Protein AF-0000000072801996 (afdb_homodimer)

Structure (mmCIF, N/CA/C/O backbone):
data_AF-0000000072801996-model_v1
#
loop_
_entity.id
_entity.type
_entity.pdbx_description
1 polymer 'Phosphonate ABC transporter, permease protein PhnE'
#
loop_
_atom_site.group_PDB
_atom_site.id
_atom_site.type_symbol
_atom_site.label_atom_id
_atom_site.label_alt_id
_atom_site.label_comp_id
_atom_site.label_asym_id
_atom_site.label_entity_id
_atom_site.label_seq_id
_atom_site.pdbx_PDB_ins_code
_atom_site.Cartn_x
_atom_site.Cartn_y
_atom_site.Cartn_z
_atom_site.occupancy
_atom_site.B_iso_or_equiv
_atom_site.auth_seq_id
_atom_site.auth_comp_id
_atom_site.auth_asym_id
_atom_site.auth_atom_id
_atom_site.pdbx_PDB_model_num
ATOM 1 N N . MET A 1 1 ? -49.125 56.969 -1.676 1 47.53 1 MET A N 1
ATOM 2 C CA . MET A 1 1 ? -48.312 55.781 -1.405 1 47.53 1 MET A CA 1
ATOM 3 C C . MET A 1 1 ? -46.844 56.156 -1.227 1 47.53 1 MET A C 1
ATOM 5 O O . MET A 1 1 ? -46.219 56.688 -2.15 1 47.53 1 MET A O 1
ATOM 9 N N . SER A 1 2 ? -46.312 56.281 -0.014 1 58.59 2 SER A N 1
ATOM 10 C CA . SER A 1 2 ? -45.094 57 0.355 1 58.59 2 SER A CA 1
ATOM 11 C C . SER A 1 2 ? -43.844 56.219 -0.071 1 58.59 2 SER A C 1
ATOM 13 O O . SER A 1 2 ? -43.906 55 -0.241 1 58.59 2 SER A O 1
ATOM 15 N N . ARG A 1 3 ? -42.812 56.812 -0.537 1 68 3 ARG A N 1
ATOM 16 C CA . ARG A 1 3 ? -41.5 56.375 -0.991 1 68 3 ARG A CA 1
ATOM 17 C C . ARG A 1 3 ? -40.938 55.312 -0.05 1 68 3 ARG A C 1
ATOM 19 O O . ARG A 1 3 ? -40.219 54.406 -0.485 1 68 3 ARG A O 1
ATOM 26 N N . ARG A 1 4 ? -41.312 55.25 1.153 1 70.88 4 ARG A N 1
ATOM 27 C CA . ARG A 1 4 ? -40.812 54.312 2.15 1 70.88 4 ARG A CA 1
ATOM 28 C C . ARG A 1 4 ? -41.406 52.938 1.946 1 70.88 4 ARG A C 1
ATOM 30 O O . ARG A 1 4 ? -40.75 51.906 2.125 1 70.88 4 ARG A O 1
ATOM 37 N N . GLU A 1 5 ? -42.625 52.812 1.526 1 66.62 5 GLU A N 1
ATOM 38 C CA . GLU A 1 5 ? -43.312 51.562 1.304 1 66.62 5 GLU A CA 1
ATOM 39 C C . GLU A 1 5 ? -42.75 50.844 0.077 1 66.62 5 GLU A C 1
ATOM 41 O O . GLU A 1 5 ? -42.656 49.594 0.063 1 66.62 5 GLU A O 1
ATOM 46 N N . ARG A 1 6 ? -42.188 51.562 -0.877 1 67.38 6 ARG A N 1
ATOM 47 C CA . ARG A 1 6 ? -41.625 51 -2.092 1 67.38 6 ARG A CA 1
ATOM 48 C C . ARG A 1 6 ? -40.25 50.375 -1.829 1 67.38 6 ARG A C 1
ATOM 50 O O . ARG A 1 6 ? -39.906 49.312 -2.387 1 67.38 6 ARG A O 1
ATOM 57 N N . ARG A 1 7 ? -39.5 51 -0.924 1 68.81 7 ARG A N 1
ATOM 58 C CA . ARG A 1 7 ? -38.156 50.469 -0.622 1 68.81 7 ARG A CA 1
ATOM 59 C C . ARG A 1 7 ? -38.25 49.188 0.174 1 68.81 7 ARG A C 1
ATOM 61 O O . ARG A 1 7 ? -37.469 48.25 -0.06 1 68.81 7 ARG A O 1
ATOM 68 N N . HIS A 1 8 ? -39.188 49.125 1.015 1 69.06 8 HIS A N 1
ATOM 69 C CA . HIS A 1 8 ? -39.375 47.906 1.795 1 69.06 8 HIS A CA 1
ATOM 70 C C . HIS A 1 8 ? -39.844 46.75 0.913 1 69.06 8 HIS A C 1
ATOM 72 O O . HIS A 1 8 ? -39.438 45.594 1.124 1 69.06 8 HIS A O 1
ATOM 78 N N . SER A 1 9 ? -40.656 47.031 -0.123 1 71.62 9 SER A N 1
ATOM 79 C CA . SER A 1 9 ? -41.094 46 -1.051 1 71.62 9 SER A CA 1
ATOM 80 C C . SER A 1 9 ? -39.969 45.5 -1.934 1 71.62 9 SER A C 1
ATOM 82 O O . SER A 1 9 ? -39.844 44.312 -2.193 1 71.62 9 SER A O 1
ATOM 84 N N . GLU A 1 10 ? -39.125 46.438 -2.275 1 70 10 GLU A N 1
ATOM 85 C CA . GLU A 1 10 ? -38 46.062 -3.135 1 70 10 GLU A CA 1
ATOM 86 C C . GLU A 1 10 ? -36.938 45.281 -2.365 1 70 10 GLU A C 1
ATOM 88 O O . GLU A 1 10 ? -36.375 44.312 -2.898 1 70 10 GLU A O 1
ATOM 93 N N . ASP A 1 11 ? -36.812 45.688 -1.1 1 70.44 11 ASP A N 1
ATOM 94 C CA . ASP A 1 11 ? -35.875 45 -0.249 1 70.44 11 ASP A CA 1
ATOM 95 C C . ASP A 1 11 ? -36.375 43.562 0.052 1 70.44 11 ASP A C 1
ATOM 97 O O . ASP A 1 11 ? -35.562 42.625 0.101 1 70.44 11 ASP A O 1
ATOM 101 N N . GLY A 1 12 ? -37.688 43.469 0.204 1 67.88 12 GLY A N 1
ATOM 102 C CA . GLY A 1 12 ? -38.281 42.156 0.421 1 67.88 12 GLY A CA 1
ATOM 103 C C . GLY A 1 12 ? -38.156 41.25 -0.77 1 67.88 12 GLY A C 1
ATOM 104 O O . GLY A 1 12 ? -37.906 40.031 -0.605 1 67.88 12 GLY A O 1
ATOM 105 N N . ILE A 1 13 ? -38.312 41.844 -1.907 1 67.44 13 ILE A N 1
ATOM 106 C CA . ILE A 1 13 ? -38.219 41.062 -3.139 1 67.44 13 ILE A CA 1
ATOM 107 C C . ILE A 1 13 ? -36.781 40.625 -3.361 1 67.44 13 ILE A C 1
ATOM 109 O O . ILE A 1 13 ? -36.531 39.469 -3.766 1 67.44 13 ILE A O 1
ATOM 113 N N . ALA A 1 14 ? -35.906 41.5 -2.941 1 71.06 14 ALA A N 1
ATOM 114 C CA . ALA A 1 14 ? -34.5 41.188 -3.104 1 71.06 14 ALA A CA 1
ATOM 115 C C . ALA A 1 14 ? -34.094 40.094 -2.152 1 71.06 14 ALA A C 1
ATOM 117 O O . ALA A 1 14 ? -33.344 39.156 -2.543 1 71.06 14 ALA A O 1
ATOM 118 N N . VAL A 1 15 ? -34.625 40.188 -0.971 1 70.56 15 VAL A N 1
ATOM 119 C CA . VAL A 1 15 ? -34.312 39.156 0.014 1 70.56 15 VAL A CA 1
ATOM 120 C C . VAL A 1 15 ? -34.938 37.812 -0.422 1 70.56 15 VAL A C 1
ATOM 122 O O . VAL A 1 15 ? -34.312 36.781 -0.297 1 70.56 15 VAL A O 1
ATOM 125 N N . ASP A 1 16 ? -36.125 37.875 -0.955 1 64.12 16 ASP A N 1
ATOM 126 C CA . ASP A 1 16 ? -36.781 36.656 -1.417 1 64.12 16 ASP A CA 1
ATOM 127 C C . ASP A 1 16 ? -36.062 36.062 -2.617 1 64.12 16 ASP A C 1
ATOM 129 O O . ASP A 1 16 ? -35.938 34.844 -2.719 1 64.12 16 ASP A O 1
ATOM 133 N N . ASP A 1 17 ? -35.562 36.906 -3.49 1 65.25 17 ASP A N 1
ATOM 134 C CA . ASP A 1 17 ? -34.844 36.438 -4.664 1 65.25 17 ASP A CA 1
ATOM 135 C C . ASP A 1 17 ? -33.5 35.812 -4.266 1 65.25 17 ASP A C 1
ATOM 137 O O . ASP A 1 17 ? -33.062 34.812 -4.844 1 65.25 17 ASP A O 1
ATOM 141 N N . GLU A 1 18 ? -32.938 36.469 -3.281 1 63.91 18 GLU A N 1
ATOM 142 C CA . GLU A 1 18 ? -31.656 35.969 -2.787 1 63.91 18 GLU A CA 1
ATOM 143 C C . GLU A 1 18 ? -31.859 34.594 -2.107 1 63.91 18 GLU A C 1
ATOM 145 O O . GLU A 1 18 ? -31.031 33.688 -2.285 1 63.91 18 GLU A O 1
ATOM 150 N N . PHE A 1 19 ? -32.938 34.531 -1.385 1 63.91 19 PHE A N 1
ATOM 151 C CA . PHE A 1 19 ? -33.281 33.281 -0.717 1 63.91 19 PHE A CA 1
ATOM 152 C C . PHE A 1 19 ? -33.594 32.188 -1.735 1 63.91 19 PHE A C 1
ATOM 154 O O . PHE A 1 19 ? -33.188 31.047 -1.555 1 63.91 19 PHE A O 1
ATOM 161 N N . ASP A 1 20 ? -34.25 32.594 -2.771 1 60.59 20 ASP A N 1
ATOM 162 C CA . ASP A 1 20 ? -34.594 31.625 -3.818 1 60.59 20 ASP A CA 1
ATOM 163 C C . ASP A 1 20 ? -33.344 31.172 -4.562 1 60.59 20 ASP A C 1
ATOM 165 O O . ASP A 1 20 ? -33.219 30 -4.934 1 60.59 20 ASP A O 1
ATOM 169 N N . GLN A 1 21 ? -32.438 32.094 -4.727 1 63.5 21 GLN A N 1
ATOM 170 C CA . GLN A 1 21 ? -31.188 31.734 -5.414 1 63.5 21 GLN A CA 1
ATOM 171 C C . GLN A 1 21 ? -30.312 30.828 -4.555 1 63.5 21 GLN A C 1
ATOM 173 O O . GLN A 1 21 ? -29.719 29.875 -5.062 1 63.5 21 GLN A O 1
ATOM 178 N N . VAL A 1 22 ? -30.344 31.125 -3.293 1 63.5 22 VAL A N 1
ATOM 179 C CA . VAL A 1 22 ? -29.578 30.297 -2.365 1 63.5 22 VAL A CA 1
ATOM 180 C C . VAL A 1 22 ? -30.219 28.906 -2.289 1 63.5 22 VAL A C 1
ATOM 182 O O . VAL A 1 22 ? -29.516 27.891 -2.268 1 63.5 22 VAL A O 1
ATOM 185 N N . GLN A 1 23 ? -31.547 28.906 -2.248 1 57.84 23 GLN A N 1
ATOM 186 C CA . GLN A 1 23 ? -32.25 27.625 -2.201 1 57.84 23 GLN A CA 1
ATOM 187 C C . GLN A 1 23 ? -32.062 26.844 -3.492 1 57.84 23 GLN A C 1
ATOM 189 O O . GLN A 1 23 ? -31.891 25.625 -3.459 1 57.84 23 GLN A O 1
ATOM 194 N N . ALA A 1 24 ? -32.094 27.578 -4.582 1 62.03 24 ALA A N 1
ATOM 195 C CA . ALA A 1 24 ? -31.906 26.922 -5.879 1 62.03 24 ALA A CA 1
ATOM 196 C C . ALA A 1 24 ? -30.5 26.359 -6 1 62.03 24 ALA A C 1
ATOM 198 O O . ALA A 1 24 ? -30.312 25.25 -6.539 1 62.03 24 ALA A O 1
ATOM 199 N N . ARG A 1 25 ? -29.547 27.047 -5.566 1 61.75 25 ARG A N 1
ATOM 200 C CA . ARG A 1 25 ? -28.172 26.562 -5.578 1 61.75 25 ARG A CA 1
ATOM 201 C C . ARG A 1 25 ? -28.016 25.359 -4.668 1 61.75 25 ARG A C 1
ATOM 203 O O . ARG A 1 25 ? -27.312 24.391 -5.02 1 61.75 25 ARG A O 1
ATOM 210 N N . TRP A 1 26 ? -28.656 25.469 -3.551 1 61.41 26 TRP A N 1
ATOM 211 C CA . TRP A 1 26 ? -28.625 24.359 -2.615 1 61.41 26 TRP A CA 1
ATOM 212 C C . TRP A 1 26 ? -29.312 23.125 -3.213 1 61.41 26 TRP A C 1
ATOM 214 O O . TRP A 1 26 ? -28.812 22.016 -3.098 1 61.41 26 TRP A O 1
ATOM 224 N N . ARG A 1 27 ? -30.422 23.359 -3.836 1 60.59 27 ARG A N 1
ATOM 225 C CA . ARG A 1 27 ? -31.156 22.266 -4.461 1 60.59 27 ARG A CA 1
ATOM 226 C C . ARG A 1 27 ? -30.359 21.656 -5.605 1 60.59 27 ARG A C 1
ATOM 228 O O . ARG A 1 27 ? -30.328 20.438 -5.762 1 60.59 27 ARG A O 1
ATOM 235 N N . ARG A 1 28 ? -29.812 22.516 -6.395 1 63.16 28 ARG A N 1
ATOM 236 C CA . ARG A 1 28 ? -29 22.031 -7.512 1 63.16 28 ARG A CA 1
ATOM 237 C C . ARG A 1 28 ? -27.797 21.25 -7.016 1 63.16 28 ARG A C 1
ATO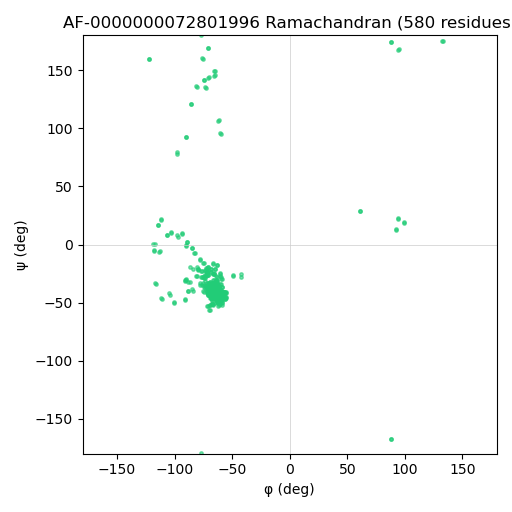M 239 O O . ARG A 1 28 ? -27.484 20.188 -7.555 1 63.16 28 ARG A O 1
ATOM 246 N N . ARG A 1 29 ? -27.203 21.812 -6.062 1 65.81 29 ARG A N 1
ATOM 247 C CA . ARG A 1 29 ? -26.047 21.109 -5.484 1 65.81 29 ARG A CA 1
ATOM 248 C C . ARG A 1 29 ? -26.484 19.781 -4.871 1 65.81 29 ARG A C 1
ATOM 250 O O . ARG A 1 29 ? -25.781 18.766 -5.004 1 65.81 29 ARG A O 1
ATOM 257 N N . PHE A 1 30 ? -27.672 19.875 -4.336 1 64 30 PHE A N 1
ATOM 258 C CA . PHE A 1 30 ? -28.203 18.656 -3.732 1 64 30 PHE A CA 1
ATOM 259 C C . PHE A 1 30 ? -28.578 17.641 -4.801 1 64 30 PHE A C 1
ATOM 261 O O . PHE A 1 30 ? -28.266 16.453 -4.676 1 64 30 PHE A O 1
ATOM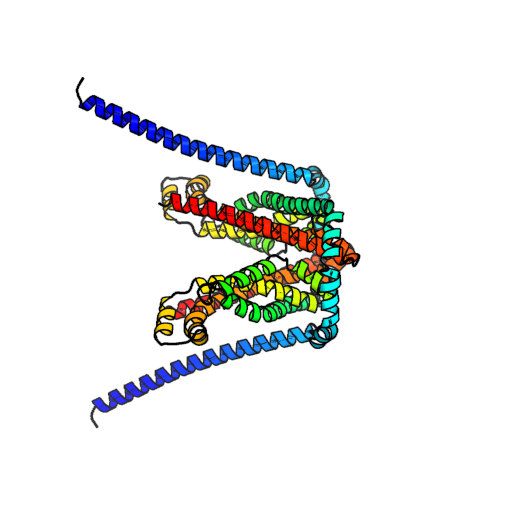 268 N N . VAL A 1 31 ? -29.203 18.125 -5.828 1 66.88 31 VAL A N 1
ATOM 269 C CA . VAL A 1 31 ? -29.625 17.234 -6.906 1 66.88 31 VAL A CA 1
ATOM 270 C C . VAL A 1 31 ? -28.406 16.672 -7.629 1 66.88 31 VAL A C 1
ATOM 272 O O . VAL A 1 31 ? -28.359 15.484 -7.957 1 66.88 31 VAL A O 1
ATOM 275 N N . VAL A 1 32 ? -27.453 17.469 -7.879 1 72.75 32 VAL A N 1
ATOM 276 C CA . VAL A 1 32 ? -26.25 17.031 -8.57 1 72.75 32 VAL A CA 1
ATOM 277 C C . VAL A 1 32 ? -25.469 16.062 -7.684 1 72.75 32 VAL A C 1
ATOM 279 O O . VAL A 1 32 ? -25 15.016 -8.148 1 72.75 32 VAL A O 1
ATOM 282 N N . ARG A 1 33 ? -25.438 16.375 -6.484 1 75.19 33 ARG A N 1
ATOM 283 C CA . ARG A 1 33 ? -24.719 15.492 -5.566 1 75.19 33 ARG A CA 1
ATOM 284 C C . ARG A 1 33 ? -25.453 14.172 -5.375 1 75.19 33 ARG A C 1
ATOM 286 O O . ARG A 1 33 ? -24.844 13.109 -5.363 1 75.19 33 ARG A O 1
ATOM 293 N N . THR A 1 34 ? -26.75 14.258 -5.23 1 74.12 34 THR A N 1
ATOM 294 C CA . THR A 1 34 ? -27.562 13.055 -5.082 1 74.12 34 THR A CA 1
ATOM 295 C C . THR A 1 34 ? -27.547 12.227 -6.367 1 74.12 34 THR A C 1
ATOM 297 O O . THR A 1 34 ? -27.438 11 -6.324 1 74.12 34 THR A O 1
ATOM 300 N N . GLY A 1 35 ? -27.609 12.93 -7.477 1 76.31 35 GLY A N 1
ATOM 301 C CA . GLY A 1 35 ? -27.516 12.242 -8.758 1 76.31 35 GLY A CA 1
ATOM 302 C C . GLY A 1 35 ? -26.188 11.547 -8.961 1 76.31 35 GLY A C 1
ATOM 303 O O . GLY A 1 35 ? -26.141 10.414 -9.461 1 76.31 35 GLY A O 1
ATOM 304 N N . ALA A 1 36 ? -25.156 12.18 -8.531 1 78.81 36 ALA A N 1
ATOM 305 C CA . ALA A 1 36 ? -23.812 11.602 -8.648 1 78.81 36 ALA A CA 1
ATOM 306 C C . ALA A 1 36 ? -23.672 10.375 -7.758 1 78.81 36 ALA A C 1
ATOM 308 O O . ALA A 1 36 ? -23.078 9.375 -8.164 1 78.81 36 ALA A O 1
ATOM 309 N N . VAL A 1 37 ? -24.25 10.406 -6.664 1 79.5 37 VAL A N 1
ATOM 310 C CA . VAL A 1 37 ? -24.188 9.281 -5.742 1 79.5 37 VAL A CA 1
ATOM 311 C C . VAL A 1 37 ? -25 8.117 -6.289 1 79.5 37 VAL A C 1
ATOM 313 O O . VAL A 1 37 ? -24.562 6.969 -6.258 1 79.5 37 VAL A O 1
ATOM 316 N N . VAL A 1 38 ? -26.125 8.438 -6.789 1 82.06 38 VAL A N 1
ATOM 317 C CA . VAL A 1 38 ? -26.984 7.402 -7.352 1 82.06 38 VAL A CA 1
ATOM 318 C C . VAL A 1 38 ? -26.312 6.766 -8.562 1 82.06 38 VAL A C 1
ATOM 320 O O . VAL A 1 38 ? -26.328 5.543 -8.719 1 82.06 38 VAL A O 1
ATOM 323 N N . ALA A 1 39 ? -25.75 7.609 -9.312 1 85.75 39 ALA A N 1
ATOM 324 C CA . ALA A 1 39 ? -25.031 7.102 -10.484 1 85.75 39 ALA A CA 1
ATOM 325 C C . ALA A 1 39 ? -23.875 6.203 -10.07 1 85.75 39 ALA A C 1
ATOM 327 O O . ALA A 1 39 ? -23.641 5.16 -10.68 1 85.75 39 ALA A O 1
ATOM 328 N N . LEU A 1 40 ? -23.188 6.605 -9.07 1 84.56 40 LEU A N 1
ATOM 329 C CA . LEU A 1 40 ? -22.062 5.82 -8.57 1 84.56 40 LEU A CA 1
ATOM 330 C C . LEU A 1 40 ? -22.531 4.48 -8.023 1 84.56 40 LEU A C 1
ATOM 332 O O . LEU A 1 40 ? -21.922 3.443 -8.289 1 84.56 40 LEU A O 1
ATOM 336 N N . VAL A 1 41 ? -23.641 4.508 -7.344 1 86 41 VAL A N 1
ATOM 337 C CA . VAL A 1 41 ? -24.203 3.285 -6.773 1 86 41 VAL A CA 1
ATOM 338 C C . VAL A 1 41 ? -24.672 2.357 -7.891 1 86 41 VAL A C 1
ATOM 340 O O . VAL A 1 41 ? -24.438 1.149 -7.848 1 86 41 VAL A O 1
ATOM 343 N N . ALA A 1 42 ? -25.297 2.961 -8.844 1 87.44 42 ALA A N 1
ATOM 344 C CA . ALA A 1 42 ? -25.75 2.18 -9.992 1 87.44 42 ALA A CA 1
ATOM 345 C C . ALA A 1 42 ? -24.578 1.554 -10.734 1 87.44 42 ALA A C 1
ATOM 347 O O . ALA A 1 42 ? -24.641 0.396 -11.156 1 87.44 42 ALA A O 1
ATOM 348 N N . LEU A 1 43 ? -23.562 2.334 -10.82 1 88.56 43 LEU A N 1
ATOM 349 C CA . LEU A 1 43 ? -22.359 1.841 -11.492 1 88.56 43 LEU A CA 1
ATOM 350 C C . LEU A 1 43 ? -21.734 0.694 -10.711 1 88.56 43 LEU A C 1
ATOM 352 O O . LEU A 1 43 ? -21.281 -0.296 -11.297 1 88.56 43 LEU A O 1
ATOM 356 N N . VAL A 1 44 ? -21.719 0.812 -9.477 1 89 44 VAL A N 1
ATOM 357 C CA . VAL A 1 44 ? -21.156 -0.223 -8.617 1 89 44 VAL A CA 1
ATOM 358 C C . VAL A 1 44 ? -22 -1.488 -8.711 1 89 44 VAL A C 1
ATOM 360 O O . VAL A 1 44 ? -21.469 -2.596 -8.797 1 89 44 VAL A O 1
ATOM 363 N N . PHE A 1 45 ? -23.266 -1.307 -8.75 1 88.12 45 PHE A N 1
ATOM 364 C CA . PHE A 1 45 ? -24.188 -2.441 -8.852 1 88.12 45 PHE A CA 1
ATOM 365 C C . PHE A 1 45 ? -24.031 -3.141 -10.195 1 88.12 45 PHE A C 1
ATOM 367 O O . PHE A 1 45 ? -24 -4.371 -10.258 1 88.12 45 PHE A O 1
ATOM 374 N N . ALA A 1 46 ? -23.969 -2.338 -11.211 1 89.69 46 ALA A N 1
ATOM 375 C CA . ALA A 1 46 ? -23.781 -2.902 -12.547 1 89.69 46 ALA A CA 1
ATOM 376 C C . ALA A 1 46 ? -22.469 -3.654 -12.641 1 89.69 46 ALA A C 1
ATOM 378 O O . ALA A 1 46 ? -22.406 -4.742 -13.219 1 89.69 46 ALA A O 1
ATOM 379 N N . ALA A 1 47 ? -21.469 -3.031 -12.086 1 91 47 ALA A N 1
ATOM 380 C CA . ALA A 1 47 ? -20.156 -3.668 -12.086 1 91 47 ALA A CA 1
ATOM 381 C C . ALA A 1 47 ? -20.156 -4.949 -11.258 1 91 47 ALA A C 1
ATOM 383 O O . ALA A 1 47 ? -19.547 -5.945 -11.633 1 91 47 ALA A O 1
ATOM 384 N N . ALA A 1 48 ? -20.828 -4.934 -10.188 1 90 48 ALA A N 1
ATOM 385 C CA . ALA A 1 48 ? -20.938 -6.109 -9.328 1 90 48 ALA A CA 1
ATOM 386 C C . ALA A 1 48 ? -21.641 -7.254 -10.047 1 90 48 ALA A C 1
ATOM 388 O O . ALA A 1 48 ? -21.219 -8.406 -9.953 1 90 48 ALA A O 1
ATOM 389 N N . ARG A 1 49 ? -22.688 -6.945 -10.812 1 87.56 49 ARG A N 1
ATOM 390 C CA . ARG A 1 49 ? -23.406 -7.953 -11.594 1 87.56 49 ARG A CA 1
ATOM 391 C C . ARG A 1 49 ? -22.531 -8.508 -12.711 1 87.56 49 ARG A C 1
ATOM 393 O O . ARG A 1 49 ? -22.531 -9.711 -12.969 1 87.56 49 ARG A O 1
ATOM 400 N N . TRP A 1 50 ? -21.844 -7.562 -13.266 1 88.5 50 TRP A N 1
ATOM 401 C CA . TRP A 1 50 ? -20.938 -7.973 -14.336 1 88.5 50 TRP A CA 1
ATOM 402 C C . TRP A 1 50 ? -19.859 -8.906 -13.797 1 88.5 50 TRP A C 1
ATOM 404 O O . TRP A 1 50 ? -19.438 -9.836 -14.492 1 88.5 50 TRP A O 1
ATOM 414 N N . LEU A 1 51 ? -19.438 -8.68 -12.586 1 89.44 51 LEU A N 1
ATOM 415 C CA . LEU A 1 51 ? -18.406 -9.5 -11.969 1 89.44 51 LEU A CA 1
ATOM 416 C C . LEU A 1 51 ? -18.953 -10.859 -11.555 1 89.44 51 LEU A C 1
ATOM 418 O O . LEU A 1 51 ? -18.188 -11.789 -11.273 1 89.44 51 LEU A O 1
ATOM 422 N N . GLY A 1 52 ? -20.203 -10.992 -11.5 1 84.56 52 GLY A N 1
ATOM 423 C CA . GLY A 1 52 ? -20.812 -12.266 -11.164 1 84.56 52 GLY A CA 1
ATOM 424 C C . GLY A 1 52 ? -21.125 -12.398 -9.68 1 84.56 52 GLY A C 1
ATOM 425 O O . GLY A 1 52 ? -21.109 -13.508 -9.141 1 84.56 52 GLY A O 1
ATOM 426 N N . PHE A 1 53 ? -21.234 -11.281 -9.023 1 81.19 53 PHE A N 1
ATOM 427 C CA . PHE A 1 53 ? -21.594 -11.367 -7.613 1 81.19 53 PHE A CA 1
ATOM 428 C C . PHE A 1 53 ? -22.938 -12.055 -7.438 1 81.19 53 PHE A C 1
ATOM 430 O O . PHE A 1 53 ? -23.953 -11.594 -7.957 1 81.19 53 PHE A O 1
ATOM 437 N N . ASP A 1 54 ? -22.828 -13.281 -7.215 1 72.56 54 ASP A N 1
ATOM 438 C CA . ASP A 1 54 ? -24.031 -14.031 -6.875 1 72.56 54 ASP A CA 1
ATOM 439 C C . ASP A 1 54 ? -24.156 -14.203 -5.363 1 72.56 54 ASP A C 1
ATOM 441 O O . ASP A 1 54 ? -23.672 -15.18 -4.801 1 72.56 54 ASP A O 1
ATOM 445 N N . LEU A 1 55 ? -24.609 -13.188 -4.797 1 60.94 55 LEU A N 1
ATOM 446 C CA . LEU A 1 55 ? -24.797 -13.219 -3.352 1 60.94 55 LEU A CA 1
ATOM 447 C C . LEU A 1 55 ? -25.562 -14.469 -2.924 1 60.94 55 LEU A C 1
ATOM 449 O O . LEU A 1 55 ? -25.328 -15 -1.837 1 60.94 55 LEU A O 1
ATOM 453 N N . ALA A 1 56 ? -26.297 -14.891 -3.836 1 59.91 56 ALA A N 1
ATOM 454 C CA . ALA A 1 56 ? -27.078 -16.094 -3.562 1 59.91 56 ALA A CA 1
ATOM 455 C C . ALA A 1 56 ? -26.172 -17.312 -3.461 1 59.91 56 ALA A C 1
ATOM 457 O O . ALA A 1 56 ? -26.359 -18.188 -2.6 1 59.91 56 ALA A O 1
ATOM 458 N N . TYR A 1 57 ? -25.219 -17.312 -4.266 1 62.53 57 TYR A N 1
ATOM 459 C CA . TYR A 1 57 ? -24.281 -18.422 -4.219 1 62.53 57 TYR A CA 1
ATOM 460 C C . TYR A 1 57 ? -23.469 -18.391 -2.93 1 62.53 57 TYR A C 1
ATOM 462 O O . TYR A 1 57 ? -23.297 -19.422 -2.271 1 62.53 57 TYR A O 1
ATOM 470 N N . LEU A 1 58 ? -22.969 -17.219 -2.551 1 64.12 58 LEU A N 1
ATOM 471 C CA . LEU A 1 58 ? -22.203 -17.109 -1.319 1 64.12 58 LEU A CA 1
ATOM 472 C C . LEU A 1 58 ? -23.047 -17.469 -0.107 1 64.12 58 LEU A C 1
ATOM 474 O O . LEU A 1 58 ? -22.578 -18.125 0.817 1 64.12 58 LEU A O 1
ATOM 478 N N . TYR A 1 59 ? -24.234 -17.031 -0.27 1 61.53 59 TYR A N 1
ATOM 479 C CA . TYR A 1 59 ? -25.172 -17.344 0.81 1 61.53 59 TYR A CA 1
ATOM 480 C C . TYR A 1 59 ? -25.531 -18.812 0.824 1 61.53 59 TYR A C 1
ATOM 482 O O . TYR A 1 59 ? -25.609 -19.438 1.89 1 61.53 59 TYR A O 1
ATOM 490 N N . ALA A 1 60 ? -25.641 -19.375 -0.309 1 63.31 60 ALA A N 1
ATOM 491 C CA . ALA A 1 60 ? -26.031 -20.781 -0.41 1 63.31 60 ALA A CA 1
ATOM 492 C C . ALA A 1 60 ? -24.906 -21.688 0.055 1 63.31 60 ALA A C 1
ATOM 494 O O . ALA A 1 60 ? -25.156 -22.781 0.563 1 63.31 60 ALA A O 1
ATOM 495 N N . HIS A 1 61 ? -23.734 -21.188 -0.066 1 64 61 HIS A N 1
ATOM 496 C CA . HIS A 1 61 ? -22.609 -22.047 0.284 1 64 61 HIS A CA 1
ATOM 497 C C . HIS A 1 61 ? -21.906 -21.547 1.545 1 64 61 HIS A C 1
ATOM 499 O O . HIS A 1 61 ? -20.734 -21.844 1.766 1 64 61 HIS A O 1
ATOM 505 N N . ARG A 1 62 ? -22.703 -20.766 2.289 1 63.56 62 ARG A N 1
ATOM 506 C CA . ARG A 1 62 ? -22.156 -20.188 3.514 1 63.56 62 ARG A CA 1
ATOM 507 C C . ARG A 1 62 ? -21.75 -21.281 4.504 1 63.56 62 ARG A C 1
ATOM 509 O O . ARG A 1 62 ? -20.766 -21.141 5.23 1 63.56 62 ARG A O 1
ATOM 516 N N . GLY A 1 63 ? -22.484 -22.188 4.52 1 60.34 63 GLY A N 1
ATOM 517 C CA . GLY A 1 63 ? -22.188 -23.297 5.41 1 60.34 63 GLY A CA 1
ATOM 518 C C . GLY A 1 63 ? -20.875 -23.984 5.082 1 60.34 63 GLY A C 1
ATOM 519 O O . GLY A 1 63 ? -20.062 -24.234 5.969 1 60.34 63 GLY A O 1
ATOM 520 N N . ASN A 1 64 ? -20.688 -24.172 3.875 1 62.19 64 ASN A N 1
ATOM 521 C CA . ASN A 1 64 ? -19.453 -24.812 3.432 1 62.19 64 ASN A CA 1
ATOM 522 C C . ASN A 1 64 ? -18.234 -23.938 3.705 1 62.19 64 ASN A C 1
ATOM 524 O O . ASN A 1 64 ? -17.188 -24.422 4.125 1 62.19 64 ASN A O 1
ATOM 528 N N . LEU A 1 65 ? -18.5 -22.688 3.604 1 66.38 65 LEU A N 1
ATOM 529 C CA . LEU A 1 65 ? -17.422 -21.75 3.854 1 66.38 65 LEU A CA 1
ATOM 530 C C . LEU A 1 65 ? -17.031 -21.734 5.332 1 66.38 65 LEU A C 1
ATOM 532 O O . LEU A 1 65 ? -15.852 -21.703 5.672 1 66.38 65 LEU A O 1
ATOM 536 N N . ARG A 1 66 ? -18.094 -21.781 6.074 1 63.81 66 ARG A N 1
ATOM 537 C CA . ARG A 1 66 ? -17.875 -21.812 7.512 1 63.81 66 ARG A CA 1
ATOM 538 C C . ARG A 1 66 ? -17.156 -23.094 7.926 1 63.81 66 ARG A C 1
ATOM 540 O O . ARG A 1 66 ? -16.25 -23.062 8.766 1 63.81 66 ARG A O 1
ATOM 547 N N . ASP A 1 67 ? -17.578 -24.047 7.359 1 65.56 67 ASP A N 1
ATOM 548 C CA . ASP A 1 67 ? -16.984 -25.328 7.727 1 65.56 67 ASP A CA 1
ATOM 549 C C . ASP A 1 67 ? -15.531 -25.406 7.285 1 65.56 67 ASP A C 1
ATOM 551 O O . ASP A 1 67 ? -14.672 -25.875 8.031 1 65.56 67 ASP A O 1
ATOM 555 N N . VAL A 1 68 ? -15.305 -24.906 6.168 1 63.88 68 VAL A N 1
ATOM 556 C CA . VAL A 1 68 ? -13.945 -24.922 5.652 1 63.88 68 VAL A CA 1
ATOM 557 C C . VAL A 1 68 ? -13.062 -24 6.496 1 63.88 68 VAL A C 1
ATOM 559 O O . VAL A 1 68 ? -11.945 -24.375 6.875 1 63.88 68 VAL A O 1
ATOM 562 N N . LEU A 1 69 ? -13.617 -22.891 6.762 1 67.19 69 LEU A N 1
ATOM 563 C CA . LEU A 1 69 ? -12.852 -21.906 7.539 1 67.19 69 LEU A CA 1
ATOM 564 C C . LEU A 1 69 ? -12.641 -22.406 8.961 1 67.19 69 LEU A C 1
ATOM 566 O O . LEU A 1 69 ? -11.508 -22.406 9.461 1 67.19 69 LEU A O 1
ATOM 570 N N . LEU A 1 70 ? -13.703 -22.859 9.562 1 66 70 LEU A N 1
ATOM 571 C CA . LEU A 1 70 ? -13.633 -23.156 10.992 1 66 70 LEU A CA 1
ATOM 572 C C . LEU A 1 70 ? -13.078 -24.562 11.219 1 66 70 LEU A C 1
ATOM 574 O O . LEU A 1 70 ? -12.305 -24.781 12.156 1 66 70 LEU A O 1
ATOM 578 N N . GLU A 1 71 ? -13.445 -25.438 10.422 1 64.56 71 GLU A N 1
ATOM 579 C CA . GLU A 1 71 ? -13.094 -26.828 10.711 1 64.56 71 GLU A CA 1
ATOM 580 C C . GLU A 1 71 ? -11.758 -27.203 10.07 1 64.56 71 GLU A C 1
ATOM 582 O O . GLU A 1 71 ? -11.023 -28.047 10.594 1 64.56 71 GLU A O 1
ATOM 587 N N . GLU A 1 72 ? -11.594 -26.562 9.031 1 63.59 72 GLU A N 1
ATOM 588 C CA . GLU A 1 72 ? -10.375 -26.969 8.336 1 63.59 72 GLU A CA 1
ATOM 589 C C . GLU A 1 72 ? -9.266 -25.938 8.516 1 63.59 72 GLU A C 1
ATOM 591 O O . GLU A 1 72 ? -8.133 -26.281 8.852 1 63.59 72 GLU A O 1
ATOM 596 N N . MET A 1 73 ? -9.727 -24.734 8.383 1 65.94 73 MET A N 1
ATOM 597 C CA . MET A 1 73 ? -8.68 -23.719 8.391 1 65.94 73 MET A CA 1
ATOM 598 C C . MET A 1 73 ? -8.344 -23.281 9.812 1 65.94 73 MET A C 1
ATOM 600 O O . MET A 1 73 ? -7.172 -23.078 10.141 1 65.94 73 MET A O 1
ATOM 604 N N . LEU A 1 74 ? -9.336 -23.312 10.602 1 67.56 74 LEU A N 1
ATOM 605 C CA . LEU A 1 74 ? -9.086 -22.719 11.914 1 67.56 74 LEU A CA 1
ATOM 606 C C . LEU A 1 74 ? -9.164 -23.781 13.008 1 67.56 74 LEU A C 1
ATOM 608 O O . LEU A 1 74 ? -9.25 -23.453 14.195 1 67.56 74 LEU A O 1
ATOM 612 N N . ALA A 1 75 ? -9.086 -25.031 12.617 1 73.94 75 ALA A N 1
ATOM 613 C CA . ALA A 1 75 ? -9.078 -26.031 13.68 1 73.94 75 ALA A CA 1
ATOM 614 C C . ALA A 1 75 ? -7.859 -25.859 14.578 1 73.94 75 ALA A C 1
ATOM 616 O O . ALA A 1 75 ? -6.73 -26.125 14.164 1 73.94 75 ALA A O 1
ATOM 617 N N . PRO A 1 76 ? -8.148 -25.359 15.711 1 72.56 76 PRO A N 1
ATOM 618 C CA . PRO A 1 76 ? -7.047 -24.922 16.578 1 72.56 76 PRO A CA 1
ATOM 619 C C . PRO A 1 76 ? -6.031 -26.031 16.844 1 72.56 76 PRO A C 1
ATOM 621 O O . PRO A 1 76 ? -4.824 -25.781 16.844 1 72.56 76 PRO A O 1
ATOM 624 N N . GLY A 1 77 ? -6.543 -27.25 17.078 1 75.5 77 GLY A N 1
ATOM 625 C CA . GLY A 1 77 ? -5.625 -28.344 17.328 1 75.5 77 GLY A CA 1
ATOM 626 C C . GLY A 1 77 ? -4.719 -28.656 16.156 1 75.5 77 GLY A C 1
ATOM 627 O O . GLY A 1 77 ? -3.502 -28.781 16.312 1 75.5 77 GLY A O 1
ATOM 628 N N . GLN A 1 78 ? -5.258 -28.734 15.055 1 78.94 78 GLN A N 1
ATOM 629 C CA . GLN A 1 78 ? -4.488 -29.047 13.859 1 78.94 78 GLN A CA 1
ATOM 630 C C . GLN A 1 78 ? -3.543 -27.906 13.5 1 78.94 78 GLN A C 1
ATOM 632 O O . GLN A 1 78 ? -2.412 -28.141 13.07 1 78.94 78 GLN A O 1
ATOM 637 N N . LEU A 1 79 ? -4.012 -26.734 13.672 1 83.44 79 LEU A N 1
ATOM 638 C CA . LEU A 1 79 ? -3.193 -25.562 13.383 1 83.44 79 LEU A CA 1
ATOM 639 C C . LEU A 1 79 ? -1.972 -25.5 14.297 1 83.44 79 LEU A C 1
ATOM 641 O O . LEU A 1 79 ? -0.861 -25.234 13.836 1 83.44 79 LEU A O 1
ATOM 645 N N . TRP A 1 80 ? -2.213 -25.828 15.523 1 83 80 TRP A N 1
ATOM 646 C CA . TRP A 1 80 ? -1.108 -25.812 16.484 1 83 80 TRP A CA 1
ATOM 647 C C . TRP A 1 80 ? -0.081 -26.891 16.125 1 83 80 TRP A C 1
ATOM 649 O O . TRP A 1 80 ? 1.126 -26.641 16.172 1 83 80 TRP A O 1
ATOM 659 N N . ALA A 1 81 ? -0.528 -28.031 15.805 1 83.44 81 ALA A N 1
ATOM 660 C CA . ALA A 1 81 ? 0.354 -29.141 15.414 1 83.44 81 ALA A CA 1
ATOM 661 C C . ALA A 1 81 ? 1.153 -28.781 14.164 1 83.44 81 ALA A C 1
ATOM 663 O O . ALA A 1 81 ? 2.344 -29.094 14.07 1 83.44 81 ALA A O 1
ATOM 664 N N . GLN A 1 82 ? 0.498 -28.156 13.266 1 84.44 82 GLN A N 1
ATOM 665 C CA . GLN A 1 82 ? 1.153 -27.766 12.016 1 84.44 82 GLN A CA 1
ATOM 666 C C . GLN A 1 82 ? 2.203 -26.688 12.266 1 84.44 82 GLN A C 1
ATOM 668 O O . GLN A 1 82 ? 3.293 -26.719 11.695 1 84.44 82 GLN A O 1
ATOM 673 N N . LEU A 1 83 ? 1.868 -25.812 13.102 1 84.44 83 LEU A N 1
ATOM 674 C CA . LEU A 1 83 ? 2.803 -24.75 13.445 1 84.44 83 LEU A CA 1
ATOM 675 C C . LEU A 1 83 ? 4.043 -25.312 14.125 1 84.44 83 LEU A C 1
ATOM 677 O O . LEU A 1 83 ? 5.152 -24.828 13.914 1 84.44 83 LEU A O 1
ATOM 681 N N . GLN A 1 84 ? 3.836 -26.359 14.836 1 84.12 84 GLN A N 1
ATOM 682 C CA . GLN A 1 84 ? 4.961 -27.016 15.5 1 84.12 84 GLN A CA 1
ATOM 683 C C . GLN A 1 84 ? 5.809 -27.797 14.5 1 84.12 84 GLN A C 1
ATOM 685 O O . GLN A 1 84 ? 7.039 -27.766 14.57 1 84.12 84 GLN A O 1
ATOM 690 N N . ALA A 1 85 ? 5.156 -28.438 13.625 1 85.12 85 ALA A N 1
ATOM 691 C CA . ALA A 1 85 ? 5.852 -29.266 12.648 1 85.12 85 ALA A CA 1
ATOM 692 C C . ALA A 1 85 ? 6.629 -28.406 11.656 1 85.12 85 ALA A C 1
AT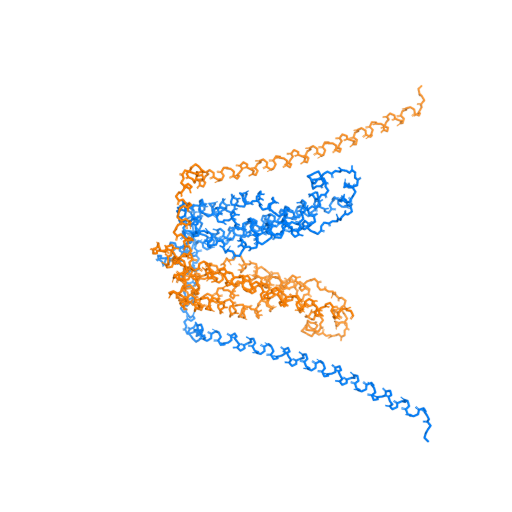OM 694 O O . ALA A 1 85 ? 7.781 -28.719 11.336 1 85.12 85 ALA A O 1
ATOM 695 N N . ASP A 1 86 ? 6.004 -27.312 11.211 1 88.62 86 ASP A N 1
ATOM 696 C CA . ASP A 1 86 ? 6.605 -26.469 10.18 1 88.62 86 ASP A CA 1
ATOM 697 C C . ASP A 1 86 ? 7.207 -25.203 10.781 1 88.62 86 ASP A C 1
ATOM 699 O O . ASP A 1 86 ? 7.551 -24.266 10.062 1 88.62 86 ASP A O 1
ATOM 703 N N . GLY A 1 87 ? 7.258 -25.234 12.086 1 88 87 GLY A N 1
ATOM 704 C CA . GLY A 1 87 ? 7.68 -24.047 12.805 1 88 87 GLY A CA 1
ATOM 705 C C . GLY A 1 87 ? 9.039 -23.531 12.367 1 88 87 GLY A C 1
ATOM 706 O O . GLY A 1 87 ? 9.211 -22.328 12.133 1 88 87 GLY A O 1
ATOM 707 N N . SER A 1 88 ? 9.977 -24.469 12.234 1 89.62 88 SER A N 1
ATOM 708 C CA . SER A 1 88 ? 11.328 -24.078 11.852 1 89.62 88 SER A CA 1
ATOM 709 C C . SER A 1 88 ? 11.367 -23.531 10.43 1 89.62 88 SER A C 1
ATOM 711 O O . SER A 1 88 ? 12.016 -22.516 10.164 1 89.62 88 SER A O 1
ATOM 713 N N . THR A 1 89 ? 10.688 -24.203 9.562 1 92.12 89 THR A N 1
ATOM 714 C CA . THR A 1 89 ? 10.633 -23.766 8.164 1 92.12 89 THR A CA 1
ATOM 715 C C . THR A 1 89 ? 9.922 -22.422 8.047 1 92.12 89 THR A C 1
ATOM 717 O O . THR A 1 89 ? 10.367 -21.547 7.305 1 92.12 89 THR A O 1
ATOM 720 N N . LEU A 1 90 ? 8.852 -22.266 8.75 1 94.69 90 LEU A N 1
ATOM 721 C CA . LEU A 1 90 ? 8.094 -21.031 8.711 1 94.69 90 LEU A CA 1
ATOM 722 C C . LEU A 1 90 ? 8.883 -19.891 9.336 1 94.69 90 LEU A C 1
ATOM 724 O O . LEU A 1 90 ? 8.836 -18.75 8.852 1 94.69 90 LEU A O 1
ATOM 728 N N . ALA A 1 91 ? 9.578 -20.219 10.383 1 94.69 91 ALA A N 1
ATOM 729 C CA . ALA A 1 91 ? 10.398 -19.203 11.031 1 94.69 91 ALA A CA 1
ATOM 730 C C . ALA A 1 91 ? 11.508 -18.719 10.102 1 94.69 91 ALA A C 1
ATOM 732 O O . ALA A 1 91 ? 11.789 -17.516 10.031 1 94.69 91 ALA A O 1
ATOM 733 N N . SER A 1 92 ? 12.148 -19.688 9.438 1 95.25 92 SER A N 1
ATOM 734 C CA . SER A 1 92 ? 13.195 -19.328 8.484 1 95.25 92 SER A CA 1
ATOM 735 C C . SER A 1 92 ? 12.641 -18.5 7.336 1 95.25 92 SER A C 1
ATOM 737 O O . SER A 1 92 ? 13.266 -17.516 6.906 1 95.25 92 SER A O 1
ATOM 739 N N . ALA A 1 93 ? 11.5 -18.859 6.824 1 96.56 93 ALA A N 1
ATOM 740 C CA . ALA A 1 93 ? 10.859 -18.125 5.738 1 96.56 93 ALA A CA 1
ATOM 741 C C . ALA A 1 93 ? 10.453 -16.719 6.195 1 96.56 93 ALA A C 1
ATOM 743 O O . ALA A 1 93 ? 10.539 -15.766 5.426 1 96.56 93 ALA A O 1
ATOM 744 N N . THR A 1 94 ? 9.992 -16.672 7.414 1 96.88 94 THR A N 1
ATOM 745 C CA . THR A 1 94 ? 9.609 -15.383 7.98 1 96.88 94 THR A CA 1
ATOM 746 C C . THR A 1 94 ? 10.828 -14.477 8.133 1 96.88 94 THR A C 1
ATOM 748 O O . THR A 1 94 ? 10.758 -13.281 7.828 1 96.88 94 THR A O 1
ATOM 751 N N . LEU A 1 95 ? 11.898 -15.031 8.57 1 95.88 95 LEU A N 1
ATOM 752 C CA . LEU A 1 95 ? 13.125 -14.258 8.703 1 95.88 95 LEU A CA 1
ATOM 753 C C . LEU A 1 95 ? 13.641 -13.805 7.34 1 95.88 95 LEU A C 1
ATOM 755 O O . LEU A 1 95 ? 14.164 -12.695 7.207 1 95.88 95 LEU A O 1
ATOM 759 N N . GLU A 1 96 ? 13.547 -14.656 6.422 1 96.81 96 GLU A N 1
ATOM 760 C CA . GLU A 1 96 ? 13.922 -14.297 5.059 1 96.81 96 GLU A CA 1
ATOM 761 C C . GLU A 1 96 ? 13.078 -13.141 4.539 1 96.81 96 GLU A C 1
ATOM 763 O O . GLU A 1 96 ? 13.586 -12.25 3.857 1 96.81 96 GLU A O 1
ATOM 768 N N . THR A 1 97 ? 11.781 -13.188 4.828 1 97.75 97 THR A N 1
ATOM 769 C CA . THR A 1 97 ? 10.875 -12.109 4.453 1 97.75 97 THR A CA 1
ATOM 770 C C . THR A 1 97 ? 11.328 -10.789 5.066 1 97.75 97 THR A C 1
ATOM 772 O O . THR A 1 97 ? 11.359 -9.758 4.387 1 97.75 97 THR A O 1
ATOM 775 N N . LEU A 1 98 ? 11.703 -10.836 6.309 1 96.31 98 LEU A N 1
ATOM 776 C CA . LEU A 1 98 ? 12.211 -9.648 6.992 1 96.31 98 LEU A CA 1
ATOM 777 C C . LEU A 1 98 ? 13.492 -9.141 6.336 1 96.31 98 LEU A C 1
ATOM 779 O O . LEU A 1 98 ? 13.68 -7.934 6.188 1 96.31 98 LEU A O 1
ATOM 783 N N . ALA A 1 99 ? 14.32 -10.055 5.996 1 96.81 99 ALA A N 1
ATOM 784 C CA . ALA A 1 99 ? 15.578 -9.703 5.336 1 96.81 99 ALA A CA 1
ATOM 785 C C . ALA A 1 99 ? 15.32 -9.062 3.977 1 96.81 99 ALA A C 1
ATOM 787 O O . ALA A 1 99 ? 16 -8.109 3.596 1 96.81 99 ALA A O 1
ATOM 788 N N . ILE A 1 100 ? 14.414 -9.586 3.227 1 97.31 100 ILE A N 1
ATOM 789 C CA . ILE A 1 100 ? 14.047 -9.039 1.923 1 97.31 100 ILE A CA 1
ATOM 790 C C . ILE A 1 100 ? 13.562 -7.605 2.084 1 97.31 100 ILE A C 1
ATOM 792 O O . ILE A 1 100 ? 14.016 -6.707 1.367 1 97.31 100 ILE A O 1
ATOM 796 N N . ALA A 1 101 ? 12.664 -7.367 3.061 1 97.19 101 ALA A N 1
ATOM 797 C CA . ALA A 1 101 ? 12.141 -6.031 3.326 1 97.19 101 ALA A CA 1
ATOM 798 C C . ALA A 1 101 ? 13.258 -5.074 3.738 1 97.19 101 ALA A C 1
ATOM 800 O O . ALA A 1 101 ? 13.344 -3.953 3.234 1 97.19 101 ALA A O 1
ATOM 801 N N . GLY A 1 102 ? 14.07 -5.562 4.652 1 95.94 102 GLY A N 1
ATOM 802 C CA . GLY A 1 102 ? 15.141 -4.727 5.172 1 95.94 102 GLY A CA 1
ATOM 803 C C . GLY A 1 102 ? 16.203 -4.402 4.141 1 95.94 102 GLY A C 1
ATOM 804 O O . GLY A 1 102 ? 16.547 -3.238 3.943 1 95.94 102 GLY A O 1
ATOM 805 N N . VAL A 1 103 ? 16.734 -5.383 3.486 1 95.88 103 VAL A N 1
ATOM 806 C CA . VAL A 1 103 ? 17.781 -5.223 2.492 1 95.88 103 VAL A CA 1
ATOM 807 C C . VAL A 1 103 ? 17.266 -4.414 1.307 1 95.88 103 VAL A C 1
ATOM 809 O O . VAL A 1 103 ? 17.938 -3.512 0.812 1 95.88 103 VAL A O 1
ATOM 812 N N . GLY A 1 104 ? 16.062 -4.754 0.857 1 96.75 104 GLY A N 1
ATOM 813 C CA . GLY A 1 104 ? 15.469 -3.992 -0.229 1 96.75 104 GLY A CA 1
ATOM 814 C C . GLY A 1 104 ? 15.32 -2.516 0.086 1 96.75 104 GLY A C 1
ATOM 815 O O . GLY A 1 104 ? 15.656 -1.664 -0.741 1 96.75 104 GLY A O 1
ATOM 816 N N . THR A 1 105 ? 14.82 -2.256 1.265 1 96.62 105 THR A N 1
ATOM 817 C CA . THR A 1 105 ? 14.68 -0.869 1.691 1 96.62 105 THR A CA 1
ATOM 818 C C . THR A 1 105 ? 16.031 -0.173 1.742 1 96.62 105 THR A C 1
ATOM 820 O O . THR A 1 105 ? 16.172 0.956 1.267 1 96.62 105 THR A O 1
ATOM 823 N N . ALA A 1 106 ? 17.031 -0.855 2.289 1 95.25 106 ALA A N 1
ATOM 824 C CA . ALA A 1 106 ? 18.359 -0.285 2.436 1 95.25 106 ALA A CA 1
ATOM 825 C C . ALA A 1 106 ? 18.984 0.005 1.073 1 95.25 106 ALA A C 1
ATOM 827 O O . ALA A 1 106 ? 19.688 1.012 0.901 1 95.25 106 ALA A O 1
ATOM 828 N N . ILE A 1 107 ? 18.766 -0.804 0.172 1 93.94 107 ILE A N 1
ATOM 829 C CA . ILE A 1 107 ? 19.328 -0.643 -1.166 1 93.94 107 ILE A CA 1
ATOM 830 C C . ILE A 1 107 ? 18.641 0.523 -1.875 1 93.94 107 ILE A C 1
ATOM 832 O O . ILE A 1 107 ? 19.297 1.305 -2.57 1 93.94 107 ILE A O 1
ATOM 836 N N . GLY A 1 108 ? 17.344 0.627 -1.729 1 96.75 108 GLY A N 1
ATOM 837 C CA . GLY A 1 108 ? 16.578 1.661 -2.414 1 96.75 108 GLY A CA 1
ATOM 838 C C . GLY A 1 108 ? 16.719 3.027 -1.769 1 96.75 108 GLY A C 1
ATOM 839 O O . GLY A 1 108 ? 16.516 4.051 -2.426 1 96.75 108 GLY A O 1
ATOM 840 N N . LEU A 1 109 ? 17.078 3.064 -0.513 1 96.5 109 LEU A N 1
ATOM 841 C CA . LEU A 1 109 ? 17.047 4.273 0.299 1 96.5 109 LEU A CA 1
ATOM 842 C C . LEU A 1 109 ? 18.016 5.324 -0.246 1 96.5 109 LEU A C 1
ATOM 844 O O . LEU A 1 109 ? 17.641 6.488 -0.41 1 96.5 109 LEU A O 1
ATOM 848 N N . PRO A 1 110 ? 19.328 4.969 -0.568 1 95.31 110 PRO A N 1
ATOM 849 C CA . PRO A 1 110 ? 20.25 5.984 -1.084 1 95.31 110 PRO A CA 1
ATOM 850 C C . PRO A 1 110 ? 19.766 6.625 -2.379 1 95.31 110 PRO A C 1
ATOM 852 O O . PRO A 1 110 ? 19.844 7.848 -2.541 1 95.31 110 PRO A O 1
ATOM 855 N N . LEU A 1 111 ? 19.219 5.824 -3.227 1 96.56 111 LEU A N 1
ATOM 856 C CA . LEU A 1 111 ? 18.703 6.355 -4.484 1 96.56 111 LEU A CA 1
ATOM 857 C C . LEU A 1 111 ? 17.453 7.195 -4.246 1 96.56 111 LEU A C 1
ATOM 859 O O . LEU A 1 111 ? 17.25 8.227 -4.902 1 96.56 111 LEU A O 1
ATOM 863 N N . ALA A 1 112 ? 16.578 6.703 -3.379 1 97.69 112 ALA A N 1
ATOM 864 C CA . ALA A 1 112 ? 15.391 7.48 -3.02 1 97.69 112 ALA A CA 1
ATOM 865 C C . ALA A 1 112 ? 15.773 8.852 -2.469 1 97.69 112 ALA A C 1
ATOM 867 O O . ALA A 1 112 ? 15.164 9.859 -2.82 1 97.69 112 ALA A O 1
ATOM 868 N N . PHE A 1 113 ? 16.812 8.844 -1.662 1 95.31 113 PHE A N 1
ATOM 869 C CA . PHE A 1 113 ? 17.297 10.078 -1.062 1 95.31 113 PHE A CA 1
ATOM 870 C C . PHE A 1 113 ? 17.859 11.016 -2.127 1 95.31 113 PHE A C 1
ATOM 872 O O . PHE A 1 113 ? 17.469 12.188 -2.197 1 95.31 113 PHE A O 1
ATOM 879 N N . CYS A 1 114 ? 18.719 10.508 -2.93 1 95.38 114 CYS A N 1
ATOM 880 C CA . CYS A 1 114 ? 19.375 11.312 -3.955 1 95.38 114 CYS A CA 1
ATOM 881 C C . CYS A 1 114 ? 18.359 11.859 -4.949 1 95.38 114 CYS A C 1
ATOM 883 O O . CYS A 1 114 ? 18.312 13.062 -5.188 1 95.38 114 CYS A O 1
ATOM 885 N N . LEU A 1 115 ? 17.547 11.039 -5.426 1 97 115 LEU A N 1
ATOM 886 C CA . LEU A 1 115 ? 16.562 11.461 -6.422 1 97 115 LEU A CA 1
ATOM 887 C C . LEU A 1 115 ? 15.492 12.336 -5.789 1 97 115 LEU A C 1
ATOM 889 O O . LEU A 1 115 ? 15 13.273 -6.426 1 97 115 LEU A O 1
ATOM 893 N N . GLY A 1 116 ? 15.117 11.992 -4.562 1 96.38 116 GLY A N 1
ATOM 894 C CA . GLY A 1 116 ? 14.133 12.797 -3.859 1 96.38 116 GLY A CA 1
ATOM 895 C C . GLY A 1 116 ? 14.586 14.227 -3.627 1 96.38 116 GLY A C 1
ATOM 896 O O . GLY A 1 116 ? 13.82 15.164 -3.855 1 96.38 116 GLY A O 1
ATOM 897 N N . VAL A 1 117 ? 15.836 14.406 -3.281 1 93.12 117 VAL A N 1
ATOM 898 C CA . VAL A 1 117 ? 16.391 15.742 -3.037 1 93.12 117 VAL A CA 1
ATOM 899 C C . VAL A 1 117 ? 16.469 16.516 -4.352 1 93.12 117 VAL A C 1
ATOM 901 O O . VAL A 1 117 ? 16.109 17.688 -4.414 1 93.12 117 VAL A O 1
ATOM 904 N N . LEU A 1 118 ? 16.891 15.82 -5.375 1 94.44 118 LEU A N 1
ATOM 905 C CA . LEU A 1 118 ? 17.047 16.469 -6.672 1 94.44 118 LEU A CA 1
ATOM 906 C C . LEU A 1 118 ? 15.695 16.781 -7.301 1 94.44 118 LEU A C 1
ATOM 908 O O . LEU A 1 118 ? 15.594 17.641 -8.172 1 94.44 118 LEU A O 1
ATOM 912 N N . ALA A 1 119 ? 14.68 16.078 -6.832 1 96.12 119 ALA A N 1
ATOM 913 C CA . ALA A 1 119 ? 13.352 16.234 -7.422 1 96.12 119 ALA A CA 1
ATOM 914 C C . ALA A 1 119 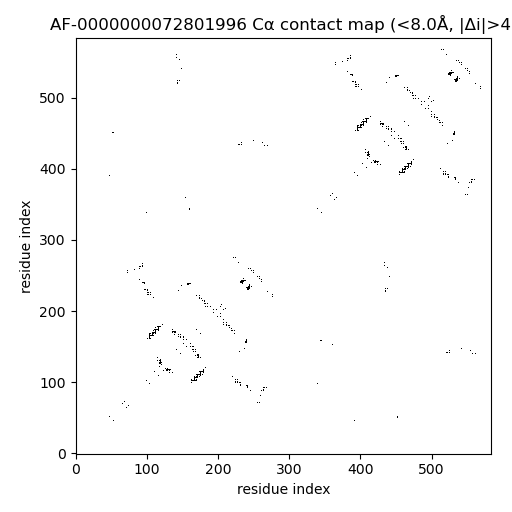? 12.562 17.328 -6.715 1 96.12 119 ALA A C 1
ATOM 916 O O . ALA A 1 119 ? 11.422 17.609 -7.082 1 96.12 119 ALA A O 1
ATOM 917 N N . ALA A 1 120 ? 13.172 17.875 -5.77 1 94.44 120 ALA A N 1
ATOM 918 C CA . ALA A 1 120 ? 12.516 18.969 -5.059 1 94.44 120 ALA A CA 1
ATOM 919 C C . ALA A 1 120 ? 12.664 20.281 -5.824 1 94.44 120 ALA A C 1
ATOM 921 O O . ALA A 1 120 ? 13.766 20.672 -6.215 1 94.44 120 ALA A O 1
ATOM 922 N N . SER A 1 121 ? 11.648 21.031 -5.93 1 92.56 121 SER A N 1
ATOM 923 C CA . SER A 1 121 ? 11.617 22.234 -6.742 1 92.56 121 SER A CA 1
ATOM 924 C C . SER A 1 121 ? 12.445 23.344 -6.102 1 92.56 121 SER A C 1
ATOM 926 O O . SER A 1 121 ? 12.875 24.281 -6.785 1 92.56 121 SER A O 1
ATOM 928 N N . ASN A 1 122 ? 12.641 23.297 -4.844 1 90.38 122 ASN A N 1
ATOM 929 C CA . ASN A 1 122 ? 13.398 24.344 -4.156 1 90.38 122 ASN A CA 1
ATOM 930 C C . ASN A 1 122 ? 14.891 24.016 -4.125 1 90.38 122 ASN A C 1
ATOM 932 O O . ASN A 1 122 ? 15.68 24.797 -3.588 1 90.38 122 ASN A O 1
ATOM 936 N N . VAL A 1 123 ? 15.297 22.922 -4.73 1 89.19 123 VAL A N 1
ATOM 937 C CA . VAL A 1 123 ? 16.703 22.516 -4.707 1 89.19 123 VAL A CA 1
ATOM 938 C C . VAL A 1 123 ? 17.297 22.641 -6.102 1 89.19 123 VAL A C 1
ATOM 940 O O . VAL A 1 123 ? 18.406 23.156 -6.266 1 89.19 123 VAL A O 1
ATOM 943 N N . THR A 1 124 ? 16.578 22.156 -7.086 1 91 124 THR A N 1
ATOM 944 C CA . THR A 1 124 ? 17.078 22.156 -8.453 1 91 124 THR A CA 1
ATOM 945 C C . THR A 1 124 ? 16.141 22.922 -9.383 1 91 124 THR A C 1
ATOM 947 O O . THR A 1 124 ? 14.977 23.141 -9.047 1 91 124 THR A O 1
ATOM 950 N N . PRO A 1 125 ? 16.703 23.344 -10.547 1 92.44 125 PRO A N 1
ATOM 951 C CA . PRO A 1 125 ? 15.844 24.062 -11.5 1 92.44 125 PRO A CA 1
ATOM 952 C C . PRO A 1 125 ? 14.82 23.141 -12.172 1 92.44 125 PRO A C 1
ATOM 954 O O . PRO A 1 125 ? 14.922 21.922 -12.062 1 92.44 125 PRO A O 1
ATOM 957 N N . ARG A 1 126 ? 13.875 23.672 -12.852 1 94.5 126 ARG A N 1
ATOM 958 C CA . ARG A 1 126 ? 12.727 23 -13.445 1 94.5 126 ARG A CA 1
ATOM 959 C C . ARG A 1 126 ? 13.164 21.938 -14.453 1 94.5 126 ARG A C 1
ATOM 961 O O . ARG A 1 126 ? 12.531 20.891 -14.57 1 94.5 126 ARG A O 1
ATOM 968 N N . ILE A 1 127 ? 14.18 22.141 -15.133 1 95.38 127 ILE A N 1
ATOM 969 C CA . ILE A 1 127 ? 14.648 21.234 -16.188 1 95.38 127 ILE A CA 1
ATOM 970 C C . ILE A 1 127 ? 15.141 19.922 -15.555 1 95.38 127 ILE A C 1
ATOM 972 O O . ILE A 1 127 ? 15.141 18.875 -16.203 1 95.38 127 ILE A O 1
ATOM 976 N N . VAL A 1 128 ? 15.461 20.047 -14.242 1 94.56 128 VAL A N 1
ATOM 977 C CA . VAL A 1 128 ? 15.992 18.859 -13.57 1 94.56 128 VAL A CA 1
ATOM 978 C C . VAL A 1 128 ? 14.891 18.188 -12.75 1 94.56 128 VAL A C 1
ATOM 980 O O . VAL A 1 128 ? 14.625 17 -12.906 1 94.56 128 VAL A O 1
ATOM 983 N N . TYR A 1 129 ? 14.188 18.984 -11.93 1 94.62 129 TYR A N 1
ATOM 984 C CA . TYR A 1 129 ? 13.266 18.344 -10.992 1 94.62 129 TYR A CA 1
ATOM 985 C C . TYR A 1 129 ? 12.031 17.812 -11.719 1 94.62 129 TYR A C 1
ATOM 987 O O . TYR A 1 129 ? 11.438 16.812 -11.281 1 94.62 129 TYR A O 1
ATOM 995 N N . THR A 1 130 ? 11.625 18.359 -12.844 1 95.56 130 THR A N 1
ATOM 996 C CA . THR A 1 130 ? 10.406 17.922 -13.523 1 95.56 130 THR A CA 1
ATOM 997 C C . THR A 1 130 ? 10.578 16.516 -14.094 1 95.56 130 THR A C 1
ATOM 999 O O . THR A 1 130 ? 9.773 15.633 -13.812 1 95.56 130 THR A O 1
ATOM 1002 N N . PRO A 1 131 ? 11.633 16.312 -14.844 1 96.12 131 PRO A N 1
ATOM 1003 C CA . PRO A 1 131 ? 11.82 14.953 -15.336 1 96.12 131 PRO A CA 1
ATOM 1004 C C . PRO A 1 131 ? 12.047 13.945 -14.219 1 96.12 131 PRO A C 1
ATOM 1006 O O . PRO A 1 131 ? 11.625 12.789 -14.328 1 96.12 131 PRO A O 1
ATOM 1009 N N . LEU A 1 132 ? 12.68 14.375 -13.172 1 96.19 132 LEU A N 1
ATOM 1010 C CA . LEU A 1 132 ? 12.938 13.469 -12.055 1 96.19 132 LEU A CA 1
ATOM 1011 C C . LEU A 1 132 ? 11.641 13.117 -11.336 1 96.19 132 LEU A C 1
ATOM 1013 O O . LEU A 1 132 ? 11.445 11.977 -10.914 1 96.19 132 LEU A O 1
ATOM 1017 N N . ARG A 1 133 ? 10.812 13.969 -11.227 1 95.06 133 ARG A N 1
ATOM 1018 C CA . ARG A 1 133 ? 9.508 13.719 -10.617 1 95.06 133 ARG A CA 1
ATOM 1019 C C . ARG A 1 133 ? 8.68 12.758 -11.469 1 95.06 133 ARG A C 1
ATOM 1021 O O . ARG A 1 133 ? 7.996 11.883 -10.945 1 95.06 133 ARG A O 1
ATOM 1028 N N . LEU A 1 134 ? 8.766 13.023 -12.727 1 92.56 134 LEU A N 1
ATOM 1029 C CA . LEU A 1 134 ? 8.07 12.133 -13.648 1 92.56 134 LEU A CA 1
ATOM 1030 C C . LEU A 1 134 ? 8.641 10.719 -13.57 1 92.56 134 LEU A C 1
ATOM 1032 O O . LEU A 1 134 ? 7.891 9.742 -13.609 1 92.56 134 LEU A O 1
ATOM 1036 N N . PHE A 1 135 ? 9.93 10.672 -13.5 1 95.25 135 PHE A N 1
ATOM 1037 C CA . PHE A 1 135 ? 10.609 9.383 -13.383 1 95.25 135 PHE A CA 1
ATOM 1038 C C . PHE A 1 135 ? 10.188 8.672 -12.102 1 95.25 135 PHE A C 1
ATOM 1040 O O . PHE A 1 135 ? 9.82 7.496 -12.133 1 95.25 135 PHE A O 1
ATOM 1047 N N . LEU A 1 136 ? 10.172 9.367 -10.953 1 95.69 136 LEU A N 1
ATOM 1048 C CA . LEU A 1 136 ? 9.773 8.797 -9.672 1 95.69 136 LEU A CA 1
ATOM 1049 C C . LEU A 1 136 ? 8.305 8.367 -9.703 1 95.69 136 LEU A C 1
ATOM 1051 O O . LEU A 1 136 ? 7.949 7.32 -9.164 1 95.69 136 LEU A O 1
ATOM 1055 N N . GLY A 1 137 ? 7.516 9.117 -10.391 1 91.94 137 GLY A N 1
ATOM 1056 C CA . GLY A 1 137 ? 6.117 8.773 -10.57 1 91.94 137 GLY A CA 1
ATOM 1057 C C . GLY A 1 137 ? 5.914 7.504 -11.383 1 91.94 137 GLY A C 1
ATOM 1058 O O . GLY A 1 137 ? 5.078 6.668 -11.031 1 91.94 137 GLY A O 1
ATOM 1059 N N . GLY A 1 138 ? 6.68 7.406 -12.391 1 92.19 138 GLY A N 1
ATOM 1060 C CA . GLY A 1 138 ? 6.617 6.203 -13.211 1 92.19 138 GLY A CA 1
ATOM 1061 C C . GLY A 1 138 ? 7.043 4.953 -12.461 1 92.19 138 GLY A C 1
ATOM 1062 O O . GLY A 1 138 ? 6.414 3.904 -12.586 1 92.19 138 GLY A O 1
ATOM 1063 N N . VAL A 1 139 ? 8.047 5.086 -11.711 1 94.19 139 VAL A N 1
ATOM 1064 C CA . VAL A 1 139 ? 8.547 3.967 -10.914 1 94.19 139 VAL A CA 1
ATOM 1065 C C . VAL A 1 139 ? 7.508 3.566 -9.875 1 94.19 139 VAL A C 1
ATOM 1067 O O . VAL A 1 139 ? 7.285 2.377 -9.633 1 94.19 139 VAL A O 1
ATOM 1070 N N . ARG A 1 140 ? 6.895 4.543 -9.32 1 92.31 140 ARG A N 1
ATOM 1071 C CA . ARG A 1 140 ? 5.918 4.301 -8.258 1 92.31 140 ARG A CA 1
ATOM 1072 C C . ARG A 1 140 ? 4.648 3.672 -8.82 1 92.31 140 ARG A C 1
ATOM 1074 O O . ARG A 1 140 ? 3.92 2.984 -8.102 1 92.31 140 ARG A O 1
ATOM 1081 N N . ALA A 1 141 ? 4.418 3.875 -10.102 1 91 141 ALA A N 1
ATOM 1082 C CA . ALA A 1 141 ? 3.199 3.385 -10.734 1 91 141 ALA A CA 1
ATOM 1083 C C . ALA A 1 141 ? 3.242 1.871 -10.922 1 91 141 ALA A C 1
ATOM 1085 O O . ALA A 1 141 ? 2.199 1.216 -10.977 1 91 141 ALA A O 1
ATOM 1086 N N . VAL A 1 142 ? 4.398 1.331 -10.93 1 93.69 142 VAL A N 1
ATOM 1087 C CA . VAL A 1 142 ? 4.555 -0.111 -11.086 1 93.69 142 VAL A CA 1
ATOM 1088 C C . VAL A 1 142 ? 4.449 -0.791 -9.727 1 93.69 142 VAL A C 1
ATOM 1090 O O . VAL A 1 142 ? 5.266 -0.541 -8.836 1 93.69 142 VAL A O 1
ATOM 1093 N N . PRO A 1 143 ? 3.467 -1.692 -9.617 1 94.75 143 PRO A N 1
ATOM 1094 C CA . PRO A 1 143 ? 3.34 -2.393 -8.336 1 94.75 143 PRO A CA 1
ATOM 1095 C C . PRO A 1 143 ? 4.543 -3.281 -8.023 1 94.75 143 PRO A C 1
ATOM 1097 O O . PRO A 1 143 ? 5.152 -3.842 -8.945 1 94.75 143 PRO A O 1
ATOM 1100 N N . SER A 1 144 ? 4.836 -3.436 -6.793 1 94.81 144 SER A N 1
ATOM 1101 C CA . SER A 1 144 ? 6.004 -4.191 -6.359 1 94.81 144 SER A CA 1
ATOM 1102 C C . SER A 1 144 ? 5.949 -5.633 -6.863 1 94.81 144 SER A C 1
ATOM 1104 O O . SER A 1 144 ? 6.98 -6.219 -7.199 1 94.81 144 SER A O 1
ATOM 1106 N N . MET A 1 145 ? 4.777 -6.172 -6.883 1 96 145 MET A N 1
ATOM 1107 C CA . MET A 1 145 ? 4.613 -7.543 -7.363 1 96 145 MET A CA 1
ATOM 1108 C C . MET A 1 145 ? 5.043 -7.66 -8.82 1 96 145 MET A C 1
ATOM 1110 O O . MET A 1 145 ? 5.598 -8.68 -9.227 1 96 145 MET A O 1
ATOM 1114 N N . VAL A 1 146 ? 4.77 -6.617 -9.578 1 95.69 146 VAL A N 1
ATOM 1115 C CA . VAL A 1 146 ? 5.18 -6.594 -10.984 1 95.69 146 VAL A CA 1
ATOM 1116 C C . VAL A 1 146 ? 6.699 -6.52 -11.07 1 95.69 146 VAL A C 1
ATOM 1118 O O . VAL A 1 146 ? 7.312 -7.207 -11.891 1 95.69 146 VAL A O 1
ATOM 1121 N N . TYR A 1 147 ? 7.312 -5.73 -10.234 1 95.81 147 TYR A N 1
ATOM 1122 C CA . TYR A 1 147 ? 8.766 -5.707 -10.164 1 95.81 147 TYR A CA 1
ATOM 1123 C C . TYR A 1 147 ? 9.32 -7.082 -9.797 1 95.81 147 TYR A C 1
ATOM 1125 O O . TYR A 1 147 ? 10.352 -7.504 -10.312 1 95.81 147 TYR A O 1
ATOM 1133 N N . ALA A 1 148 ? 8.656 -7.738 -8.875 1 96.5 148 ALA A N 1
ATOM 1134 C CA . ALA A 1 148 ? 9.102 -9.062 -8.461 1 96.5 148 ALA A CA 1
ATOM 1135 C C . ALA A 1 148 ? 9.125 -10.031 -9.641 1 96.5 148 ALA A C 1
ATOM 1137 O O . ALA A 1 148 ? 10.102 -10.766 -9.828 1 96.5 148 ALA A O 1
ATOM 1138 N N . LEU A 1 149 ? 8.078 -9.984 -10.422 1 94.75 149 LEU A N 1
ATOM 1139 C CA . LEU A 1 149 ? 8.031 -10.844 -11.602 1 94.75 149 LEU A CA 1
ATOM 1140 C C . LEU A 1 149 ? 9.172 -10.516 -12.555 1 94.75 149 LEU A C 1
ATOM 1142 O O . LEU A 1 149 ? 9.852 -11.422 -13.055 1 94.75 149 LEU A O 1
ATOM 1146 N N . LEU A 1 150 ? 9.398 -9.211 -12.773 1 92.06 150 LEU A N 1
ATOM 1147 C CA . LEU A 1 150 ? 10.461 -8.781 -13.672 1 92.06 150 LEU A CA 1
ATOM 1148 C C . LEU A 1 150 ? 11.82 -9.25 -13.172 1 92.06 150 LEU A C 1
ATOM 1150 O O . LEU A 1 150 ? 12.633 -9.758 -13.953 1 92.06 150 LEU A O 1
ATOM 1154 N N . PHE A 1 151 ? 12.039 -9.188 -11.938 1 93.12 151 PHE A N 1
ATOM 1155 C CA . PHE A 1 151 ? 13.359 -9.523 -11.414 1 93.12 151 PHE A CA 1
ATOM 1156 C C . PHE A 1 151 ? 13.523 -11.031 -11.289 1 93.12 151 PHE A C 1
ATOM 1158 O O . PHE A 1 151 ? 14.648 -11.547 -11.305 1 93.12 151 PHE A O 1
ATOM 1165 N N . VAL A 1 152 ? 12.43 -11.742 -11.117 1 92.88 152 VAL A N 1
ATOM 1166 C CA . VAL A 1 152 ? 12.508 -13.203 -11.172 1 92.88 152 VAL A CA 1
ATOM 1167 C C . VAL A 1 152 ? 12.938 -13.641 -12.57 1 92.88 152 VAL A C 1
ATOM 1169 O O . VAL A 1 152 ? 13.719 -14.578 -12.719 1 92.88 152 VAL A O 1
ATOM 1172 N N . ILE A 1 153 ? 12.375 -12.922 -13.547 1 87.81 153 ILE A N 1
ATOM 1173 C CA . ILE A 1 153 ? 12.742 -13.219 -14.93 1 87.81 153 ILE A CA 1
ATOM 1174 C C . ILE A 1 153 ? 14.211 -12.875 -15.164 1 87.81 153 ILE A C 1
ATOM 1176 O O . ILE A 1 153 ? 14.938 -13.641 -15.805 1 87.81 153 ILE A O 1
ATOM 1180 N N . LEU A 1 154 ? 14.695 -11.82 -14.578 1 84.56 154 LEU A N 1
ATOM 1181 C CA . LEU A 1 154 ? 16.016 -11.281 -14.883 1 84.56 154 LEU A CA 1
ATOM 1182 C C . LEU A 1 154 ? 17.094 -11.938 -14.016 1 84.56 154 LEU A C 1
ATOM 1184 O O . LEU A 1 154 ? 18.188 -12.211 -14.484 1 84.56 154 LEU A O 1
ATOM 1188 N N . ALA A 1 155 ? 16.719 -12.133 -12.742 1 84.5 155 ALA A N 1
ATOM 1189 C CA . ALA A 1 155 ? 17.75 -12.547 -11.789 1 84.5 155 ALA A CA 1
ATOM 1190 C C . ALA A 1 155 ? 17.5 -13.969 -11.305 1 84.5 155 ALA A C 1
ATOM 1192 O O . ALA A 1 155 ? 18.359 -14.562 -10.641 1 84.5 155 ALA A O 1
ATOM 1193 N N . GLY A 1 156 ? 16.438 -14.547 -11.68 1 87.38 156 GLY A N 1
ATOM 1194 C CA . GLY A 1 156 ? 16.109 -15.883 -11.227 1 87.38 156 GLY A CA 1
ATOM 1195 C C . GLY A 1 156 ? 15.219 -15.898 -9.992 1 87.38 156 GLY A C 1
ATOM 1196 O O . GLY A 1 156 ? 15.039 -14.867 -9.336 1 87.38 156 GLY A O 1
ATOM 1197 N N . LEU A 1 157 ? 14.711 -17.062 -9.734 1 92.12 157 LEU A N 1
ATOM 1198 C CA . LEU A 1 157 ? 13.875 -17.266 -8.547 1 92.12 157 LEU A CA 1
ATOM 1199 C C . LEU A 1 157 ? 14.688 -17.078 -7.273 1 92.12 157 LEU A C 1
ATOM 1201 O O . LEU A 1 157 ? 15.891 -17.328 -7.254 1 92.12 157 LEU A O 1
ATOM 1205 N N . GLY A 1 158 ? 14.016 -16.516 -6.219 1 94.44 158 GLY A N 1
ATOM 1206 C CA . GLY A 1 158 ? 14.719 -16.422 -4.949 1 94.44 158 GLY A CA 1
ATOM 1207 C C . GLY A 1 158 ? 14.602 -15.055 -4.305 1 94.44 158 GLY A C 1
ATOM 1208 O O . GLY A 1 158 ? 14.023 -14.133 -4.891 1 94.44 158 GLY A O 1
ATOM 1209 N N . PRO A 1 159 ? 15.117 -14.906 -3.129 1 95.62 159 PRO A N 1
ATOM 1210 C CA . PRO A 1 159 ? 14.93 -13.703 -2.309 1 95.62 159 PRO A CA 1
ATOM 1211 C C . PRO A 1 159 ? 15.625 -12.477 -2.893 1 95.62 159 PRO A C 1
ATOM 1213 O O . PRO A 1 159 ? 15.227 -11.344 -2.605 1 95.62 159 PRO A O 1
ATOM 1216 N N . VAL A 1 160 ? 16.656 -12.672 -3.707 1 94.25 160 VAL A N 1
ATOM 1217 C CA . VAL A 1 160 ? 17.344 -11.531 -4.316 1 94.25 160 VAL A CA 1
ATOM 1218 C C . VAL A 1 160 ? 16.375 -10.781 -5.223 1 94.25 160 VAL A C 1
ATOM 1220 O O . VAL A 1 160 ? 16.328 -9.547 -5.207 1 94.25 160 VAL A O 1
ATOM 1223 N N . ALA A 1 161 ? 15.602 -11.539 -6.02 1 94.44 161 ALA A N 1
ATOM 1224 C CA . ALA A 1 161 ? 14.586 -10.914 -6.863 1 94.44 161 ALA A CA 1
ATOM 1225 C C . ALA A 1 161 ? 13.602 -10.094 -6.027 1 94.44 161 ALA A C 1
ATOM 1227 O O . ALA A 1 161 ? 13.234 -8.977 -6.41 1 94.44 161 ALA A O 1
ATOM 1228 N N . GLY A 1 162 ? 13.203 -10.633 -4.859 1 96.5 162 GLY A N 1
ATOM 1229 C CA . GLY A 1 162 ? 12.305 -9.922 -3.961 1 96.5 162 GLY A CA 1
ATOM 1230 C C . GLY A 1 162 ? 12.906 -8.648 -3.404 1 96.5 162 GLY A C 1
ATOM 1231 O O . GLY A 1 162 ? 12.25 -7.602 -3.383 1 96.5 162 GLY A O 1
ATOM 1232 N N . ALA A 1 163 ? 14.141 -8.734 -3.021 1 96.62 163 ALA A N 1
ATOM 1233 C CA . ALA A 1 163 ? 14.812 -7.57 -2.451 1 96.62 163 ALA A CA 1
ATOM 1234 C C . ALA A 1 163 ? 14.953 -6.453 -3.482 1 96.62 163 ALA A C 1
ATOM 1236 O O . ALA A 1 163 ? 14.773 -5.277 -3.16 1 96.62 163 ALA A O 1
ATOM 1237 N N . LEU A 1 164 ? 15.219 -6.809 -4.652 1 95.12 164 LEU A N 1
ATOM 1238 C CA . LEU A 1 164 ? 15.359 -5.812 -5.707 1 95.12 164 LEU A CA 1
ATOM 1239 C C . LEU A 1 164 ? 14.016 -5.172 -6.027 1 95.12 164 LEU A C 1
ATOM 1241 O O . LEU A 1 164 ? 13.945 -3.977 -6.324 1 95.12 164 LEU A O 1
ATOM 1245 N N . ALA A 1 165 ? 12.992 -6.035 -6.055 1 96.88 165 ALA A N 1
ATOM 1246 C CA . ALA A 1 165 ? 11.641 -5.504 -6.262 1 96.88 165 ALA A CA 1
ATOM 1247 C C . ALA A 1 165 ? 11.297 -4.461 -5.203 1 96.88 165 ALA A C 1
ATOM 1249 O O . ALA A 1 165 ? 10.789 -3.385 -5.527 1 96.88 165 ALA A O 1
ATOM 1250 N N . ILE A 1 166 ? 11.562 -4.75 -3.924 1 97.75 166 ILE A N 1
ATOM 1251 C CA . ILE A 1 166 ? 11.312 -3.834 -2.816 1 97.75 166 ILE A CA 1
ATOM 1252 C C . ILE A 1 166 ? 12.172 -2.58 -2.98 1 97.75 166 ILE A C 1
ATOM 1254 O O . ILE A 1 166 ? 11.711 -1.468 -2.719 1 97.75 166 ILE A O 1
ATOM 1258 N N . ALA A 1 167 ? 13.391 -2.746 -3.418 1 97.19 167 ALA A N 1
ATOM 1259 C CA . ALA A 1 167 ? 14.289 -1.614 -3.635 1 97.19 167 ALA A CA 1
ATOM 1260 C C . ALA A 1 167 ? 13.711 -0.638 -4.652 1 97.19 167 ALA A C 1
ATOM 1262 O O . ALA A 1 167 ? 13.672 0.571 -4.414 1 97.19 167 ALA A O 1
ATOM 1263 N N . MET A 1 168 ? 13.234 -1.176 -5.703 1 96.62 168 MET A N 1
ATOM 1264 C CA . MET A 1 168 ? 12.68 -0.327 -6.754 1 96.62 168 MET A CA 1
ATOM 1265 C C . MET A 1 168 ? 11.43 0.402 -6.262 1 96.62 168 MET A C 1
ATOM 1267 O O . MET A 1 168 ? 11.266 1.596 -6.523 1 96.62 168 MET A O 1
ATOM 1271 N N . GLY A 1 169 ? 10.602 -0.367 -5.637 1 96.56 169 GLY A N 1
ATOM 1272 C CA . GLY A 1 169 ? 9.438 0.28 -5.043 1 96.56 169 GLY A CA 1
ATOM 1273 C C . GLY A 1 169 ? 9.805 1.382 -4.066 1 96.56 169 GLY A C 1
ATOM 1274 O O . GLY A 1 169 ? 9.172 2.441 -4.051 1 96.56 169 GLY A O 1
ATOM 1275 N N . THR A 1 170 ? 10.789 1.143 -3.299 1 97.38 170 THR A N 1
ATOM 1276 C CA . THR A 1 170 ? 11.258 2.107 -2.311 1 97.38 170 THR A CA 1
ATOM 1277 C C . THR A 1 170 ? 11.758 3.377 -2.99 1 97.38 170 THR A C 1
ATOM 1279 O O . THR A 1 170 ? 11.477 4.488 -2.535 1 97.38 170 THR A O 1
ATOM 1282 N N . VAL A 1 171 ? 12.445 3.225 -4.059 1 97.5 171 VAL A N 1
ATOM 1283 C CA . VAL A 1 171 ? 12.977 4.367 -4.793 1 97.5 171 VAL A CA 1
ATOM 1284 C C . VAL A 1 171 ? 11.828 5.285 -5.219 1 97.5 171 VAL A C 1
ATOM 1286 O O . VAL A 1 171 ? 11.883 6.496 -5.008 1 97.5 171 VAL A O 1
ATOM 1289 N N . GLY A 1 172 ? 10.859 4.719 -5.801 1 96.12 172 GLY A N 1
ATOM 1290 C CA . GLY A 1 172 ? 9.742 5.516 -6.285 1 96.12 172 GLY A CA 1
ATOM 1291 C C . GLY A 1 172 ? 8.922 6.137 -5.168 1 96.12 172 GLY A C 1
ATOM 1292 O O . GLY A 1 172 ? 8.711 7.352 -5.148 1 96.12 172 GLY A O 1
ATOM 1293 N N . ASP A 1 173 ? 8.516 5.379 -4.227 1 95.19 173 ASP A N 1
ATOM 1294 C CA . ASP A 1 173 ? 7.598 5.816 -3.18 1 95.19 173 ASP A CA 1
ATOM 1295 C C . ASP A 1 173 ? 8.289 6.77 -2.209 1 95.19 173 ASP A C 1
ATOM 1297 O O . ASP A 1 173 ? 7.805 7.879 -1.966 1 95.19 173 ASP A O 1
ATOM 1301 N N . LEU A 1 174 ? 9.398 6.355 -1.693 1 96.31 174 LEU A N 1
ATOM 1302 C CA . LEU A 1 174 ? 10.109 7.191 -0.734 1 96.31 174 LEU A CA 1
ATOM 1303 C C . LEU A 1 174 ? 10.727 8.406 -1.424 1 96.31 174 LEU A C 1
ATOM 1305 O O . LEU A 1 174 ? 10.805 9.484 -0.832 1 96.31 174 LEU A O 1
ATOM 1309 N N . GLY A 1 175 ? 11.172 8.203 -2.666 1 97.06 175 GLY A N 1
ATOM 1310 C CA . GLY A 1 175 ? 11.695 9.336 -3.412 1 97.06 175 GLY A CA 1
ATOM 1311 C C . GLY A 1 175 ? 10.703 10.484 -3.527 1 97.06 175 GLY A C 1
ATOM 1312 O O . GLY A 1 175 ? 11.055 11.641 -3.285 1 97.06 175 GLY A O 1
ATOM 1313 N N . ARG A 1 176 ? 9.57 10.078 -3.838 1 94.94 176 ARG A N 1
ATOM 1314 C CA . ARG A 1 176 ? 8.531 11.086 -3.969 1 94.94 176 ARG A CA 1
ATOM 1315 C C . ARG A 1 176 ? 8.219 11.727 -2.619 1 94.94 176 ARG A C 1
ATOM 1317 O O . ARG A 1 176 ? 8.047 12.945 -2.529 1 94.94 176 ARG A O 1
ATOM 1324 N N . LEU A 1 177 ? 8.148 11.039 -1.589 1 94.44 177 LEU A N 1
ATOM 1325 C CA . LEU A 1 177 ? 7.855 11.555 -0.257 1 94.44 177 LEU A CA 1
ATOM 1326 C C . LEU A 1 177 ? 8.969 12.484 0.22 1 94.44 177 LEU A C 1
ATOM 1328 O O . LEU A 1 177 ? 8.695 13.531 0.82 1 94.44 177 LEU A O 1
ATOM 1332 N N . PHE A 1 178 ? 10.172 12.078 -0.102 1 95.94 178 PHE A N 1
ATOM 1333 C CA . PHE A 1 178 ? 11.312 12.898 0.283 1 95.94 178 PHE A CA 1
ATOM 1334 C C . PHE A 1 178 ? 11.305 14.227 -0.47 1 95.94 178 PHE A C 1
ATOM 1336 O O . PHE A 1 178 ? 11.602 15.273 0.104 1 95.94 178 PHE A O 1
ATOM 1343 N N . ALA A 1 179 ? 10.984 14.148 -1.702 1 95.94 179 ALA A N 1
ATOM 1344 C CA . ALA A 1 179 ? 10.891 15.375 -2.49 1 95.94 179 ALA A CA 1
ATOM 1345 C C . ALA A 1 179 ? 9.828 16.312 -1.919 1 95.94 179 ALA A C 1
ATOM 1347 O O . ALA A 1 179 ? 10.062 17.5 -1.761 1 95.94 179 ALA A O 1
ATOM 1348 N N . ASP A 1 180 ? 8.711 15.766 -1.605 1 93.44 180 ASP A N 1
ATOM 1349 C CA . ASP A 1 180 ? 7.617 16.547 -1.049 1 93.44 180 ASP A CA 1
ATOM 1350 C C . ASP A 1 180 ? 8.016 17.188 0.283 1 93.44 180 ASP A C 1
ATOM 1352 O O . ASP A 1 180 ? 7.723 18.359 0.531 1 93.44 180 ASP A O 1
ATOM 1356 N N . GLU A 1 181 ? 8.633 16.375 1.129 1 92.06 181 GLU A N 1
ATOM 1357 C CA . GLU A 1 181 ? 9.086 16.875 2.424 1 92.06 181 GLU A CA 1
ATOM 1358 C C . GLU A 1 181 ? 10.102 18 2.252 1 92.06 181 GLU A C 1
ATOM 1360 O O . GLU A 1 181 ? 10.094 18.984 3.006 1 92.06 181 GLU A O 1
ATOM 1365 N N . MET A 1 182 ? 10.969 17.875 1.336 1 92.94 182 MET A N 1
ATOM 1366 C CA . MET A 1 182 ? 12.008 18.859 1.062 1 92.94 182 MET A CA 1
ATOM 1367 C C . MET A 1 182 ? 11.391 20.172 0.597 1 92.94 182 MET A C 1
ATOM 1369 O O . MET A 1 182 ? 11.922 21.25 0.886 1 92.94 182 MET A O 1
ATOM 1373 N N . GLU A 1 183 ? 10.32 20.094 -0.038 1 93.69 183 GLU A N 1
ATOM 1374 C CA . GLU A 1 183 ? 9.672 21.297 -0.57 1 93.69 183 GLU A CA 1
ATOM 1375 C C . GLU A 1 183 ? 8.93 22.047 0.527 1 93.69 183 GLU A C 1
ATOM 1377 O O . GLU A 1 183 ? 8.578 23.219 0.347 1 93.69 183 GLU A O 1
ATOM 1382 N N . GLU A 1 184 ? 8.773 21.422 1.617 1 90.19 184 GLU A N 1
ATOM 1383 C CA . GLU A 1 184 ? 7.984 22.031 2.684 1 90.19 184 GLU A CA 1
ATOM 1384 C C . GLU A 1 184 ? 8.875 22.703 3.717 1 90.19 184 GLU A C 1
ATOM 1386 O O . GLU A 1 184 ? 8.383 23.25 4.703 1 90.19 184 GLU A O 1
ATOM 1391 N N . ILE A 1 185 ? 10.125 22.812 3.506 1 89 185 ILE A N 1
ATOM 1392 C CA . ILE A 1 185 ? 11.047 23.344 4.496 1 89 185 ILE A CA 1
ATOM 1393 C C . ILE A 1 185 ? 10.914 24.875 4.547 1 89 185 ILE A C 1
ATOM 1395 O O . ILE A 1 185 ? 10.406 25.484 3.605 1 89 185 ILE A O 1
ATOM 1399 N N . ASP A 1 186 ? 11.367 25.469 5.648 1 85.94 186 ASP A N 1
ATOM 1400 C CA . ASP A 1 186 ? 11.43 26.906 5.82 1 85.94 186 ASP A CA 1
ATOM 1401 C C . ASP A 1 186 ? 12.547 27.516 4.977 1 85.94 186 ASP A C 1
ATOM 1403 O O . ASP A 1 186 ? 13.68 27.047 5.012 1 85.94 186 ASP A O 1
ATOM 1407 N N . ARG A 1 187 ? 12.25 28.547 4.332 1 87.94 187 ARG A N 1
ATOM 1408 C CA . ARG A 1 187 ? 13.195 29.172 3.42 1 87.94 187 ARG A CA 1
ATOM 1409 C C . ARG A 1 187 ? 14.188 30.047 4.18 1 87.94 187 ARG A C 1
ATOM 1411 O O . ARG A 1 187 ? 15.273 30.344 3.68 1 87.94 187 ARG A O 1
ATOM 1418 N N . ALA A 1 188 ? 13.773 30.391 5.383 1 84.31 188 ALA A N 1
ATOM 1419 C CA . ALA A 1 188 ? 14.555 31.391 6.113 1 84.31 188 ALA A CA 1
ATOM 1420 C C . ALA A 1 188 ? 15.984 30.906 6.34 1 84.31 188 ALA A C 1
ATOM 1422 O O . ALA A 1 188 ? 16.938 31.594 5.969 1 84.31 188 ALA A O 1
ATOM 1423 N N . PRO A 1 189 ? 16.172 29.734 6.867 1 83 189 PRO A N 1
ATOM 1424 C CA . PRO A 1 189 ? 17.531 29.25 7.066 1 83 189 PRO A CA 1
ATOM 1425 C C . PRO A 1 189 ? 18.297 29.062 5.75 1 83 189 PRO A C 1
ATOM 1427 O O . PRO A 1 189 ? 19.516 29.25 5.699 1 83 189 PRO A O 1
ATOM 1430 N N . VAL A 1 190 ? 17.625 28.75 4.75 1 81.81 190 VAL A N 1
ATOM 1431 C CA . VAL A 1 190 ? 18.234 28.547 3.443 1 81.81 190 VAL A CA 1
ATOM 1432 C C . VAL A 1 190 ? 18.734 29.875 2.891 1 81.81 190 VAL A C 1
ATOM 1434 O O . VAL A 1 190 ? 19.875 29.984 2.418 1 81.81 190 VAL A O 1
ATOM 1437 N N . ASP A 1 191 ? 17.875 30.844 3.012 1 84.44 191 ASP A N 1
ATOM 1438 C CA . ASP A 1 191 ? 18.234 32.188 2.543 1 84.44 191 ASP A CA 1
ATOM 1439 C C . ASP A 1 191 ? 19.453 32.719 3.297 1 84.44 191 ASP A C 1
ATOM 1441 O O . ASP A 1 191 ? 20.312 33.375 2.709 1 84.44 191 ASP A O 1
ATOM 1445 N N . ALA A 1 192 ? 19.453 32.406 4.535 1 81.81 192 ALA A N 1
ATOM 1446 C CA . ALA A 1 192 ? 20.562 32.875 5.371 1 81.81 192 ALA A CA 1
ATOM 1447 C C . ALA A 1 192 ? 21.875 32.25 4.918 1 81.81 192 ALA A C 1
ATOM 1449 O O . ALA A 1 192 ? 22.906 32.906 4.855 1 81.81 192 ALA A O 1
ATOM 1450 N N . VAL A 1 193 ? 21.906 31.031 4.586 1 81.75 193 VAL A N 1
ATOM 1451 C CA . VAL A 1 193 ? 23.109 30.328 4.164 1 81.75 193 VAL A CA 1
ATOM 1452 C C . VAL A 1 193 ? 23.516 30.766 2.758 1 81.75 193 VAL A C 1
ATOM 1454 O O . VAL A 1 193 ? 24.688 30.984 2.48 1 81.75 193 VAL A O 1
ATOM 1457 N N . VAL A 1 194 ? 22.562 31 1.908 1 81.94 194 VAL A N 1
ATOM 1458 C CA . VAL A 1 194 ? 22.812 31.438 0.54 1 81.94 194 VAL A CA 1
ATOM 1459 C C . VAL A 1 194 ? 23.406 32.844 0.55 1 81.94 194 VAL A C 1
ATOM 1461 O O . VAL A 1 194 ? 24.297 33.156 -0.246 1 81.94 194 VAL A O 1
ATOM 1464 N N . SER A 1 195 ? 22.922 33.625 1.413 1 86.19 195 SER A N 1
ATOM 1465 C CA . SER A 1 195 ? 23.391 35 1.518 1 86.19 195 SER A CA 1
ATOM 1466 C C . SER A 1 195 ? 24.859 35.031 1.937 1 86.19 195 SER A C 1
ATOM 1468 O O . SER A 1 195 ? 25.547 36.031 1.693 1 86.19 195 SER A O 1
ATOM 1470 N N . SER A 1 196 ? 25.328 33.969 2.525 1 86.81 196 SER A N 1
ATOM 1471 C CA . SER A 1 196 ? 26.719 33.875 2.934 1 86.81 196 SER A CA 1
ATOM 1472 C C . SER A 1 196 ? 27.609 33.406 1.785 1 86.81 196 SER A C 1
ATOM 1474 O O . SER A 1 196 ? 28.828 33.344 1.933 1 86.81 196 SER A O 1
ATOM 1476 N N . GLY A 1 197 ? 27.047 33.094 0.651 1 83.75 197 GLY A N 1
ATOM 1477 C CA . GLY A 1 197 ? 27.781 32.719 -0.54 1 83.75 197 GLY A CA 1
ATOM 1478 C C . GLY A 1 197 ? 27.984 31.203 -0.663 1 83.75 197 GLY A C 1
ATOM 1479 O O . GLY A 1 197 ? 28.828 30.75 -1.432 1 83.75 197 GLY A O 1
ATOM 1480 N N . ALA A 1 198 ? 27.266 30.469 0.141 1 80.5 198 ALA A N 1
ATOM 1481 C CA . ALA A 1 198 ? 27.422 29.016 0.126 1 80.5 198 ALA A CA 1
ATOM 1482 C C . ALA A 1 198 ? 26.844 28.422 -1.151 1 80.5 198 ALA A C 1
ATOM 1484 O O . ALA A 1 198 ? 25.828 28.906 -1.671 1 80.5 198 ALA A O 1
ATOM 1485 N N . GLY A 1 199 ? 27.484 27.391 -1.673 1 80.69 199 GLY A N 1
ATOM 1486 C CA . GLY A 1 199 ? 27.016 26.688 -2.859 1 80.69 199 GLY A CA 1
ATOM 1487 C C . GLY A 1 199 ? 25.859 25.75 -2.584 1 80.69 199 GLY A C 1
ATOM 1488 O O . GLY A 1 199 ? 25.359 25.688 -1.461 1 80.69 199 GLY A O 1
ATOM 1489 N N . LEU A 1 200 ? 25.438 25.109 -3.604 1 78.06 200 LEU A N 1
ATOM 1490 C CA . LEU A 1 200 ? 24.25 24.266 -3.555 1 78.06 200 LEU A CA 1
ATOM 1491 C C . LEU A 1 200 ? 24.453 23.109 -2.572 1 78.06 200 LEU A C 1
ATOM 1493 O O . LEU A 1 200 ? 23.578 22.812 -1.761 1 78.06 200 LEU A O 1
ATOM 1497 N N . LEU A 1 201 ? 25.547 22.484 -2.648 1 82.5 201 LEU A N 1
ATOM 1498 C CA . LEU A 1 201 ? 25.812 21.328 -1.808 1 82.5 201 LEU A CA 1
ATOM 1499 C C . LEU A 1 201 ? 25.906 21.719 -0.341 1 82.5 201 LEU A C 1
ATOM 1501 O O . LEU A 1 201 ? 25.391 21.031 0.536 1 82.5 201 LEU A O 1
ATOM 1505 N N . ALA A 1 202 ? 26.562 22.859 -0.122 1 80.06 202 ALA A N 1
ATOM 1506 C CA . ALA A 1 202 ? 26.719 23.359 1.242 1 80.06 202 ALA A CA 1
ATOM 1507 C C . ALA A 1 202 ? 25.375 23.797 1.811 1 80.06 202 ALA A C 1
ATOM 1509 O O . ALA A 1 202 ? 25.062 23.531 2.973 1 80.06 202 ALA A O 1
ATOM 1510 N N . THR A 1 203 ? 24.625 24.453 1.011 1 82.5 203 THR A N 1
ATOM 1511 C CA . THR A 1 203 ? 23.328 24.922 1.439 1 82.5 203 THR A CA 1
ATOM 1512 C C . THR A 1 203 ? 22.391 23.75 1.749 1 82.5 203 THR A C 1
ATOM 1514 O O . THR A 1 203 ? 21.672 23.766 2.748 1 82.5 203 THR A O 1
ATOM 1517 N N . THR A 1 204 ? 22.484 22.797 0.859 1 82.56 204 THR A N 1
ATOM 1518 C CA . THR A 1 204 ? 21.625 21.641 1.054 1 82.56 204 THR A CA 1
ATOM 1519 C C . THR A 1 204 ? 22.016 20.891 2.322 1 82.56 204 THR A C 1
ATOM 1521 O O . THR A 1 204 ? 21.141 20.516 3.123 1 82.56 204 THR A O 1
ATOM 1524 N N . SER A 1 205 ? 23.156 20.672 2.527 1 82.88 205 SER A N 1
ATOM 1525 C CA . SER A 1 205 ? 23.625 19.906 3.672 1 82.88 205 SER A CA 1
ATOM 1526 C C . SER A 1 205 ? 23.453 20.688 4.973 1 82.88 205 SER A C 1
ATOM 1528 O O . SER A 1 205 ? 23.078 20.109 5.996 1 82.88 205 SER A O 1
ATOM 1530 N N . ALA A 1 206 ? 23.656 21.984 4.887 1 77.62 206 ALA A N 1
ATOM 1531 C CA . ALA A 1 206 ? 23.719 22.781 6.109 1 77.62 206 ALA A CA 1
ATOM 1532 C C . ALA A 1 206 ? 22.328 23.312 6.473 1 77.62 206 ALA A C 1
ATOM 1534 O O . ALA A 1 206 ? 22 23.469 7.652 1 77.62 206 ALA A O 1
ATOM 1535 N N . ALA A 1 207 ? 21.531 23.562 5.457 1 79.56 207 ALA A N 1
ATOM 1536 C CA . ALA A 1 207 ? 20.297 24.281 5.762 1 79.56 207 ALA A CA 1
ATOM 1537 C C . ALA A 1 207 ? 19.078 23.422 5.469 1 79.56 207 ALA A C 1
ATOM 1539 O O . ALA A 1 207 ? 18.078 23.484 6.191 1 79.56 207 ALA A O 1
ATOM 1540 N N . ARG A 1 208 ? 19.188 22.625 4.477 1 84.31 208 ARG A N 1
ATOM 1541 C CA . ARG A 1 208 ? 17.984 21.922 4.043 1 84.31 208 ARG A CA 1
ATOM 1542 C C . ARG A 1 208 ? 17.844 20.578 4.766 1 84.31 208 ARG A C 1
ATOM 1544 O O . ARG A 1 208 ? 16.812 20.297 5.363 1 84.31 208 ARG A O 1
ATOM 1551 N N . ILE A 1 209 ? 18.875 19.844 4.816 1 85.19 209 ILE A N 1
ATOM 1552 C CA . ILE A 1 209 ? 18.844 18.469 5.289 1 85.19 209 ILE A CA 1
ATOM 1553 C C . ILE A 1 209 ? 18.484 18.438 6.773 1 85.19 209 ILE A C 1
ATOM 1555 O O . ILE A 1 209 ? 17.672 17.625 7.203 1 85.19 209 ILE A O 1
ATOM 1559 N N . PRO A 1 210 ? 19.047 19.375 7.555 1 82.81 210 PRO A N 1
ATOM 1560 C CA . PRO A 1 210 ? 18.719 19.359 8.984 1 82.81 210 PRO A CA 1
ATOM 1561 C C . PRO A 1 210 ? 17.234 19.547 9.25 1 82.81 210 PRO A C 1
ATOM 1563 O O . PRO A 1 210 ? 16.703 19.078 10.258 1 82.81 210 PRO A O 1
ATOM 1566 N N . GLN A 1 211 ? 16.562 20.172 8.344 1 84.56 211 GLN A N 1
ATOM 1567 C CA . GLN A 1 211 ? 15.141 20.453 8.539 1 84.56 211 GLN A CA 1
ATOM 1568 C C . GLN A 1 211 ? 14.281 19.234 8.25 1 84.56 211 GLN A C 1
ATOM 1570 O O . GLN A 1 211 ? 13.164 19.125 8.742 1 84.56 211 GLN A O 1
ATOM 1575 N N . VAL A 1 212 ? 14.859 18.328 7.488 1 89.5 212 VAL A N 1
ATOM 1576 C CA . VAL A 1 212 ? 13.992 17.25 7.031 1 89.5 212 VAL A CA 1
ATOM 1577 C C . VAL A 1 212 ? 14.492 15.914 7.578 1 89.5 212 VAL A C 1
ATOM 1579 O O . VAL A 1 212 ? 13.883 14.867 7.336 1 89.5 212 VAL A O 1
ATOM 1582 N N . SER A 1 213 ? 15.539 15.906 8.328 1 87.88 213 SER A N 1
ATOM 1583 C CA . SER A 1 213 ? 16.188 14.68 8.766 1 87.88 213 SER A CA 1
ATOM 1584 C C . SER A 1 213 ? 15.242 13.812 9.594 1 87.88 213 SER A C 1
ATOM 1586 O O . SER A 1 213 ? 15.117 12.609 9.352 1 87.88 213 SER A O 1
ATOM 1588 N N . THR A 1 214 ? 14.578 14.383 10.531 1 84.94 214 THR A N 1
ATOM 1589 C CA . THR A 1 214 ? 13.664 13.641 11.391 1 84.94 214 THR A CA 1
ATOM 1590 C C . THR A 1 214 ? 12.5 13.078 10.57 1 84.94 214 THR A C 1
ATOM 1592 O O . THR A 1 214 ? 12.125 11.914 10.742 1 84.94 214 THR A O 1
ATOM 1595 N N . ALA A 1 215 ? 12.023 13.883 9.672 1 89.19 215 ALA A N 1
ATOM 1596 C CA . ALA A 1 215 ? 10.922 13.438 8.82 1 89.19 215 ALA A CA 1
ATOM 1597 C C . ALA A 1 215 ? 11.375 12.312 7.895 1 89.19 215 ALA A C 1
ATOM 1599 O O . ALA A 1 215 ? 10.609 11.375 7.629 1 89.19 215 ALA A O 1
ATOM 1600 N N . TYR A 1 216 ? 12.555 12.445 7.41 1 92.94 216 TYR A N 1
ATOM 1601 C CA . TYR A 1 216 ? 13.086 11.414 6.527 1 92.94 216 TYR A CA 1
ATOM 1602 C C . TYR A 1 216 ? 13.211 10.078 7.254 1 92.94 216 TYR A C 1
ATOM 1604 O O . TYR A 1 216 ? 12.891 9.023 6.695 1 92.94 216 TYR A O 1
ATOM 1612 N N . VAL A 1 217 ? 13.633 10.125 8.445 1 89.88 217 VAL A N 1
ATOM 1613 C CA . VAL A 1 217 ? 13.773 8.906 9.242 1 89.88 217 VAL A CA 1
ATOM 1614 C C . VAL A 1 217 ? 12.391 8.32 9.531 1 89.88 217 VAL A C 1
ATOM 1616 O O . VAL A 1 217 ? 12.203 7.105 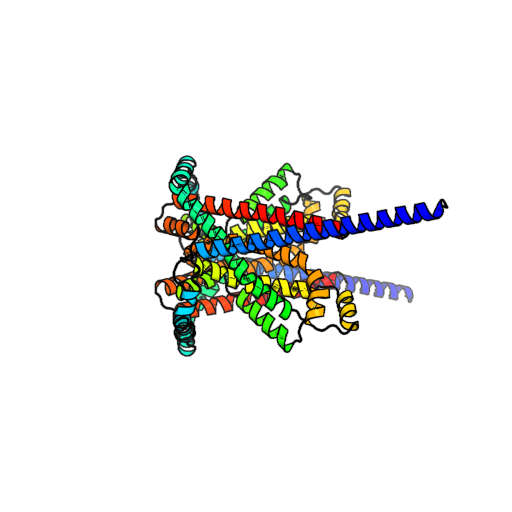9.445 1 89.88 217 VAL A O 1
ATOM 1619 N N . ALA A 1 218 ? 11.484 9.141 9.859 1 88.94 218 ALA A N 1
ATOM 1620 C CA . ALA A 1 218 ? 10.117 8.695 10.133 1 88.94 218 ALA A CA 1
ATOM 1621 C C . ALA A 1 218 ? 9.508 8.023 8.906 1 88.94 218 ALA A C 1
ATOM 1623 O O . ALA A 1 218 ? 8.891 6.961 9.016 1 88.94 218 ALA A O 1
ATOM 1624 N N . TRP A 1 219 ? 9.766 8.609 7.762 1 93.12 219 TRP A N 1
ATOM 1625 C CA . TRP A 1 219 ? 9.25 8.039 6.516 1 93.12 219 TRP A CA 1
ATOM 1626 C C . TRP A 1 219 ? 9.914 6.699 6.219 1 93.12 219 TRP A C 1
ATOM 1628 O O . TRP A 1 219 ? 9.258 5.773 5.738 1 93.12 219 TRP A O 1
ATOM 1638 N N . THR A 1 220 ? 11.148 6.656 6.48 1 93.88 220 THR A N 1
ATOM 1639 C CA . THR A 1 220 ? 11.875 5.418 6.23 1 93.88 220 THR A CA 1
ATOM 1640 C C . THR A 1 220 ? 11.344 4.289 7.109 1 93.88 220 THR A C 1
ATOM 1642 O O . THR A 1 220 ? 11.148 3.17 6.633 1 93.88 220 THR A O 1
ATOM 1645 N N . LEU A 1 221 ? 11.102 4.547 8.375 1 89.69 221 LEU A N 1
ATOM 1646 C CA . LEU A 1 221 ? 10.562 3.547 9.289 1 89.69 221 LEU A CA 1
ATOM 1647 C C . LEU A 1 221 ? 9.156 3.137 8.875 1 89.69 221 LEU A C 1
ATOM 1649 O O . LEU A 1 221 ? 8.82 1.95 8.898 1 89.69 221 LEU A O 1
ATOM 1653 N N . PHE A 1 222 ? 8.398 4.098 8.523 1 90.25 222 PHE A N 1
ATOM 1654 C CA . PHE A 1 222 ? 7.043 3.834 8.055 1 90.25 222 PHE A CA 1
ATOM 1655 C C . PHE A 1 222 ? 7.066 2.938 6.82 1 90.25 222 PHE A C 1
ATOM 1657 O O . PHE A 1 222 ? 6.285 1.986 6.723 1 90.25 222 PHE A O 1
ATOM 1664 N N . TYR A 1 223 ? 7.961 3.199 5.949 1 94.12 223 TYR A N 1
ATOM 1665 C CA . TYR A 1 223 ? 8 2.447 4.699 1 94.12 223 TYR A CA 1
ATOM 1666 C C . TYR A 1 223 ? 8.594 1.061 4.91 1 94.12 223 TYR A C 1
ATOM 1668 O O . TYR A 1 223 ? 8.289 0.127 4.164 1 94.12 223 TYR A O 1
ATOM 1676 N N . LEU A 1 224 ? 9.453 0.96 5.895 1 93.31 224 LEU A N 1
ATOM 1677 C CA . LEU A 1 224 ? 9.93 -0.373 6.246 1 93.31 224 LEU A CA 1
ATOM 1678 C C . LEU A 1 224 ? 8.766 -1.277 6.645 1 93.31 224 LEU A C 1
ATOM 1680 O O . LEU A 1 224 ? 8.742 -2.459 6.297 1 93.31 224 LEU A O 1
ATOM 1684 N N . GLU A 1 225 ? 7.871 -0.725 7.422 1 92.56 225 GLU A N 1
ATOM 1685 C CA . GLU A 1 225 ? 6.676 -1.473 7.801 1 92.56 225 GLU A CA 1
ATOM 1686 C C . GLU A 1 225 ? 5.863 -1.871 6.574 1 92.56 225 GLU A C 1
ATOM 1688 O O . GLU A 1 225 ? 5.422 -3.016 6.461 1 92.56 225 GLU A O 1
ATOM 1693 N N . ILE A 1 226 ? 5.695 -0.985 5.664 1 94 226 ILE A N 1
ATOM 1694 C CA . ILE A 1 226 ? 4.949 -1.237 4.438 1 94 226 ILE A CA 1
ATOM 1695 C C . ILE A 1 226 ? 5.668 -2.297 3.605 1 94 226 ILE A C 1
ATOM 1697 O O . ILE A 1 226 ? 5.035 -3.205 3.062 1 94 226 ILE A O 1
ATOM 1701 N N . ASN A 1 227 ? 6.984 -2.199 3.541 1 97.06 227 ASN A N 1
ATOM 1702 C CA . ASN A 1 227 ? 7.77 -3.129 2.738 1 97.06 227 ASN A CA 1
ATOM 1703 C C . ASN A 1 227 ? 7.758 -4.535 3.332 1 97.06 227 ASN A C 1
ATOM 1705 O O . ASN A 1 227 ? 7.828 -5.523 2.602 1 97.06 227 ASN A O 1
ATOM 1709 N N . ALA A 1 228 ? 7.68 -4.574 4.652 1 96 228 ALA A N 1
ATOM 1710 C CA . ALA A 1 228 ? 7.527 -5.883 5.277 1 96 228 ALA A CA 1
ATOM 1711 C C . ALA A 1 228 ? 6.223 -6.547 4.848 1 96 228 ALA A C 1
ATOM 1713 O O . ALA A 1 228 ? 6.191 -7.746 4.559 1 96 228 ALA A O 1
ATOM 1714 N N . ARG A 1 229 ? 5.234 -5.797 4.781 1 95.31 229 ARG A N 1
ATOM 1715 C CA . ARG A 1 229 ? 3.943 -6.305 4.332 1 95.31 229 ARG A CA 1
ATOM 1716 C C . ARG A 1 229 ? 3.994 -6.715 2.865 1 95.31 229 ARG A C 1
ATOM 1718 O O . ARG A 1 229 ? 3.504 -7.781 2.494 1 95.31 229 ARG A O 1
ATOM 1725 N N . LYS A 1 230 ? 4.594 -5.91 2.02 1 96.31 230 LYS A N 1
ATOM 1726 C CA . LYS A 1 230 ? 4.734 -6.219 0.598 1 96.31 230 LYS A CA 1
ATOM 1727 C C . LYS A 1 230 ? 5.543 -7.492 0.386 1 96.31 230 LYS A C 1
ATOM 1729 O O . LYS A 1 230 ? 5.176 -8.344 -0.427 1 96.31 230 LYS A O 1
ATOM 1734 N N . SER A 1 231 ? 6.629 -7.566 1.125 1 97.5 231 SER A N 1
ATOM 1735 C CA . SER A 1 231 ? 7.551 -8.68 0.944 1 97.5 231 SER A CA 1
ATOM 1736 C C . SER A 1 231 ? 6.902 -10.008 1.341 1 97.5 231 SER A C 1
ATOM 1738 O O . SER A 1 231 ? 7.285 -11.062 0.838 1 97.5 231 SER A O 1
ATOM 1740 N N . SER A 1 232 ? 5.898 -9.953 2.223 1 97.25 232 SER A N 1
ATOM 1741 C CA . SER A 1 232 ? 5.266 -11.164 2.74 1 97.25 232 SER A CA 1
ATOM 1742 C C . SER A 1 232 ? 4.508 -11.906 1.645 1 97.25 232 SER A C 1
ATOM 1744 O O . SER A 1 232 ? 4.199 -13.086 1.79 1 97.25 232 SER A O 1
ATOM 1746 N N . VAL A 1 233 ? 4.246 -11.234 0.547 1 97.25 233 VAL A N 1
ATOM 1747 C CA . VAL A 1 233 ? 3.432 -11.898 -0.467 1 97.25 233 VAL A CA 1
ATOM 1748 C C . VAL A 1 233 ? 4.234 -12.047 -1.756 1 97.25 233 VAL A C 1
ATOM 1750 O O . VAL A 1 233 ? 3.77 -12.664 -2.717 1 97.25 233 VAL A O 1
ATOM 1753 N N . LEU A 1 234 ? 5.445 -11.516 -1.834 1 97.5 234 LEU A N 1
ATOM 1754 C CA . LEU A 1 234 ? 6.242 -11.562 -3.057 1 97.5 234 LEU A CA 1
ATOM 1755 C C . LEU A 1 234 ? 6.637 -13 -3.391 1 97.5 234 LEU A C 1
ATOM 1757 O O . LEU A 1 234 ? 6.895 -13.32 -4.551 1 97.5 234 LEU A O 1
ATOM 1761 N N . GLY A 1 235 ? 6.695 -13.852 -2.4 1 97.12 235 GLY A N 1
ATOM 1762 C CA . GLY A 1 235 ? 7.062 -15.242 -2.604 1 97.12 235 GLY A CA 1
ATOM 1763 C C . GLY A 1 235 ? 6.078 -16 -3.477 1 97.12 235 GLY A C 1
ATOM 1764 O O . GLY A 1 235 ? 6.395 -17.078 -3.988 1 97.12 235 GLY A O 1
ATOM 1765 N N . ILE A 1 236 ? 4.938 -15.445 -3.607 1 96.56 236 ILE A N 1
ATOM 1766 C CA . ILE A 1 236 ? 3.893 -16.062 -4.414 1 96.56 236 ILE A CA 1
ATOM 1767 C C . ILE A 1 236 ? 4.371 -16.219 -5.855 1 96.56 236 ILE A C 1
ATOM 1769 O O . ILE A 1 236 ? 4.012 -17.172 -6.543 1 96.56 236 ILE A O 1
ATOM 1773 N N . VAL A 1 237 ? 5.305 -15.328 -6.309 1 96.81 237 VAL A N 1
ATOM 1774 C CA . VAL A 1 237 ? 5.789 -15.398 -7.684 1 96.81 237 VAL A CA 1
ATOM 1775 C C . VAL A 1 237 ? 7.215 -15.953 -7.699 1 96.81 237 VAL A C 1
ATOM 1777 O O . VAL A 1 237 ? 7.91 -15.859 -8.711 1 96.81 237 VAL A O 1
ATOM 1780 N N . GLY A 1 238 ? 7.633 -16.391 -6.594 1 96.44 238 GLY A N 1
ATOM 1781 C CA . GLY A 1 238 ? 8.938 -17.031 -6.559 1 96.44 238 GLY A CA 1
ATOM 1782 C C . GLY A 1 238 ? 10.047 -16.109 -6.07 1 96.44 238 GLY A C 1
ATOM 1783 O O . GLY A 1 238 ? 11.227 -16.391 -6.285 1 96.44 238 GLY A O 1
ATOM 1784 N N . ALA A 1 239 ? 9.672 -15.07 -5.414 1 96.12 239 ALA A N 1
ATOM 1785 C CA . ALA A 1 239 ? 10.664 -14.078 -5.004 1 96.12 239 ALA A CA 1
ATOM 1786 C C . ALA A 1 239 ? 11.172 -14.359 -3.594 1 96.12 239 ALA A C 1
ATOM 1788 O O . ALA A 1 239 ? 11.852 -13.523 -2.992 1 96.12 239 ALA A O 1
ATOM 1789 N N . GLY A 1 240 ? 10.797 -15.5 -3.094 1 95.75 240 GLY A N 1
ATOM 1790 C CA . GLY A 1 240 ? 11.305 -15.914 -1.797 1 95.75 240 GLY A CA 1
ATOM 1791 C C . GLY A 1 240 ? 10.461 -15.414 -0.639 1 95.75 240 GLY A C 1
ATOM 1792 O O . GLY A 1 240 ? 9.492 -14.68 -0.84 1 95.75 240 GLY A O 1
ATOM 1793 N N . GLY A 1 241 ? 10.859 -15.906 0.621 1 97.31 241 GLY A N 1
ATOM 1794 C CA . GLY A 1 241 ? 10.156 -15.484 1.821 1 97.31 241 GLY A CA 1
ATOM 1795 C C . GLY A 1 241 ? 8.961 -16.359 2.15 1 97.31 241 GLY A C 1
ATOM 1796 O O . GLY A 1 241 ? 8.781 -17.422 1.562 1 97.31 241 GLY A O 1
ATOM 1797 N N . ILE A 1 242 ? 8.164 -15.883 3.037 1 97.69 242 ILE A N 1
ATOM 1798 C CA . ILE A 1 242 ? 7.059 -16.656 3.594 1 97.69 242 ILE A CA 1
ATOM 1799 C C . ILE A 1 242 ? 5.965 -16.828 2.541 1 97.69 242 ILE A C 1
ATOM 1801 O O . ILE A 1 242 ? 5.137 -17.734 2.635 1 97.69 242 ILE A O 1
ATOM 1805 N N . GLY A 1 243 ? 5.984 -16 1.555 1 97 243 GLY A N 1
ATOM 1806 C CA . GLY A 1 243 ? 5.02 -16.141 0.473 1 97 243 GLY A CA 1
ATOM 1807 C C . GLY A 1 243 ? 5.168 -17.438 -0.299 1 97 243 GLY A C 1
ATOM 1808 O O . GLY A 1 243 ? 4.199 -17.922 -0.878 1 97 243 GLY A O 1
ATOM 1809 N N . TYR A 1 244 ? 6.363 -17.953 -0.319 1 96.12 244 TYR A N 1
ATOM 1810 C CA . TYR A 1 244 ? 6.621 -19.172 -1.086 1 96.12 244 TYR A CA 1
ATOM 1811 C C . TYR A 1 244 ? 5.941 -20.375 -0.445 1 96.12 244 TYR A C 1
ATOM 1813 O O . TYR A 1 244 ? 5.172 -21.078 -1.099 1 96.12 244 TYR A O 1
ATOM 1821 N N . PRO A 1 245 ? 6.242 -20.656 0.86 1 96.31 245 PRO A N 1
ATOM 1822 C CA . PRO A 1 245 ? 5.496 -21.766 1.456 1 96.31 245 PRO A CA 1
ATOM 1823 C C . PRO A 1 245 ? 3.986 -21.547 1.439 1 96.31 245 PRO A C 1
ATOM 1825 O O . PRO A 1 245 ? 3.217 -22.5 1.336 1 96.31 245 PRO A O 1
ATOM 1828 N N . LEU A 1 246 ? 3.504 -20.344 1.489 1 96.25 246 LEU A N 1
ATOM 1829 C CA . LEU A 1 246 ? 2.076 -20.062 1.422 1 96.25 246 LEU A CA 1
ATOM 1830 C C . LEU A 1 246 ? 1.492 -20.5 0.086 1 96.25 246 LEU A C 1
ATOM 1832 O O . LEU A 1 246 ? 0.494 -21.234 0.051 1 96.25 246 LEU A O 1
ATOM 1836 N N . ILE A 1 247 ? 2.119 -20.125 -1.028 1 96.62 247 ILE A N 1
ATOM 1837 C CA . ILE A 1 247 ? 1.568 -20.438 -2.342 1 96.62 247 ILE A CA 1
ATOM 1838 C C . ILE A 1 247 ? 1.694 -21.938 -2.605 1 96.62 247 ILE A C 1
ATOM 1840 O O . ILE A 1 247 ? 0.83 -22.531 -3.25 1 96.62 247 ILE A O 1
ATOM 1844 N N . MET A 1 248 ? 2.734 -22.578 -2.113 1 95.56 248 MET A N 1
ATOM 1845 C CA . MET A 1 248 ? 2.885 -24.016 -2.26 1 95.56 248 MET A CA 1
ATOM 1846 C C . MET A 1 248 ? 1.767 -24.766 -1.536 1 95.56 248 MET A C 1
ATOM 1848 O O . MET A 1 248 ? 1.203 -25.719 -2.07 1 95.56 248 MET A O 1
ATOM 1852 N N . ALA A 1 249 ? 1.51 -24.312 -0.322 1 94 249 ALA A N 1
ATOM 1853 C CA . ALA A 1 249 ? 0.413 -24.906 0.439 1 94 249 ALA A CA 1
ATOM 1854 C C . ALA A 1 2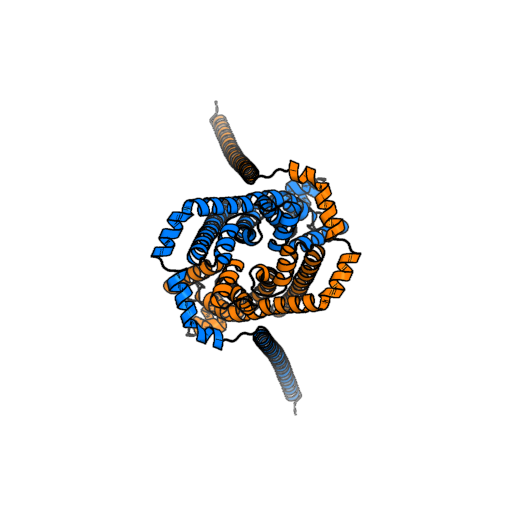49 ? -0.922 -24.703 -0.27 1 94 249 ALA A C 1
ATOM 1856 O O . ALA A 1 249 ? -1.76 -25.594 -0.307 1 94 249 ALA A O 1
ATOM 1857 N N . PHE A 1 250 ? -1.118 -23.562 -0.847 1 94.25 250 PHE A N 1
ATOM 1858 C CA . PHE A 1 250 ? -2.338 -23.219 -1.567 1 94.25 250 PHE A CA 1
ATOM 1859 C C . PHE A 1 250 ? -2.516 -24.109 -2.789 1 94.25 250 PHE A C 1
ATOM 1861 O O . PHE A 1 250 ? -3.594 -24.656 -3.008 1 94.25 250 PHE A O 1
ATOM 1868 N N . ARG A 1 251 ? -1.448 -24.25 -3.521 1 94.25 251 ARG A N 1
ATOM 1869 C CA . ARG A 1 251 ? -1.504 -25.062 -4.727 1 94.25 251 ARG A CA 1
ATOM 1870 C C . ARG A 1 251 ? -1.727 -26.531 -4.379 1 94.25 251 ARG A C 1
ATOM 1872 O O . ARG A 1 251 ? -2.375 -27.266 -5.133 1 94.25 251 ARG A O 1
ATOM 1879 N N . ALA A 1 252 ? -1.248 -26.938 -3.248 1 94.12 252 ALA A N 1
ATOM 1880 C CA . ALA A 1 252 ? -1.409 -28.312 -2.789 1 94.12 252 ALA A CA 1
ATOM 1881 C C . ALA A 1 252 ? -2.77 -28.516 -2.129 1 94.12 252 ALA A C 1
ATOM 1883 O O . ALA A 1 252 ? -3.111 -29.641 -1.722 1 94.12 252 ALA A O 1
ATOM 1884 N N . ARG A 1 253 ? -3.475 -27.438 -1.953 1 91.25 253 ARG A N 1
ATOM 1885 C CA . ARG A 1 253 ? -4.789 -27.453 -1.317 1 91.25 253 ARG A CA 1
ATOM 1886 C C . ARG A 1 253 ? -4.699 -27.969 0.113 1 91.25 253 ARG A C 1
ATOM 1888 O O . ARG A 1 253 ? -5.574 -28.719 0.563 1 91.25 253 ARG A O 1
ATOM 1895 N N . ASN A 1 254 ? -3.586 -27.75 0.681 1 90.12 254 ASN A N 1
ATOM 1896 C CA . ASN A 1 254 ? -3.41 -28.016 2.105 1 90.12 254 ASN A CA 1
ATOM 1897 C C . ASN A 1 254 ? -3.758 -26.797 2.951 1 90.12 254 ASN A C 1
ATOM 1899 O O . ASN A 1 254 ? -2.879 -26 3.291 1 90.12 254 ASN A O 1
ATOM 1903 N N . TYR A 1 255 ? -4.965 -26.719 3.373 1 87.12 255 TYR A N 1
ATOM 1904 C CA . TYR A 1 255 ? -5.504 -25.5 3.967 1 87.12 255 TYR A CA 1
ATOM 1905 C C . TYR A 1 255 ? -4.949 -25.281 5.371 1 87.12 255 TYR A C 1
ATOM 1907 O O . TYR A 1 255 ? -4.84 -24.156 5.836 1 87.12 255 TYR A O 1
ATOM 1915 N N . THR A 1 256 ? -4.621 -26.312 6.047 1 87.94 256 THR A N 1
ATOM 1916 C CA . THR A 1 256 ? -3.992 -26.156 7.359 1 87.94 256 THR A CA 1
ATOM 1917 C C . THR A 1 256 ? -2.645 -25.453 7.234 1 87.94 256 THR A C 1
ATOM 1919 O O . THR A 1 256 ? -2.316 -24.594 8.047 1 87.94 256 THR A O 1
ATOM 1922 N N . ARG A 1 257 ? -1.883 -25.875 6.219 1 91.19 257 ARG A N 1
ATOM 1923 C CA . ARG A 1 257 ? -0.586 -25.25 5.988 1 91.19 257 ARG A CA 1
ATOM 1924 C C . ARG A 1 257 ? -0.752 -23.797 5.512 1 91.19 257 ARG A C 1
ATOM 1926 O O . ARG A 1 257 ? 0.063 -22.938 5.84 1 91.19 257 ARG A O 1
ATOM 1933 N N . VAL A 1 258 ? -1.81 -23.562 4.738 1 92.88 258 VAL A N 1
ATOM 1934 C CA . VAL A 1 258 ? -2.115 -22.203 4.316 1 92.88 258 VAL A CA 1
ATOM 1935 C C . VAL A 1 258 ? -2.346 -21.328 5.543 1 92.88 258 VAL A C 1
ATOM 1937 O O . VAL A 1 258 ? -1.767 -20.234 5.656 1 92.88 258 VAL A O 1
ATOM 1940 N N . MET A 1 259 ? -3.117 -21.828 6.445 1 91.56 259 MET A N 1
ATOM 1941 C CA . MET A 1 259 ? -3.443 -21.047 7.641 1 91.56 259 MET A CA 1
ATOM 1942 C C . MET A 1 259 ? -2.207 -20.844 8.508 1 91.56 259 MET A C 1
ATOM 1944 O O . MET A 1 259 ? -2.023 -19.766 9.086 1 91.56 259 MET A O 1
ATOM 1948 N N . ALA A 1 260 ? -1.432 -21.844 8.594 1 92.12 260 ALA A N 1
ATOM 1949 C CA . ALA A 1 260 ? -0.197 -21.703 9.359 1 92.12 260 ALA A CA 1
ATOM 1950 C C . ALA A 1 260 ? 0.68 -20.594 8.797 1 92.12 260 ALA A C 1
ATOM 1952 O O . ALA A 1 260 ? 1.236 -19.797 9.555 1 92.12 260 ALA A O 1
ATOM 1953 N N . ALA A 1 261 ? 0.823 -20.578 7.469 1 94.31 261 ALA A N 1
ATOM 1954 C CA . ALA A 1 261 ? 1.604 -19.531 6.812 1 94.31 261 ALA A CA 1
ATOM 1955 C C . ALA A 1 261 ? 0.99 -18.156 7.051 1 94.31 261 ALA A C 1
ATOM 1957 O O . ALA A 1 261 ? 1.709 -17.172 7.266 1 94.31 261 ALA A O 1
ATOM 1958 N N . ILE A 1 262 ? -0.309 -18.078 7.027 1 93.94 262 ILE A N 1
ATOM 1959 C CA . ILE A 1 262 ? -1.012 -16.812 7.234 1 93.94 262 ILE A CA 1
ATOM 1960 C C . ILE A 1 262 ? -0.771 -16.328 8.656 1 93.94 262 ILE A C 1
ATOM 1962 O O . ILE A 1 262 ? -0.528 -15.133 8.875 1 93.94 262 ILE A O 1
ATOM 1966 N N . VAL A 1 263 ? -0.864 -17.188 9.602 1 92.62 263 VAL A N 1
ATOM 1967 C CA . VAL A 1 263 ? -0.602 -16.812 10.984 1 92.62 263 VAL A CA 1
ATOM 1968 C C . VAL A 1 263 ? 0.822 -16.281 11.117 1 92.62 263 VAL A C 1
ATOM 1970 O O . VAL A 1 263 ? 1.053 -15.273 11.797 1 92.62 263 VAL A O 1
ATOM 1973 N N . ALA A 1 264 ? 1.759 -16.969 10.477 1 94.62 264 ALA A N 1
ATOM 1974 C CA . ALA A 1 264 ? 3.145 -16.5 10.5 1 94.62 264 ALA A CA 1
ATOM 1975 C C . ALA A 1 264 ? 3.264 -15.109 9.891 1 94.62 264 ALA A C 1
ATOM 1977 O O . ALA A 1 264 ? 4.004 -14.266 10.406 1 94.62 264 ALA A O 1
ATOM 1978 N N . ILE A 1 265 ? 2.537 -14.844 8.82 1 96.31 265 ILE A N 1
ATOM 1979 C CA . ILE A 1 265 ? 2.529 -13.539 8.172 1 96.31 265 ILE A CA 1
ATOM 1980 C C . ILE A 1 265 ? 1.969 -12.484 9.125 1 96.31 265 ILE A C 1
ATOM 1982 O O . ILE A 1 265 ? 2.533 -11.398 9.258 1 96.31 265 ILE A O 1
ATOM 1986 N N . LEU A 1 266 ? 0.903 -12.836 9.781 1 93.75 266 LEU A N 1
ATOM 1987 C CA . LEU A 1 266 ? 0.278 -11.914 10.719 1 93.75 266 LEU A CA 1
ATOM 1988 C C . LEU A 1 266 ? 1.233 -11.562 11.852 1 93.75 266 LEU A C 1
ATOM 1990 O O . LEU A 1 266 ? 1.358 -10.391 12.219 1 93.75 266 LEU A O 1
ATOM 1994 N N . VAL A 1 267 ? 1.84 -12.562 12.383 1 94 267 VAL A N 1
ATOM 1995 C CA . VAL A 1 267 ? 2.795 -12.336 13.461 1 94 267 VAL A CA 1
ATOM 1996 C C . VAL A 1 267 ? 3.918 -11.422 12.977 1 94 267 VAL A C 1
ATOM 1998 O O . VAL A 1 267 ? 4.324 -10.5 13.68 1 94 267 VAL A O 1
ATOM 2001 N N . LEU A 1 268 ? 4.395 -11.648 11.805 1 95.44 268 LEU A N 1
ATOM 2002 C CA . LEU A 1 268 ? 5.465 -10.844 11.227 1 95.44 268 LEU A CA 1
ATOM 2003 C C . LEU A 1 268 ? 5.031 -9.391 11.07 1 95.44 268 LEU A C 1
ATOM 2005 O O . LEU A 1 268 ? 5.719 -8.477 11.531 1 95.44 268 LEU A O 1
ATOM 2009 N N . VAL A 1 269 ? 3.912 -9.188 10.438 1 94 269 VAL A N 1
ATOM 2010 C CA . VAL A 1 269 ? 3.451 -7.848 10.094 1 94 269 VAL A CA 1
ATOM 2011 C C . VAL A 1 269 ? 3.139 -7.07 11.375 1 94 269 VAL A C 1
ATOM 2013 O O . VAL A 1 269 ? 3.529 -5.91 11.508 1 94 269 VAL A O 1
ATOM 2016 N N . VAL A 1 270 ? 2.518 -7.684 12.32 1 92.06 270 VAL A N 1
ATOM 2017 C CA . VAL A 1 270 ? 2.158 -7.031 13.578 1 92.06 270 VAL A CA 1
ATOM 2018 C C . VAL A 1 270 ? 3.42 -6.707 14.367 1 92.06 270 VAL A C 1
ATOM 2020 O O . VAL A 1 270 ? 3.521 -5.641 14.977 1 92.06 270 VAL A O 1
ATOM 2023 N N . SER A 1 271 ? 4.344 -7.621 14.414 1 94.38 271 SER A N 1
ATOM 2024 C CA . SER A 1 271 ? 5.594 -7.398 15.125 1 94.38 271 SER A CA 1
ATOM 2025 C C . SER A 1 271 ? 6.359 -6.215 14.547 1 94.38 271 SER A C 1
ATOM 2027 O O . SER A 1 271 ? 6.863 -5.367 15.289 1 94.38 271 SER A O 1
ATOM 2029 N N . VAL A 1 272 ? 6.43 -6.168 13.234 1 93.62 272 VAL A N 1
ATOM 2030 C CA . VAL A 1 272 ? 7.137 -5.074 12.578 1 93.62 272 VAL A CA 1
ATOM 2031 C C . VAL A 1 272 ? 6.418 -3.754 12.844 1 93.62 272 VAL A C 1
ATOM 2033 O O . VAL A 1 272 ? 7.059 -2.729 13.094 1 93.62 272 VAL A O 1
ATOM 2036 N N . GLU A 1 273 ? 5.129 -3.816 12.75 1 88.75 273 GLU A N 1
ATOM 2037 C CA . GLU A 1 273 ? 4.336 -2.627 13.047 1 88.75 273 GLU A CA 1
ATOM 2038 C C . GLU A 1 273 ? 4.594 -2.133 14.469 1 88.75 273 GLU A C 1
ATOM 2040 O O . GLU A 1 273 ? 4.727 -0.928 14.695 1 88.75 273 GLU A O 1
ATOM 2045 N N . PHE A 1 274 ? 4.645 -3.008 15.398 1 89.31 274 PHE A N 1
ATOM 2046 C CA . PHE A 1 274 ? 4.879 -2.67 16.797 1 89.31 274 PHE A CA 1
ATOM 2047 C C . PHE A 1 274 ? 6.246 -2.02 16.969 1 89.31 274 PHE A C 1
ATOM 2049 O O . PHE A 1 274 ? 6.367 -0.992 17.641 1 89.31 274 PHE A O 1
ATOM 2056 N N . VAL A 1 275 ? 7.191 -2.559 16.344 1 90.75 275 VAL A N 1
ATOM 2057 C CA . VAL A 1 275 ? 8.555 -2.045 16.453 1 90.75 275 VAL A CA 1
ATOM 2058 C C . VAL A 1 275 ? 8.641 -0.673 15.781 1 90.75 275 VAL A C 1
ATOM 2060 O O . VAL A 1 275 ? 9.242 0.253 16.344 1 90.75 275 VAL A O 1
ATOM 2063 N N . ALA A 1 276 ? 8.07 -0.61 14.617 1 87 276 ALA A N 1
ATOM 2064 C CA . ALA A 1 276 ? 8.094 0.657 13.891 1 87 276 ALA A CA 1
ATOM 2065 C C . ALA A 1 276 ? 7.41 1.762 14.695 1 87 276 ALA A C 1
ATOM 2067 O O . ALA A 1 276 ? 7.926 2.879 14.781 1 87 276 ALA A O 1
ATOM 2068 N N . ASN A 1 277 ? 6.285 1.503 15.312 1 83.94 277 ASN A N 1
ATOM 2069 C CA . ASN A 1 277 ? 5.551 2.471 16.125 1 83.94 277 ASN A CA 1
ATOM 2070 C C . ASN A 1 277 ? 6.348 2.887 17.359 1 83.94 277 ASN A C 1
ATOM 2072 O O . ASN A 1 277 ? 6.352 4.059 17.734 1 83.94 277 ASN A O 1
ATOM 2076 N N . ARG A 1 278 ? 6.996 2.006 17.953 1 87.31 278 ARG A N 1
ATOM 2077 C CA . ARG A 1 278 ? 7.805 2.301 19.141 1 87.31 278 ARG A CA 1
ATOM 2078 C C . ARG A 1 278 ? 8.984 3.195 18.781 1 87.31 278 ARG A C 1
ATOM 2080 O O . ARG A 1 278 ? 9.305 4.137 19.516 1 87.31 278 ARG A O 1
ATOM 2087 N N . LEU A 1 279 ? 9.602 2.902 17.703 1 86.06 279 LEU A N 1
ATOM 2088 C CA . LEU A 1 279 ? 10.742 3.695 17.25 1 86.06 279 LEU A CA 1
ATOM 2089 C C . LEU A 1 279 ? 10.305 5.105 16.859 1 86.06 279 LEU A C 1
ATOM 2091 O O . LEU A 1 279 ? 11 6.078 17.156 1 86.06 279 LEU A O 1
ATOM 2095 N N . ARG A 1 280 ? 9.188 5.191 16.25 1 82.94 280 ARG A N 1
ATOM 2096 C CA . ARG A 1 280 ? 8.656 6.496 15.867 1 82.94 280 ARG A CA 1
ATOM 2097 C C . ARG A 1 280 ? 8.32 7.336 17.094 1 82.94 280 ARG A C 1
ATOM 2099 O O . ARG A 1 280 ? 8.586 8.539 17.125 1 82.94 280 ARG A O 1
ATOM 2106 N N . SER A 1 281 ? 7.824 6.762 18.109 1 85.06 281 SER A N 1
ATOM 2107 C CA . SER A 1 281 ? 7.492 7.457 19.344 1 85.06 281 SER A CA 1
ATOM 2108 C C . SER A 1 281 ? 8.742 7.98 20.047 1 85.06 281 SER A C 1
ATOM 2110 O O . SER A 1 281 ? 8.734 9.07 20.625 1 85.06 281 SER A O 1
ATOM 2112 N N . LEU A 1 282 ? 9.773 7.242 19.922 1 82 282 LEU A N 1
ATOM 2113 C CA . LEU A 1 282 ? 11.039 7.66 20.516 1 82 282 LEU A CA 1
ATOM 2114 C C . LEU A 1 282 ? 11.617 8.859 19.781 1 82 282 LEU A C 1
ATOM 2116 O O . LEU A 1 282 ? 12.156 9.781 20.391 1 82 282 LEU A O 1
ATOM 2120 N N . LEU A 1 283 ? 11.461 8.828 18.5 1 78.94 283 LEU A N 1
ATOM 2121 C CA . LEU A 1 283 ? 11.969 9.93 17.688 1 78.94 283 LEU A CA 1
ATOM 2122 C C . LEU A 1 283 ? 11.148 11.195 17.922 1 78.94 283 LEU A C 1
ATOM 2124 O O . LEU A 1 283 ? 11.711 12.297 17.953 1 78.94 283 LEU A O 1
ATOM 2128 N N . ASP A 1 284 ? 9.891 11.008 18.047 1 76.25 284 ASP A N 1
ATOM 2129 C CA . ASP A 1 284 ? 9.031 12.148 18.328 1 76.25 284 ASP A CA 1
ATOM 2130 C C . ASP A 1 284 ? 9.344 12.75 19.703 1 76.25 284 ASP A C 1
ATOM 2132 O O . ASP A 1 284 ? 9.312 13.977 19.859 1 76.25 284 ASP A O 1
ATOM 2136 N N . ALA A 1 285 ? 9.656 12.008 20.625 1 75.12 285 ALA A N 1
ATOM 2137 C CA . ALA A 1 285 ? 10.016 12.477 21.953 1 75.12 285 ALA A CA 1
ATOM 2138 C C . ALA A 1 285 ? 11.312 13.289 21.922 1 75.12 285 ALA A C 1
ATOM 2140 O O . ALA A 1 285 ? 11.422 14.305 22.609 1 75.12 285 ALA A O 1
ATOM 2141 N N . GLU A 1 286 ? 12.141 12.852 21.109 1 68.12 286 GLU A N 1
ATOM 2142 C CA . GLU A 1 286 ? 13.406 13.562 20.969 1 68.12 286 GLU A CA 1
ATOM 2143 C C . GLU A 1 286 ? 13.211 14.914 20.297 1 68.12 286 GLU A C 1
ATOM 2145 O O . GLU A 1 286 ? 13.836 15.906 20.672 1 68.12 286 GLU A O 1
ATOM 2150 N N . ARG A 1 287 ? 12.289 14.844 19.328 1 69.88 287 ARG A N 1
ATOM 2151 C CA . ARG A 1 287 ? 11.984 16.078 18.625 1 69.88 287 ARG A CA 1
ATOM 2152 C C . ARG A 1 287 ? 11.312 17.094 19.547 1 69.88 287 ARG A C 1
ATOM 2154 O O . ARG A 1 287 ? 11.617 18.281 19.5 1 69.88 287 ARG A O 1
ATOM 2161 N N . ARG A 1 288 ? 10.477 16.641 20.312 1 66.69 288 ARG A N 1
ATOM 2162 C CA . ARG A 1 288 ? 9.797 17.516 21.266 1 66.69 288 ARG A CA 1
ATOM 2163 C C . ARG A 1 288 ? 10.773 18.047 22.312 1 66.69 288 ARG A C 1
ATOM 2165 O O . ARG A 1 288 ? 10.68 19.203 22.719 1 66.69 288 ARG A O 1
ATOM 2172 N N . ALA A 1 289 ? 11.734 17.328 22.688 1 65.25 289 ALA A N 1
ATOM 2173 C CA . ALA A 1 289 ? 12.734 17.719 23.672 1 65.25 289 ALA A CA 1
ATOM 2174 C C . ALA A 1 289 ? 13.688 18.766 23.109 1 65.25 289 ALA A C 1
ATOM 2176 O O . ALA A 1 289 ? 14.117 19.672 23.812 1 65.25 289 ALA A O 1
ATOM 2177 N N . ALA A 1 290 ? 13.867 18.594 21.906 1 60 290 ALA A N 1
ATOM 2178 C CA . ALA A 1 290 ? 14.773 19.531 21.234 1 60 290 ALA A CA 1
ATOM 2179 C C . ALA A 1 290 ? 14.117 20.891 21.031 1 60 290 ALA A C 1
ATOM 2181 O O . ALA A 1 290 ? 14.797 21.922 21.016 1 60 290 ALA A O 1
ATOM 2182 N N . ARG A 1 291 ? 12.867 20.875 20.938 1 59.56 291 ARG A N 1
ATOM 2183 C CA . ARG A 1 291 ? 12.141 22.125 20.703 1 59.56 291 ARG A CA 1
ATOM 2184 C C . ARG A 1 291 ? 11.852 22.828 22.031 1 59.56 291 ARG A C 1
ATOM 2186 O O . ARG A 1 291 ? 11.477 24 22.031 1 59.56 291 ARG A O 1
ATOM 2193 N N . SER A 1 292 ? 11.891 22.156 23.141 1 54.44 292 SER A N 1
ATOM 2194 C CA . SER A 1 292 ? 11.711 22.812 24.438 1 54.44 292 SER A CA 1
ATOM 2195 C C . SER A 1 292 ? 13.031 23.375 24.953 1 54.44 292 SER A C 1
ATOM 2197 O O . SER A 1 292 ? 14.094 22.766 24.75 1 54.44 292 SER A O 1
ATOM 2199 N N . MET B 1 1 ? 44.938 37.562 47.688 1 48.16 1 MET B N 1
ATOM 2200 C CA . MET B 1 1 ? 44.219 37.031 46.562 1 48.16 1 MET B CA 1
ATOM 2201 C C . MET B 1 1 ? 42.719 37.312 46.688 1 48.16 1 MET B C 1
ATOM 2203 O O . MET B 1 1 ? 42.094 36.844 47.656 1 48.16 1 MET B O 1
ATOM 2207 N N . SER B 1 2 ? 42.125 38.312 46.031 1 58.84 2 SER B N 1
ATOM 2208 C CA . SER B 1 2 ? 40.844 38.969 46.312 1 58.84 2 SER B CA 1
ATOM 2209 C C . SER B 1 2 ? 39.688 38.062 45.906 1 58.84 2 SER B C 1
ATOM 2211 O O . SER B 1 2 ? 39.812 37.188 45.062 1 58.84 2 SER B O 1
ATOM 2213 N N . ARG B 1 3 ? 38.625 38 46.625 1 68.31 3 ARG B N 1
ATOM 2214 C CA . ARG B 1 3 ? 37.344 37.281 46.5 1 68.31 3 ARG B CA 1
ATOM 2215 C C . ARG B 1 3 ? 36.844 37.344 45.062 1 68.31 3 ARG B C 1
ATOM 2217 O O . ARG B 1 3 ? 36.219 36.406 44.594 1 68.31 3 ARG B O 1
ATOM 2224 N N . ARG B 1 4 ? 37.156 38.312 44.312 1 71.25 4 ARG B N 1
ATOM 2225 C CA . ARG B 1 4 ? 36.688 38.469 42.938 1 71.25 4 ARG B CA 1
ATOM 2226 C C . ARG B 1 4 ? 37.406 37.531 42 1 71.25 4 ARG B C 1
ATOM 2228 O O . ARG B 1 4 ? 36.812 36.969 41.062 1 71.25 4 ARG B O 1
ATOM 2235 N N . GLU B 1 5 ? 38.625 37.219 42.219 1 66.75 5 GLU B N 1
ATOM 2236 C CA . GLU B 1 5 ? 39.406 36.312 41.375 1 66.75 5 GLU B CA 1
ATOM 2237 C C . GLU B 1 5 ? 38.969 34.844 41.531 1 66.75 5 GLU B C 1
ATOM 2239 O O . GLU B 1 5 ? 38.938 34.094 40.594 1 66.75 5 GLU B O 1
ATOM 2244 N N . ARG B 1 6 ? 38.375 34.531 42.688 1 67.62 6 ARG B N 1
ATOM 2245 C CA . ARG B 1 6 ? 37.875 33.188 42.938 1 67.62 6 ARG B CA 1
ATOM 2246 C C . ARG B 1 6 ? 36.562 32.906 42.25 1 67.62 6 ARG B C 1
ATOM 2248 O O . ARG B 1 6 ? 36.344 31.812 41.75 1 67.62 6 ARG B O 1
ATOM 2255 N N . ARG B 1 7 ? 35.719 33.938 42.125 1 69.31 7 ARG B N 1
ATOM 2256 C CA . ARG B 1 7 ? 34.438 33.75 41.469 1 69.31 7 ARG B CA 1
ATOM 2257 C C . ARG B 1 7 ? 34.594 33.594 39.969 1 69.31 7 ARG B C 1
ATOM 2259 O O . ARG B 1 7 ? 33.906 32.781 39.344 1 69.31 7 ARG B O 1
ATOM 2266 N N . HIS B 1 8 ? 35.531 34.312 39.438 1 69.19 8 HIS B N 1
ATOM 2267 C CA . HIS B 1 8 ? 35.781 34.188 38 1 69.19 8 HIS B CA 1
ATOM 2268 C C . HIS B 1 8 ? 36.344 32.812 37.688 1 69.19 8 HIS B C 1
ATOM 2270 O O . HIS B 1 8 ? 36.031 32.25 36.625 1 69.19 8 HIS B O 1
ATOM 2276 N N . SER B 1 9 ? 37.188 32.219 38.594 1 71.69 9 SER B N 1
ATOM 2277 C CA . SER B 1 9 ? 37.75 30.906 38.375 1 71.69 9 SER B CA 1
ATOM 2278 C C . SER B 1 9 ? 36.688 29.828 38.469 1 71.69 9 SER B C 1
ATOM 2280 O O . SER B 1 9 ? 36.688 28.875 37.688 1 71.69 9 SER B O 1
ATOM 2282 N N . GLU B 1 10 ? 35.75 30.078 39.375 1 70 10 GLU B N 1
ATOM 2283 C CA . GLU B 1 10 ? 34.688 29.094 39.562 1 70 10 GLU B CA 1
ATOM 2284 C C . GLU B 1 10 ? 33.688 29.141 38.406 1 70 10 GLU B C 1
ATOM 2286 O O . GLU B 1 10 ? 33.219 28.094 37.969 1 70 10 GLU B O 1
ATOM 2291 N N . ASP B 1 11 ? 33.469 30.391 37.938 1 70.19 11 ASP B N 1
ATOM 2292 C CA . ASP B 1 11 ? 32.562 30.562 36.812 1 70.19 11 ASP B CA 1
ATOM 2293 C C . ASP B 1 11 ? 33.188 29.969 35.531 1 70.19 11 ASP B C 1
ATOM 2295 O O . ASP B 1 11 ? 32.469 29.359 34.75 1 70.19 11 ASP B O 1
ATOM 2299 N N . GLY B 1 12 ? 34.469 30.141 35.438 1 66.5 12 GLY B N 1
ATOM 2300 C CA . GLY B 1 12 ? 35.188 29.562 34.312 1 66.5 12 GLY B CA 1
ATOM 2301 C C . GLY B 1 12 ? 35.156 28.047 34.312 1 66.5 12 GLY B C 1
ATOM 2302 O O . GLY B 1 12 ? 35 27.422 33.25 1 66.5 12 GLY B O 1
ATOM 2303 N N . ILE B 1 13 ? 35.312 27.5 35.5 1 66.62 13 ILE B N 1
ATOM 2304 C CA . ILE B 1 13 ? 35.312 26.062 35.656 1 66.62 13 ILE B CA 1
ATOM 2305 C C . ILE B 1 13 ? 33.938 25.5 35.375 1 66.62 13 ILE B C 1
ATOM 2307 O O . ILE B 1 13 ? 33.781 24.469 34.719 1 66.62 13 ILE B O 1
ATOM 2311 N N . ALA B 1 14 ? 33 26.297 35.75 1 70.69 14 ALA B N 1
ATOM 2312 C CA . ALA B 1 14 ? 31.609 25.859 35.562 1 70.69 14 ALA B CA 1
ATOM 2313 C C . ALA B 1 14 ? 31.25 25.891 34.062 1 70.69 14 ALA B C 1
ATOM 2315 O O . ALA B 1 14 ? 30.609 24.969 33.562 1 70.69 14 ALA B O 1
ATOM 2316 N N . VAL B 1 15 ? 31.734 26.906 33.438 1 70.94 15 VAL B N 1
ATOM 2317 C CA . VAL B 1 15 ? 31.5 27.016 32 1 70.94 15 VAL B CA 1
ATOM 2318 C C . VAL B 1 15 ? 32.25 25.906 31.266 1 70.94 15 VAL B C 1
ATOM 2320 O O . VAL B 1 15 ? 31.703 25.312 30.328 1 70.94 15 VAL B O 1
ATOM 2323 N N . ASP B 1 16 ? 33.406 25.609 31.688 1 64.31 16 ASP B N 1
ATOM 2324 C CA . ASP B 1 16 ? 34.219 24.547 31.047 1 64.31 16 ASP B CA 1
ATOM 2325 C C . ASP B 1 16 ? 33.562 23.172 31.281 1 64.31 16 ASP B C 1
ATOM 2327 O O . ASP B 1 16 ? 33.562 22.328 30.391 1 64.31 16 ASP B O 1
ATOM 2331 N N . ASP B 1 17 ? 33.031 22.969 32.469 1 65.19 17 ASP B N 1
ATOM 2332 C CA . ASP B 1 17 ? 32.375 21.703 32.781 1 65.19 17 ASP B CA 1
ATOM 2333 C C . ASP B 1 17 ? 31.078 21.547 32 1 65.19 17 ASP B C 1
ATOM 2335 O O . ASP B 1 17 ? 30.75 20.453 31.547 1 65.19 17 ASP B O 1
ATOM 2339 N N . GLU B 1 18 ? 30.406 22.688 31.859 1 63.91 18 GLU B N 1
ATOM 2340 C CA . GLU B 1 18 ? 29.172 22.656 31.094 1 63.91 18 GLU B CA 1
ATOM 2341 C C . GLU B 1 18 ? 29.453 22.375 29.609 1 63.91 18 GLU B C 1
ATOM 2343 O O . GLU B 1 18 ? 28.734 21.609 28.969 1 63.91 18 GLU B O 1
ATOM 2348 N N . PHE B 1 19 ? 30.531 23 29.172 1 64 19 PHE B N 1
ATOM 2349 C CA . PHE B 1 19 ? 30.953 22.766 27.797 1 64 19 PHE B CA 1
ATOM 2350 C C . PHE B 1 19 ? 31.375 21.312 27.594 1 64 19 PHE B C 1
ATOM 2352 O O . PHE B 1 19 ? 31.062 20.719 26.562 1 64 19 PHE B O 1
ATOM 2359 N N . ASP B 1 20 ? 32.062 20.797 28.578 1 60.56 20 ASP B N 1
ATOM 2360 C CA . ASP B 1 20 ? 32.5 19.406 28.484 1 60.56 20 ASP B CA 1
ATOM 2361 C C . ASP B 1 20 ? 31.312 18.438 28.531 1 60.56 20 ASP B C 1
ATOM 2363 O O . ASP B 1 20 ? 31.297 17.422 27.844 1 60.56 20 ASP B O 1
ATOM 2367 N N . GLN B 1 21 ? 30.328 18.812 29.312 1 63.47 21 GLN B N 1
ATOM 2368 C CA . GLN B 1 21 ? 29.141 17.969 29.406 1 63.47 21 GLN B CA 1
ATOM 2369 C C . GLN B 1 21 ? 28.328 18.016 28.125 1 63.47 21 GLN B C 1
ATOM 2371 O O . GLN B 1 21 ? 27.812 16.984 27.656 1 63.47 21 GLN B O 1
ATOM 2376 N N . VAL B 1 22 ? 28.281 19.188 27.578 1 63.47 22 VAL B N 1
ATOM 2377 C CA . VAL B 1 22 ? 27.562 19.344 26.312 1 63.47 22 VAL B CA 1
ATOM 2378 C C . VAL B 1 22 ? 28.312 18.594 25.203 1 63.47 22 VAL B C 1
ATOM 2380 O O . VAL B 1 22 ? 27.688 17.938 24.375 1 63.47 22 VAL B O 1
ATOM 2383 N N . GLN B 1 23 ? 29.625 18.734 25.234 1 57.75 23 GLN B N 1
ATOM 2384 C CA . GLN B 1 23 ? 30.438 18.047 24.234 1 57.75 23 GLN B CA 1
ATOM 2385 C C . GLN B 1 23 ? 30.344 16.531 24.406 1 57.75 23 GLN B C 1
ATOM 2387 O O . GLN B 1 23 ? 30.281 15.789 23.438 1 57.75 23 GLN B O 1
ATOM 2392 N N . ALA B 1 24 ? 30.375 16.125 25.672 1 61.81 24 ALA B N 1
ATOM 2393 C CA . ALA B 1 24 ? 30.281 14.703 25.969 1 61.81 24 ALA B CA 1
ATOM 2394 C C . ALA B 1 24 ? 28.922 14.141 25.531 1 61.81 24 ALA B C 1
ATOM 2396 O O . ALA B 1 24 ? 28.844 13.031 25 1 61.81 24 ALA B O 1
ATOM 2397 N N . ARG B 1 25 ? 27.922 14.852 25.766 1 61.69 25 ARG B N 1
ATOM 2398 C CA . ARG B 1 25 ? 26.578 14.438 25.344 1 61.69 25 ARG B CA 1
ATOM 2399 C C . ARG B 1 25 ? 26.484 14.391 23.828 1 61.69 25 ARG B C 1
ATOM 2401 O O . ARG B 1 25 ? 25.891 13.469 23.266 1 61.69 25 ARG B O 1
ATOM 2408 N N . TRP B 1 26 ? 27.078 15.383 23.25 1 61.44 26 TRP B N 1
ATOM 2409 C CA . TRP B 1 26 ? 27.109 15.422 21.781 1 61.44 26 TRP B CA 1
ATOM 2410 C C . TRP B 1 26 ? 27.922 14.25 21.234 1 61.44 26 TRP B C 1
ATOM 2412 O O . TRP B 1 26 ? 27.5 13.609 20.266 1 61.44 26 TRP B O 1
ATOM 2422 N N . ARG B 1 27 ? 29.031 14.008 21.844 1 60.62 27 ARG B N 1
ATOM 2423 C CA . ARG B 1 27 ? 29.875 12.898 21.406 1 60.62 27 ARG B CA 1
ATOM 2424 C C . ARG B 1 27 ? 29.172 11.562 21.609 1 60.62 27 ARG B C 1
ATOM 2426 O O . ARG B 1 27 ? 29.234 10.688 20.75 1 60.62 27 ARG B O 1
ATOM 2433 N N . ARG B 1 28 ? 28.578 11.422 22.75 1 62.97 28 ARG B N 1
ATOM 2434 C CA . ARG B 1 28 ? 27.859 10.188 23.031 1 62.97 28 ARG B CA 1
ATOM 2435 C C . ARG B 1 28 ? 26.703 9.992 22.062 1 62.97 28 ARG B C 1
ATOM 2437 O O . ARG B 1 28 ? 26.484 8.891 21.547 1 62.97 28 ARG B O 1
ATOM 2444 N N . ARG B 1 29 ? 26.031 11.039 21.891 1 65.88 29 ARG B N 1
ATOM 2445 C CA . ARG B 1 29 ? 24.938 10.961 20.938 1 65.88 29 ARG B CA 1
ATOM 2446 C C . ARG B 1 29 ? 25.438 10.656 19.531 1 65.88 29 ARG B C 1
ATOM 2448 O O . ARG B 1 29 ? 24.828 9.875 18.797 1 65.88 29 ARG B O 1
ATOM 2455 N N . PHE B 1 30 ? 26.594 11.227 19.312 1 64.06 30 PHE B N 1
ATOM 2456 C CA . PHE B 1 30 ? 27.203 10.992 18.016 1 64.06 30 PHE B CA 1
ATOM 2457 C C . PHE B 1 30 ? 27.688 9.555 17.891 1 64.06 30 PHE B C 1
ATOM 2459 O O . PHE B 1 30 ? 27.469 8.891 16.875 1 64.06 30 PHE B O 1
ATOM 2466 N N . VAL B 1 31 ? 28.312 9.086 18.938 1 66.88 31 VAL B N 1
ATOM 2467 C CA . VAL B 1 31 ? 28.859 7.73 18.938 1 66.88 31 VAL B CA 1
ATOM 2468 C C . VAL B 1 31 ? 27.703 6.723 18.891 1 66.88 31 VAL B C 1
ATOM 2470 O O . VAL B 1 31 ? 27.766 5.73 18.172 1 66.88 31 VAL B O 1
ATOM 2473 N N . VAL B 1 32 ? 26.719 6.953 19.641 1 72.88 32 VAL B N 1
ATOM 2474 C CA . VAL B 1 32 ? 25.578 6.043 19.672 1 72.88 32 VAL B CA 1
ATOM 2475 C C . VAL B 1 32 ? 24.844 6.078 18.328 1 72.88 32 VAL B C 1
ATOM 2477 O O . VAL B 1 32 ? 24.484 5.031 17.781 1 72.88 32 VAL B O 1
ATOM 2480 N N . ARG B 1 33 ? 24.734 7.191 17.812 1 75.06 33 ARG B N 1
ATOM 2481 C CA . ARG B 1 33 ? 24.062 7.309 16.531 1 75.06 33 ARG B CA 1
ATOM 2482 C C . ARG B 1 33 ? 24.906 6.699 15.414 1 75.06 33 ARG B C 1
ATOM 2484 O O . ARG B 1 33 ? 24.375 5.996 14.547 1 75.06 33 ARG B O 1
ATOM 2491 N N . THR B 1 34 ? 26.172 6.98 15.445 1 74.44 34 THR B N 1
ATOM 2492 C CA . THR B 1 34 ? 27.078 6.414 14.445 1 74.44 34 THR B CA 1
ATOM 2493 C C . THR B 1 34 ? 27.172 4.898 14.602 1 74.44 34 THR B C 1
ATOM 2495 O O . THR B 1 34 ? 27.172 4.164 13.617 1 74.44 34 THR B O 1
ATOM 2498 N N . GLY B 1 35 ? 27.219 4.473 15.844 1 76.69 35 GLY B N 1
ATOM 2499 C CA . GLY B 1 35 ? 27.234 3.041 16.109 1 76.69 35 GLY B CA 1
ATOM 2500 C C . GLY B 1 35 ? 25.969 2.34 15.633 1 76.69 35 GLY B C 1
ATOM 2501 O O . GLY B 1 35 ? 26.047 1.249 15.062 1 76.69 35 GLY B O 1
ATOM 2502 N N . ALA B 1 36 ? 24.875 2.979 15.82 1 78.88 36 ALA B N 1
ATOM 2503 C CA . ALA B 1 36 ? 23.594 2.424 15.383 1 78.88 36 ALA B CA 1
ATOM 2504 C C . ALA B 1 36 ? 23.516 2.342 13.867 1 78.88 36 ALA B C 1
ATOM 2506 O O . ALA B 1 36 ? 23.031 1.355 13.312 1 78.88 36 ALA B O 1
ATOM 2507 N N . VAL B 1 37 ? 24.047 3.264 13.234 1 79.81 37 VAL B N 1
ATOM 2508 C CA . VAL B 1 37 ? 24.047 3.283 11.773 1 79.81 37 VAL B CA 1
ATOM 2509 C C . VAL B 1 37 ? 24.969 2.199 11.242 1 79.81 37 VAL B C 1
ATOM 2511 O O . VAL B 1 37 ? 24.625 1.478 10.305 1 79.81 37 VAL B O 1
ATOM 2514 N N . VAL B 1 38 ? 26.078 2.098 11.852 1 82.44 38 VAL B N 1
ATOM 2515 C CA . VAL B 1 38 ? 27.047 1.087 11.43 1 82.44 38 VAL B CA 1
ATOM 2516 C C . VAL B 1 38 ? 26.469 -0.307 11.664 1 82.44 38 VAL B C 1
ATOM 2518 O O . VAL B 1 38 ? 26.594 -1.188 10.812 1 82.44 38 VAL B O 1
ATOM 2521 N N . ALA B 1 39 ? 25.875 -0.416 12.773 1 86.25 39 ALA B N 1
ATOM 2522 C CA . ALA B 1 39 ? 25.25 -1.701 13.078 1 86.25 39 ALA B CA 1
ATOM 2523 C C . ALA B 1 39 ? 24.156 -2.031 12.078 1 86.25 39 ALA B C 1
ATOM 2525 O O . ALA B 1 39 ? 24.031 -3.174 11.633 1 86.25 39 ALA B O 1
ATOM 2526 N N . LEU B 1 40 ? 23.406 -1.062 11.734 1 85.06 40 LEU B N 1
ATOM 2527 C CA . LEU B 1 40 ? 22.328 -1.255 10.773 1 85.06 40 LEU B CA 1
ATOM 2528 C C . LEU B 1 40 ? 22.891 -1.62 9.398 1 85.06 40 LEU B C 1
ATOM 2530 O O . LEU B 1 40 ? 22.359 -2.518 8.734 1 85.06 40 LEU B O 1
ATOM 2534 N N . VAL B 1 41 ? 23.953 -0.98 9.047 1 86.25 41 VAL B N 1
ATOM 2535 C CA . VAL B 1 41 ? 24.594 -1.248 7.762 1 86.25 41 VAL B CA 1
ATOM 2536 C C . VAL B 1 41 ? 25.172 -2.658 7.758 1 86.25 41 VAL B C 1
ATOM 2538 O O . VAL B 1 41 ? 25.031 -3.393 6.777 1 86.25 41 VAL B O 1
ATOM 2541 N N . ALA B 1 42 ? 25.781 -2.973 8.844 1 87.75 42 ALA B N 1
ATOM 2542 C CA . ALA B 1 42 ? 26.344 -4.312 8.977 1 87.75 42 ALA B CA 1
ATOM 2543 C C . ALA B 1 42 ? 25.25 -5.379 8.906 1 87.75 42 ALA B C 1
ATOM 2545 O O . ALA B 1 42 ? 25.422 -6.418 8.266 1 87.75 42 ALA B O 1
ATOM 2546 N N . LEU B 1 43 ? 24.172 -5.043 9.523 1 88.88 43 LEU B N 1
ATOM 2547 C CA . LEU B 1 43 ? 23.047 -5.973 9.508 1 88.88 43 LEU B CA 1
ATOM 2548 C C . LEU B 1 43 ? 22.484 -6.121 8.102 1 88.88 43 LEU B C 1
ATOM 2550 O O . LEU B 1 43 ? 22.156 -7.23 7.68 1 88.88 43 LEU B O 1
ATOM 2554 N N . VAL B 1 44 ? 22.406 -5.098 7.43 1 89.25 44 VAL B N 1
ATOM 2555 C CA . VAL B 1 44 ? 21.906 -5.117 6.062 1 89.25 44 VAL B CA 1
ATOM 2556 C C . VAL B 1 44 ? 22.859 -5.902 5.168 1 89.25 44 VAL B C 1
ATOM 2558 O O . VAL B 1 44 ? 22.422 -6.699 4.336 1 89.25 44 VAL B O 1
ATOM 2561 N N . PHE B 1 45 ? 24.109 -5.707 5.383 1 88.5 45 PHE B N 1
ATOM 2562 C CA . PHE B 1 45 ? 25.109 -6.41 4.594 1 88.5 45 PHE B CA 1
ATOM 2563 C C . PHE B 1 45 ? 25.078 -7.906 4.883 1 88.5 45 PHE B C 1
ATOM 2565 O O . PHE B 1 45 ? 25.141 -8.727 3.961 1 88.5 45 PHE B O 1
ATOM 2572 N N . ALA B 1 46 ? 24.984 -8.219 6.137 1 90 46 ALA B N 1
ATOM 2573 C CA . ALA B 1 46 ? 24.891 -9.625 6.523 1 90 46 ALA B CA 1
ATOM 2574 C C . ALA B 1 46 ? 23.641 -10.273 5.945 1 90 46 ALA B C 1
ATOM 2576 O O . ALA B 1 46 ? 23.688 -11.406 5.453 1 90 46 ALA B O 1
ATOM 2577 N N . ALA B 1 47 ? 22.578 -9.539 6.043 1 91.31 47 ALA B N 1
ATOM 2578 C CA . ALA B 1 47 ? 21.328 -10.039 5.496 1 91.31 47 ALA B CA 1
ATOM 2579 C C . ALA B 1 47 ? 21.406 -10.188 3.979 1 91.31 47 ALA B C 1
ATOM 2581 O O . ALA B 1 47 ? 20.891 -11.148 3.412 1 91.31 47 ALA B O 1
ATOM 2582 N N . ALA B 1 48 ? 22.031 -9.289 3.348 1 90.25 48 ALA B N 1
ATOM 2583 C CA . ALA B 1 48 ? 22.203 -9.336 1.897 1 90.25 48 ALA B CA 1
ATOM 2584 C C . ALA B 1 48 ? 23.016 -10.547 1.479 1 90.25 48 ALA B C 1
ATOM 2586 O O . ALA B 1 48 ? 22.688 -11.227 0.503 1 90.25 48 ALA B O 1
ATOM 2587 N N . ARG B 1 49 ? 24.062 -10.859 2.25 1 87.88 49 ARG B N 1
ATOM 2588 C CA . ARG B 1 49 ? 24.891 -12.031 1.978 1 87.88 49 ARG B CA 1
ATOM 2589 C C . ARG B 1 49 ? 24.109 -13.32 2.205 1 87.88 49 ARG B C 1
ATOM 2591 O O . ARG B 1 49 ? 24.219 -14.266 1.427 1 87.88 49 ARG B O 1
ATOM 2598 N N . TRP B 1 50 ? 23.375 -13.234 3.266 1 88.75 50 TRP B N 1
ATOM 2599 C CA . TRP B 1 50 ? 22.547 -14.391 3.576 1 88.75 50 TRP B CA 1
ATOM 2600 C C . TRP B 1 50 ? 21.516 -14.641 2.477 1 88.75 50 TRP B C 1
ATOM 2602 O O . TRP B 1 50 ? 21.203 -15.789 2.166 1 88.75 50 TRP B O 1
ATOM 2612 N N . LEU B 1 51 ? 21.031 -13.594 1.864 1 89.75 51 LEU B N 1
ATOM 2613 C CA . LEU B 1 51 ? 20.047 -13.703 0.801 1 89.75 51 LEU B CA 1
ATOM 2614 C C . LEU B 1 51 ? 20.688 -14.18 -0.496 1 89.75 51 LEU B C 1
ATOM 2616 O O . LEU B 1 51 ? 19.984 -14.609 -1.421 1 89.75 51 LEU B O 1
ATOM 2620 N N . GLY B 1 52 ? 21.938 -14.109 -0.581 1 85 52 GLY B N 1
ATOM 2621 C CA . GLY B 1 52 ? 22.641 -14.594 -1.762 1 85 52 GLY B CA 1
ATOM 2622 C C . GLY B 1 52 ? 22.906 -13.508 -2.787 1 85 52 GLY B C 1
ATOM 2623 O O . GLY B 1 52 ? 22.953 -13.781 -3.988 1 85 52 GLY B O 1
ATOM 2624 N N . PHE B 1 53 ? 22.922 -12.281 -2.33 1 81.38 53 PHE B N 1
ATOM 2625 C CA . PHE B 1 53 ? 23.219 -11.219 -3.271 1 81.38 53 PHE B CA 1
ATOM 2626 C C . PHE B 1 53 ? 24.609 -11.414 -3.877 1 81.38 53 PHE B C 1
ATOM 2628 O O . PHE B 1 53 ? 25.609 -11.484 -3.152 1 81.38 53 PHE B O 1
ATOM 2635 N N . ASP B 1 54 ? 24.562 -12.008 -4.98 1 73 54 ASP B N 1
ATOM 2636 C CA . ASP B 1 54 ? 25.812 -12.109 -5.734 1 73 54 ASP B CA 1
ATOM 2637 C C . ASP B 1 54 ? 25.891 -11.016 -6.797 1 73 54 ASP B C 1
ATOM 2639 O O . ASP B 1 54 ? 25.469 -11.211 -7.938 1 73 54 ASP B O 1
ATOM 2643 N N . LEU B 1 55 ? 26.203 -9.906 -6.316 1 60.59 55 LEU B N 1
ATOM 2644 C CA . LEU B 1 55 ? 26.328 -8.773 -7.227 1 60.59 55 LEU B CA 1
ATOM 2645 C C . LEU B 1 55 ? 27.188 -9.125 -8.43 1 60.59 55 LEU B C 1
ATOM 2647 O O . LEU B 1 55 ? 26.953 -8.625 -9.531 1 60.59 55 LEU B O 1
ATOM 2651 N N . ALA B 1 56 ? 28.016 -10.039 -8.195 1 60.31 56 ALA B N 1
ATOM 2652 C CA . ALA B 1 56 ? 28.891 -10.484 -9.281 1 60.31 56 ALA B CA 1
ATOM 2653 C C . ALA B 1 56 ? 28.094 -11.227 -10.352 1 60.31 56 ALA B C 1
ATOM 2655 O O . ALA B 1 56 ? 28.344 -11.047 -11.555 1 60.31 56 ALA B O 1
ATOM 2656 N N . TYR B 1 57 ? 27.172 -11.945 -9.883 1 62.81 57 TYR B N 1
ATOM 2657 C CA . TYR B 1 57 ? 26.328 -12.664 -10.836 1 62.81 57 TYR B CA 1
ATOM 2658 C C . TYR B 1 57 ? 25.469 -11.695 -11.641 1 62.81 57 TYR B C 1
ATOM 2660 O O . TYR B 1 57 ? 25.375 -11.812 -12.867 1 62.81 57 TYR B O 1
ATOM 2668 N N . LEU B 1 58 ? 24.859 -10.719 -10.961 1 64.62 58 LEU B N 1
ATOM 2669 C CA . LEU B 1 58 ? 24.016 -9.75 -11.664 1 64.62 58 LEU B CA 1
ATOM 2670 C C . LEU B 1 58 ? 24.844 -8.93 -12.648 1 64.62 58 LEU B C 1
ATOM 2672 O O . LEU B 1 58 ? 24.406 -8.648 -13.758 1 64.62 58 LEU B O 1
ATOM 2676 N N . TYR B 1 59 ? 25.984 -8.68 -12.148 1 62.12 59 TYR B N 1
ATOM 2677 C CA . TYR B 1 59 ? 26.891 -7.918 -13 1 62.12 59 TYR B CA 1
ATOM 2678 C C . TYR B 1 59 ? 27.391 -8.773 -14.164 1 62.12 59 TYR B C 1
ATOM 2680 O O . TYR B 1 59 ? 27.469 -8.297 -15.297 1 62.12 59 TYR B O 1
ATOM 2688 N N . ALA B 1 60 ? 27.609 -9.992 -13.891 1 63.69 60 ALA B N 1
ATOM 2689 C CA . ALA B 1 60 ? 28.141 -10.883 -14.922 1 63.69 60 ALA B CA 1
ATOM 2690 C C . ALA B 1 60 ? 27.094 -11.172 -15.992 1 63.69 60 ALA B C 1
ATOM 2692 O O . ALA B 1 60 ? 27.422 -11.398 -17.156 1 63.69 60 ALA B O 1
ATOM 2693 N N . HIS B 1 61 ? 25.891 -11.07 -15.57 1 64.81 61 HIS B N 1
ATOM 2694 C CA . HIS B 1 61 ? 24.844 -11.414 -16.531 1 64.81 61 HIS B CA 1
ATOM 2695 C C . HIS B 1 61 ? 24.047 -10.18 -16.938 1 64.81 61 HIS B C 1
ATOM 2697 O O . HIS B 1 61 ? 22.891 -10.297 -17.359 1 64.81 61 HIS B O 1
ATOM 2703 N N . ARG B 1 62 ? 24.703 -9.055 -16.719 1 63.84 62 ARG B N 1
ATOM 2704 C CA . ARG B 1 62 ? 24.047 -7.793 -17.031 1 63.84 62 ARG B CA 1
ATOM 2705 C C . ARG B 1 62 ? 23.719 -7.707 -18.516 1 63.84 62 ARG B C 1
ATOM 2707 O O . ARG B 1 62 ? 22.672 -7.152 -18.891 1 63.84 62 ARG B O 1
ATOM 2714 N N . GLY B 1 63 ? 24.516 -8.148 -19.203 1 60.53 63 GLY B N 1
ATOM 2715 C CA . GLY B 1 63 ? 24.281 -8.141 -20.641 1 60.53 63 GLY B CA 1
ATOM 2716 C C . GLY B 1 63 ? 23.062 -8.961 -21.047 1 60.53 63 GLY B C 1
ATOM 2717 O O . GLY B 1 63 ? 22.219 -8.492 -21.812 1 60.53 63 GLY B O 1
ATOM 2718 N N . ASN B 1 64 ? 22.969 -10.031 -20.469 1 62.47 64 ASN B N 1
ATOM 2719 C CA . ASN B 1 64 ? 21.828 -10.898 -20.75 1 62.47 64 ASN B CA 1
ATOM 2720 C C . ASN B 1 64 ? 20.516 -10.281 -20.281 1 62.47 64 ASN B C 1
ATOM 2722 O O . ASN B 1 64 ? 19.5 -10.352 -20.969 1 62.47 64 ASN B O 1
ATOM 2726 N N . LEU B 1 65 ? 20.656 -9.617 -19.203 1 66.81 65 LEU B N 1
ATOM 2727 C CA . LEU B 1 65 ? 19.484 -8.961 -18.656 1 66.81 65 LEU B CA 1
ATOM 2728 C C . LEU B 1 65 ? 19.016 -7.82 -19.562 1 66.81 65 LEU B C 1
ATO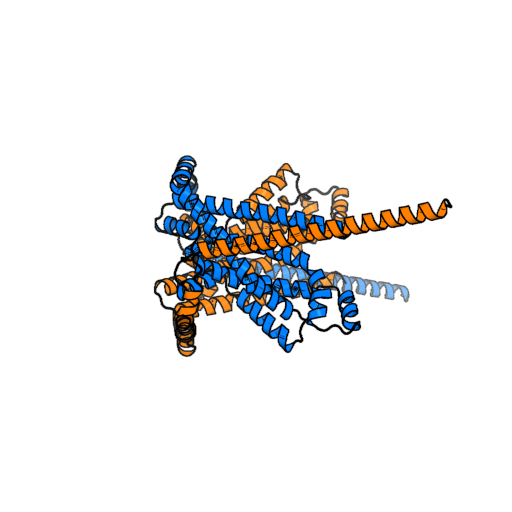M 2730 O O . LEU B 1 65 ? 17.828 -7.652 -19.797 1 66.81 65 LEU B O 1
ATOM 2734 N N . ARG B 1 66 ? 20.031 -7.152 -20 1 63.94 66 ARG B N 1
ATOM 2735 C CA . ARG B 1 66 ? 19.734 -6.055 -20.922 1 63.94 66 ARG B CA 1
ATOM 2736 C C . ARG B 1 66 ? 19.125 -6.57 -22.219 1 63.94 66 ARG B C 1
ATOM 2738 O O . ARG B 1 66 ? 18.172 -5.988 -22.734 1 63.94 66 ARG B O 1
ATOM 274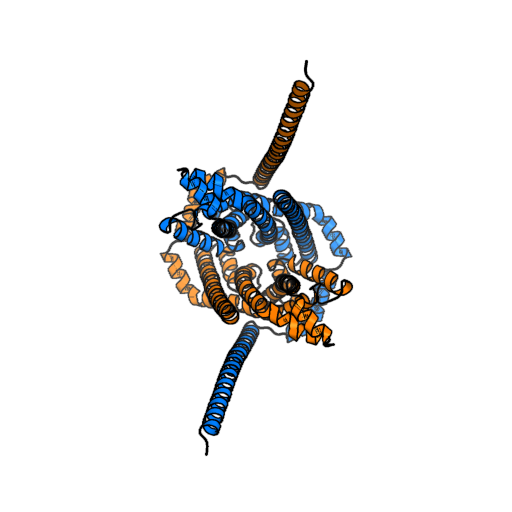5 N N . ASP B 1 67 ? 19.688 -7.543 -22.594 1 65.75 67 ASP B N 1
ATOM 2746 C CA . ASP B 1 67 ? 19.203 -8.086 -23.859 1 65.75 67 ASP B CA 1
ATOM 2747 C C . ASP B 1 67 ? 17.781 -8.633 -23.719 1 65.75 67 ASP B C 1
ATOM 2749 O O . ASP B 1 67 ? 16.938 -8.422 -24.594 1 65.75 67 ASP B O 1
ATOM 2753 N N . VAL B 1 68 ? 17.578 -9.227 -22.656 1 64.06 68 VAL B N 1
ATOM 2754 C CA . VAL B 1 68 ? 16.25 -9.789 -22.406 1 64.06 68 VAL B CA 1
ATOM 2755 C C . VAL B 1 68 ? 15.234 -8.656 -22.234 1 64.06 68 VAL B C 1
ATOM 2757 O O . VAL B 1 68 ? 14.141 -8.695 -22.812 1 64.06 68 VAL B O 1
ATOM 2760 N N . LEU B 1 69 ? 15.68 -7.723 -21.5 1 67.56 69 LEU B N 1
ATOM 2761 C CA . LEU B 1 69 ? 14.781 -6.602 -21.25 1 67.56 69 LEU B CA 1
ATOM 2762 C C . LEU B 1 69 ? 14.539 -5.797 -22.531 1 67.56 69 LEU B C 1
ATOM 2764 O O . LEU B 1 69 ? 13.391 -5.516 -22.875 1 67.56 69 LEU B O 1
ATOM 2768 N N . LEU B 1 70 ? 15.602 -5.504 -23.203 1 66.12 70 LEU B N 1
ATOM 2769 C CA . LEU B 1 70 ? 15.492 -4.578 -24.328 1 66.12 70 LEU B CA 1
ATOM 2770 C C . LEU B 1 70 ? 15.047 -5.305 -25.594 1 66.12 70 LEU B C 1
ATOM 2772 O O . LEU B 1 70 ? 14.258 -4.777 -26.375 1 66.12 70 LEU B O 1
ATOM 2776 N N . GLU B 1 71 ? 15.547 -6.43 -25.781 1 64.62 71 GLU B N 1
ATOM 2777 C CA . GLU B 1 71 ? 15.312 -7.09 -27.062 1 64.62 71 GLU B CA 1
ATOM 2778 C C . GLU B 1 71 ? 14.047 -7.949 -27.016 1 64.62 71 GLU B C 1
ATOM 2780 O O . GLU B 1 71 ? 13.375 -8.133 -28.031 1 64.62 71 GLU B O 1
ATOM 2785 N N . GLU B 1 72 ? 13.867 -8.375 -25.859 1 63.56 72 GLU B N 1
ATOM 2786 C CA . GLU B 1 72 ? 12.734 -9.289 -25.797 1 63.56 72 GLU B CA 1
ATOM 2787 C C . GLU B 1 72 ? 11.523 -8.625 -25.156 1 63.56 72 GLU B C 1
ATOM 2789 O O . GLU B 1 72 ? 10.406 -8.695 -25.672 1 63.56 72 GLU B O 1
ATOM 2794 N N . MET B 1 73 ? 11.883 -7.93 -24.141 1 65.94 73 MET B N 1
ATOM 2795 C CA . MET B 1 73 ? 10.742 -7.398 -23.391 1 65.94 73 MET B CA 1
ATOM 2796 C C . MET B 1 73 ? 10.305 -6.051 -23.938 1 65.94 73 MET B C 1
ATOM 2798 O O . MET B 1 73 ? 9.102 -5.777 -24.031 1 65.94 73 MET B O 1
ATOM 2802 N N . LEU B 1 74 ? 11.266 -5.359 -24.406 1 67.19 74 LEU B N 1
ATOM 2803 C CA . LEU B 1 74 ? 10.898 -3.996 -24.781 1 67.19 74 LEU B CA 1
ATOM 2804 C C . LEU B 1 74 ? 11.016 -3.789 -26.281 1 67.19 74 LEU B C 1
ATOM 2806 O O . LEU B 1 74 ? 11 -2.652 -26.766 1 67.19 74 LEU B O 1
ATOM 2810 N N . ALA B 1 75 ? 11.078 -4.898 -27.031 1 73.88 75 ALA B N 1
ATOM 2811 C CA . ALA B 1 75 ? 11.117 -4.676 -28.469 1 73.88 75 ALA B CA 1
ATOM 2812 C C . ALA B 1 75 ? 9.859 -3.971 -28.953 1 73.88 75 ALA B C 1
ATOM 2814 O O . ALA B 1 75 ? 8.773 -4.555 -28.953 1 73.88 75 ALA B O 1
ATOM 2815 N N . PRO B 1 76 ? 10.055 -2.738 -29.266 1 71.38 76 PRO B N 1
ATOM 2816 C CA . PRO B 1 76 ? 8.891 -1.885 -29.5 1 71.38 76 PRO B CA 1
ATOM 2817 C C . PRO B 1 76 ? 7.957 -2.451 -30.578 1 71.38 76 PRO B C 1
ATOM 2819 O O . PRO B 1 76 ? 6.734 -2.387 -30.422 1 71.38 76 PRO B O 1
ATOM 2822 N N . GLY B 1 77 ? 8.555 -2.982 -31.656 1 74.94 77 GLY B N 1
ATOM 2823 C CA . GLY B 1 77 ? 7.715 -3.537 -32.719 1 74.94 77 GLY B CA 1
ATOM 2824 C C . GLY B 1 77 ? 6.891 -4.723 -32.25 1 74.94 77 GLY B C 1
ATOM 2825 O O . GLY B 1 77 ? 5.68 -4.77 -32.469 1 74.94 77 GLY B O 1
ATOM 2826 N N . GLN B 1 78 ? 7.473 -5.578 -31.594 1 78.5 78 GLN B N 1
ATOM 2827 C CA . GLN B 1 78 ? 6.777 -6.766 -31.109 1 78.5 78 GLN B CA 1
ATOM 2828 C C . GLN B 1 78 ? 5.758 -6.41 -30.031 1 78.5 78 GLN B C 1
ATOM 2830 O O . GLN B 1 78 ? 4.668 -6.984 -30 1 78.5 78 GLN B O 1
ATOM 2835 N N . LEU B 1 79 ? 6.137 -5.52 -29.219 1 83.19 79 LEU B N 1
ATOM 2836 C CA . LEU B 1 79 ? 5.238 -5.078 -28.156 1 83.19 79 LEU B CA 1
ATOM 2837 C C . LEU B 1 79 ? 3.98 -4.438 -28.734 1 83.19 79 LEU B C 1
ATOM 2839 O O . LEU B 1 79 ? 2.871 -4.715 -28.266 1 83.19 79 LEU B O 1
ATOM 2843 N N . TRP B 1 80 ? 4.195 -3.658 -29.734 1 82.62 80 TRP B N 1
ATOM 2844 C CA . TRP B 1 80 ? 3.057 -3 -30.359 1 82.62 80 TRP B CA 1
ATOM 2845 C C . TRP B 1 80 ? 2.135 -4.02 -31.031 1 82.62 80 TRP B C 1
ATOM 2847 O O . TRP B 1 80 ? 0.912 -3.932 -30.906 1 82.62 80 TRP B O 1
ATOM 2857 N N . ALA B 1 81 ? 2.691 -4.957 -31.703 1 83 81 ALA B N 1
ATOM 2858 C CA . ALA B 1 81 ? 1.919 -6.012 -32.344 1 83 81 ALA B CA 1
ATOM 2859 C C . ALA B 1 81 ? 1.143 -6.836 -31.328 1 83 81 ALA B C 1
ATOM 2861 O O . ALA B 1 81 ? -0.013 -7.195 -31.547 1 83 81 ALA B O 1
ATOM 2862 N N . GLN B 1 82 ? 1.779 -7.09 -30.234 1 84.06 82 GLN B N 1
ATOM 2863 C CA . GLN B 1 82 ? 1.143 -7.867 -29.188 1 84.06 82 GLN B CA 1
ATOM 2864 C C . GLN B 1 82 ? -0.002 -7.086 -28.531 1 84.06 82 GLN B C 1
ATOM 2866 O O . GLN B 1 82 ? -1.062 -7.648 -28.25 1 84.06 82 GLN B O 1
ATOM 2871 N N . LEU B 1 83 ? 0.228 -5.879 -28.375 1 84.06 83 LEU B N 1
ATOM 2872 C CA . LEU B 1 83 ? -0.804 -5.023 -27.797 1 84.06 83 LEU B CA 1
ATOM 2873 C C . LEU B 1 83 ? -2.018 -4.941 -28.719 1 84.06 83 LEU B C 1
ATOM 2875 O O . LEU B 1 83 ? -3.156 -4.898 -28.25 1 84.06 83 LEU B O 1
ATOM 2879 N N . GLN B 1 84 ? -1.747 -5.023 -29.969 1 83.62 84 GLN B N 1
ATOM 2880 C CA . GLN B 1 84 ? -2.84 -4.996 -30.938 1 83.62 84 GLN B CA 1
ATOM 2881 C C . GLN B 1 84 ? -3.578 -6.332 -30.969 1 83.62 84 GLN B C 1
ATOM 2883 O O . GLN B 1 84 ? -4.809 -6.363 -31.031 1 83.62 84 GLN B O 1
ATOM 2888 N N . ALA B 1 85 ? -2.852 -7.359 -30.891 1 84.62 85 ALA B N 1
ATOM 2889 C CA . ALA B 1 85 ? -3.438 -8.695 -30.953 1 84.62 85 ALA B CA 1
ATOM 2890 C C . ALA B 1 85 ? -4.246 -9.008 -29.703 1 84.62 85 ALA B C 1
ATOM 2892 O O . ALA B 1 85 ? -5.355 -9.539 -29.781 1 84.62 85 ALA B O 1
ATOM 2893 N N . ASP B 1 86 ? -3.688 -8.617 -28.547 1 88.38 86 ASP B N 1
ATOM 2894 C CA . ASP B 1 86 ? -4.316 -8.953 -27.266 1 88.38 86 ASP B CA 1
ATOM 2895 C C . ASP B 1 86 ? -5.035 -7.746 -26.688 1 88.38 86 ASP B C 1
ATOM 2897 O O . ASP B 1 86 ? -5.422 -7.762 -25.516 1 88.38 86 ASP B O 1
ATOM 2901 N N . GLY B 1 87 ? -5.133 -6.75 -27.516 1 87.75 87 GLY B N 1
ATOM 2902 C CA . GLY B 1 87 ? -5.68 -5.488 -27.062 1 87.75 87 GLY B CA 1
ATOM 2903 C C . GLY B 1 87 ? -7.059 -5.625 -26.438 1 87.75 87 GLY B C 1
ATOM 2904 O O . GLY B 1 87 ? -7.32 -5.082 -25.359 1 87.75 87 GLY B O 1
ATOM 2905 N N . SER B 1 88 ? -7.91 -6.383 -27.125 1 89.44 88 SER B N 1
ATOM 2906 C CA . SER B 1 88 ? -9.273 -6.543 -26.641 1 89.44 88 SER B CA 1
ATOM 2907 C C . SER B 1 88 ? -9.297 -7.32 -25.328 1 89.44 88 SER B C 1
ATOM 2909 O O . SER B 1 88 ? -10.023 -6.957 -24.391 1 89.44 88 SER B O 1
ATOM 2911 N N . THR B 1 89 ? -8.531 -8.367 -25.266 1 92.06 89 THR B N 1
ATOM 2912 C CA . THR B 1 89 ? -8.469 -9.18 -24.062 1 92.06 89 THR B CA 1
ATOM 2913 C C . THR B 1 89 ? -7.859 -8.391 -22.906 1 92.06 89 THR B C 1
ATOM 2915 O O . THR B 1 89 ? -8.352 -8.461 -21.781 1 92.06 89 THR B O 1
ATOM 2918 N N . LEU B 1 90 ? -6.836 -7.656 -23.188 1 94.62 90 LEU B N 1
ATOM 2919 C CA . LEU B 1 90 ? -6.184 -6.855 -22.156 1 94.62 90 LEU B CA 1
ATOM 2920 C C . LEU B 1 90 ? -7.098 -5.727 -21.688 1 94.62 90 LEU B C 1
ATOM 2922 O O . LEU B 1 90 ? -7.125 -5.398 -20.5 1 94.62 90 LEU B O 1
ATOM 2926 N N . ALA B 1 91 ? -7.805 -5.18 -22.625 1 94.62 91 ALA B N 1
ATOM 2927 C CA . ALA B 1 91 ? -8.734 -4.113 -22.281 1 94.62 91 ALA B CA 1
ATOM 2928 C C . ALA B 1 91 ? -9.836 -4.629 -21.359 1 94.62 91 ALA B C 1
ATOM 2930 O O . ALA B 1 91 ? -10.219 -3.965 -20.391 1 94.62 91 ALA B O 1
ATOM 2931 N N . SER B 1 92 ? -10.359 -5.797 -21.719 1 95.25 92 SER B N 1
ATOM 2932 C CA . SER B 1 92 ? -11.398 -6.402 -20.906 1 95.25 92 SER B CA 1
ATOM 2933 C C . SER B 1 92 ? -10.875 -6.746 -19.516 1 95.25 92 SER B C 1
ATOM 2935 O O . SER B 1 92 ? -11.555 -6.531 -18.516 1 95.25 92 SER B O 1
ATOM 2937 N N . ALA B 1 93 ? -9.688 -7.273 -19.438 1 96.5 93 ALA B N 1
ATOM 2938 C CA . ALA B 1 93 ? -9.062 -7.609 -18.156 1 96.5 93 ALA B CA 1
ATOM 2939 C C . ALA B 1 93 ? -8.789 -6.355 -17.328 1 96.5 93 ALA B C 1
ATOM 2941 O O . ALA B 1 93 ? -8.93 -6.371 -16.109 1 96.5 93 ALA B O 1
ATOM 2942 N N . THR B 1 94 ? -8.398 -5.336 -18.031 1 96.81 94 THR B N 1
ATOM 2943 C CA . THR B 1 94 ? -8.141 -4.062 -17.359 1 96.81 94 THR B CA 1
ATOM 2944 C C . THR B 1 94 ? -9.438 -3.484 -16.797 1 96.81 94 THR B C 1
ATOM 2946 O O . THR B 1 94 ? -9.453 -2.98 -15.672 1 96.81 94 THR B O 1
ATOM 2949 N N . LEU B 1 95 ? -10.469 -3.574 -17.531 1 95.81 95 LEU B N 1
ATOM 2950 C CA . LEU B 1 95 ? -11.766 -3.096 -17.062 1 95.81 95 LEU B CA 1
ATOM 2951 C C . LEU B 1 95 ? -12.258 -3.926 -15.891 1 95.81 95 LEU B C 1
ATOM 2953 O O . LEU B 1 95 ? -12.859 -3.391 -14.953 1 95.81 95 LEU B O 1
ATOM 2957 N N . GLU B 1 96 ? -12.062 -5.16 -15.984 1 96.75 96 GLU B N 1
ATOM 2958 C CA . GLU B 1 96 ? -12.414 -6.039 -14.867 1 96.75 96 GLU B CA 1
ATOM 2959 C C . GLU B 1 96 ? -11.648 -5.66 -13.609 1 96.75 96 GLU B C 1
ATOM 2961 O O . GLU B 1 96 ? -12.203 -5.684 -12.508 1 96.75 96 GLU B O 1
ATOM 2966 N N . THR B 1 97 ? -10.367 -5.355 -13.773 1 97.75 97 THR B N 1
ATOM 2967 C CA . THR B 1 97 ? -9.539 -4.906 -12.656 1 97.75 97 THR B CA 1
ATOM 2968 C C . THR B 1 97 ? -10.125 -3.646 -12.023 1 97.75 97 THR B C 1
ATOM 2970 O O . THR B 1 97 ? -10.203 -3.545 -10.797 1 97.75 97 THR B O 1
ATOM 2973 N N . LEU B 1 98 ? -10.539 -2.738 -12.852 1 96.31 98 LEU B N 1
ATOM 2974 C CA . LEU B 1 98 ? -11.164 -1.512 -12.367 1 96.31 98 LEU B CA 1
ATOM 2975 C C . LEU B 1 98 ? -12.461 -1.817 -11.617 1 96.31 98 LEU B C 1
ATOM 2977 O O . LEU B 1 98 ? -12.742 -1.201 -10.594 1 96.31 98 LEU B O 1
ATOM 2981 N N . ALA B 1 99 ? -13.188 -2.715 -12.156 1 96.75 99 ALA B N 1
ATOM 2982 C CA . ALA B 1 99 ? -14.438 -3.117 -11.523 1 96.75 99 ALA B CA 1
ATOM 2983 C C . ALA B 1 99 ? -14.188 -3.762 -10.164 1 96.75 99 ALA B C 1
ATOM 2985 O O . ALA B 1 99 ? -14.922 -3.525 -9.203 1 96.75 99 ALA B O 1
ATOM 2986 N N . ILE B 1 100 ? -13.211 -4.598 -10.062 1 97.25 100 ILE B N 1
ATOM 2987 C CA . ILE B 1 100 ? -12.844 -5.246 -8.812 1 97.25 100 ILE B CA 1
ATOM 2988 C C . ILE B 1 100 ? -12.484 -4.191 -7.77 1 97.25 100 ILE B C 1
ATOM 2990 O O . ILE B 1 100 ? -12.977 -4.234 -6.637 1 97.25 100 ILE B O 1
ATOM 2994 N N . ALA B 1 101 ? -11.648 -3.211 -8.156 1 97.19 101 ALA B N 1
ATOM 2995 C CA . ALA B 1 101 ? -11.25 -2.133 -7.258 1 97.19 101 ALA B CA 1
ATOM 2996 C C . ALA B 1 101 ? -12.461 -1.312 -6.812 1 97.19 101 ALA B C 1
ATOM 2998 O O . ALA B 1 101 ? -12.617 -1.023 -5.625 1 97.19 101 ALA B O 1
ATOM 2999 N N . GLY B 1 102 ? -13.266 -0.965 -7.797 1 95.94 102 GLY B N 1
ATOM 3000 C CA . GLY B 1 102 ? -14.414 -0.127 -7.508 1 95.94 102 GLY B CA 1
ATOM 3001 C C . GLY B 1 102 ? -15.461 -0.821 -6.656 1 95.94 102 GLY B C 1
ATOM 3002 O O . GLY B 1 102 ? -15.898 -0.282 -5.637 1 95.94 102 GLY B O 1
ATOM 3003 N N . VAL B 1 103 ? -15.883 -1.979 -7.035 1 95.88 103 VAL B N 1
ATOM 3004 C CA . VAL B 1 103 ? -16.906 -2.744 -6.332 1 95.88 103 VAL B CA 1
ATOM 3005 C C . VAL B 1 103 ? -16.406 -3.127 -4.941 1 95.88 103 VAL B C 1
ATOM 3007 O O . VAL B 1 103 ? -17.141 -3.012 -3.955 1 95.88 103 VAL B O 1
ATOM 3010 N N . GLY B 1 104 ? -15.172 -3.584 -4.879 1 96.75 104 GLY B N 1
ATOM 3011 C CA . GLY B 1 104 ? -14.602 -3.914 -3.582 1 96.75 104 GLY B CA 1
ATOM 3012 C C . GLY B 1 104 ? -14.586 -2.742 -2.617 1 96.75 104 GLY B C 1
ATOM 3013 O O . GLY B 1 104 ? -14.961 -2.889 -1.451 1 96.75 104 GLY B O 1
ATOM 3014 N N . THR B 1 105 ? -14.148 -1.62 -3.125 1 96.62 105 THR B N 1
ATOM 3015 C CA . THR B 1 105 ? -14.133 -0.418 -2.301 1 96.62 105 THR B CA 1
ATOM 3016 C C . THR B 1 105 ? -15.547 -0.059 -1.843 1 96.62 105 THR B C 1
ATOM 3018 O O . THR B 1 105 ? -15.758 0.259 -0.672 1 96.62 105 THR B O 1
ATOM 3021 N N . ALA B 1 106 ? -16.5 -0.14 -2.758 1 95.25 106 ALA B N 1
ATOM 3022 C CA . ALA B 1 106 ? -17.891 0.218 -2.457 1 95.25 106 ALA B CA 1
ATOM 3023 C C . ALA B 1 106 ? -18.484 -0.717 -1.407 1 95.25 106 ALA B C 1
ATOM 3025 O O . ALA B 1 106 ? -19.25 -0.285 -0.543 1 95.25 106 ALA B O 1
ATOM 3026 N N . ILE B 1 107 ? -18.156 -1.905 -1.463 1 93.94 107 ILE B N 1
ATOM 3027 C CA . ILE B 1 107 ? -18.672 -2.896 -0.524 1 93.94 107 ILE B CA 1
ATOM 3028 C C . ILE B 1 107 ? -18.047 -2.666 0.855 1 93.94 107 ILE B C 1
ATOM 3030 O O . ILE B 1 107 ? -18.75 -2.773 1.873 1 93.94 107 ILE B O 1
ATOM 3034 N N . GLY B 1 108 ? -16.766 -2.383 0.895 1 96.75 108 GLY B N 1
ATOM 3035 C CA . GLY B 1 108 ? -16.062 -2.215 2.156 1 96.75 108 GLY B CA 1
ATOM 3036 C C . GLY B 1 108 ? -16.344 -0.875 2.816 1 96.75 108 GLY B C 1
ATOM 3037 O O . GLY B 1 108 ? -16.203 -0.739 4.035 1 96.75 108 GLY B O 1
ATOM 3038 N N . LEU B 1 109 ? -16.75 0.095 2.045 1 96.5 109 LEU B N 1
ATOM 3039 C CA . LEU B 1 109 ? -16.844 1.482 2.488 1 96.5 109 LEU B CA 1
ATOM 3040 C C . LEU B 1 109 ? -17.875 1.628 3.604 1 96.5 109 LEU B C 1
ATOM 3042 O O . LEU B 1 109 ? -17.594 2.248 4.633 1 96.5 109 LEU B O 1
ATOM 3046 N N . PRO B 1 110 ? -19.156 1.05 3.467 1 95.31 110 PRO B N 1
ATOM 3047 C CA . PRO B 1 110 ? -20.141 1.198 4.539 1 95.31 110 PRO B CA 1
ATOM 3048 C C . PRO B 1 110 ? -19.656 0.623 5.867 1 95.31 110 PRO B C 1
ATOM 3050 O O . PRO B 1 110 ? -19.844 1.241 6.918 1 95.31 110 PRO B O 1
ATOM 3053 N N . LEU B 1 111 ? -19 -0.487 5.789 1 96.56 111 LEU B N 1
ATOM 3054 C CA . LEU B 1 111 ? -18.484 -1.099 7.012 1 96.56 111 LEU B CA 1
ATOM 3055 C C . LEU B 1 111 ? -17.328 -0.289 7.574 1 96.56 111 LEU B C 1
ATOM 3057 O O . LEU B 1 111 ? -17.188 -0.145 8.789 1 96.56 111 LEU B O 1
ATOM 3061 N N . ALA B 1 112 ? -16.438 0.148 6.688 1 97.62 112 ALA B N 1
ATOM 3062 C CA . ALA B 1 112 ? -15.344 1.006 7.121 1 97.62 112 ALA B CA 1
ATOM 3063 C C . ALA B 1 112 ? -15.867 2.25 7.832 1 97.62 112 ALA B C 1
ATOM 3065 O O . ALA B 1 112 ? -15.328 2.654 8.867 1 97.62 112 ALA B O 1
ATOM 3066 N N . PHE B 1 113 ? -16.938 2.82 7.285 1 95.06 113 PHE B N 1
ATOM 3067 C CA . PHE B 1 113 ? -17.547 4.016 7.859 1 95.06 113 PHE B CA 1
ATOM 3068 C C . PHE B 1 113 ? -18.125 3.715 9.227 1 95.06 113 PHE B C 1
ATOM 3070 O O . PHE B 1 113 ? -17.844 4.422 10.203 1 95.06 113 PHE B O 1
ATOM 3077 N N . CYS B 1 114 ? -18.906 2.682 9.297 1 95.31 114 CYS B N 1
ATOM 3078 C CA . CYS B 1 114 ? -19.578 2.324 10.539 1 95.31 114 CYS B CA 1
ATOM 3079 C C . CYS B 1 114 ? -18.578 1.97 11.625 1 95.31 114 CYS B C 1
ATOM 3081 O O . CYS B 1 114 ? -18.609 2.537 12.719 1 95.31 114 CYS B O 1
ATOM 3083 N N . LEU B 1 115 ? -17.688 1.154 11.32 1 96.94 115 LEU B N 1
ATOM 3084 C CA . LEU B 1 115 ? -16.703 0.716 12.305 1 96.94 115 LEU B CA 1
ATOM 3085 C C . LEU B 1 115 ? -15.727 1.844 12.648 1 96.94 115 LEU B C 1
ATOM 3087 O O . LEU B 1 115 ? -15.289 1.966 13.789 1 96.94 115 LEU B O 1
ATOM 3091 N N . GLY B 1 116 ? -15.375 2.623 11.625 1 96.31 116 GLY B N 1
ATOM 3092 C CA . GLY B 1 116 ? -14.484 3.752 11.859 1 96.31 116 GLY B CA 1
ATOM 3093 C C . GLY B 1 116 ? -15.062 4.777 12.812 1 96.31 116 GLY B C 1
ATOM 3094 O O . GLY B 1 116 ? -14.375 5.25 13.719 1 96.31 116 GLY B O 1
ATOM 3095 N N . VAL B 1 117 ? -16.344 5.059 12.688 1 93.06 117 VAL B N 1
ATOM 3096 C CA . VAL B 1 117 ? -17 6.027 13.547 1 93.06 117 VAL B CA 1
ATOM 3097 C C . VAL B 1 117 ? -17.109 5.473 14.969 1 93.06 117 VAL B C 1
ATOM 3099 O O . VAL B 1 117 ? -16.828 6.18 15.938 1 93.06 117 VAL B O 1
ATOM 3102 N N . LEU B 1 118 ? -17.422 4.215 15.055 1 94.25 118 LEU B N 1
ATOM 3103 C CA . LEU B 1 118 ? -17.578 3.588 16.359 1 94.25 118 LEU B CA 1
ATOM 3104 C C . LEU B 1 118 ? -16.234 3.393 17.047 1 94.25 118 LEU B C 1
ATOM 3106 O O . LEU B 1 118 ? -16.172 3.26 18.266 1 94.25 118 LEU B O 1
ATOM 3110 N N . ALA B 1 119 ? -15.188 3.416 16.25 1 96 119 ALA B N 1
ATOM 3111 C CA . ALA B 1 119 ? -13.852 3.158 16.797 1 96 119 ALA B CA 1
ATOM 3112 C C . ALA B 1 119 ? -13.188 4.453 17.25 1 96 119 ALA B C 1
ATOM 3114 O O . ALA B 1 119 ? -12.055 4.438 17.734 1 96 119 ALA B O 1
ATOM 3115 N N . ALA B 1 120 ? -13.875 5.484 17.062 1 94.38 120 ALA B N 1
ATOM 3116 C CA . ALA B 1 120 ? -13.344 6.77 17.516 1 94.38 120 ALA B CA 1
ATOM 3117 C C . ALA B 1 120 ? -13.562 6.969 19 1 94.38 120 ALA B C 1
ATOM 3119 O O . ALA B 1 120 ? -14.68 6.805 19.5 1 94.38 120 ALA B O 1
ATOM 3120 N N . SER B 1 121 ? -12.609 7.426 19.688 1 92.5 121 SER B N 1
ATOM 3121 C CA . SER B 1 121 ? -12.648 7.539 21.141 1 92.5 121 SER B CA 1
ATOM 3122 C C . SER B 1 121 ? -13.586 8.656 21.578 1 92.5 121 SER B C 1
ATOM 3124 O O . SER B 1 121 ? -14.078 8.664 22.719 1 92.5 121 SER B O 1
ATOM 3126 N N . ASN B 1 122 ? -13.82 9.594 20.75 1 90.31 122 ASN B N 1
ATOM 3127 C CA . ASN B 1 122 ? -14.688 10.711 21.109 1 90.31 122 ASN B CA 1
ATOM 3128 C C . ASN B 1 122 ? -16.156 10.422 20.781 1 90.31 122 ASN B C 1
ATOM 3130 O O . ASN B 1 122 ? -17.031 11.25 21.031 1 90.31 122 ASN B O 1
ATOM 3134 N N . VAL B 1 123 ? -16.453 9.234 20.281 1 89 123 VAL B N 1
ATOM 3135 C CA . VAL B 1 123 ? -17.812 8.891 19.891 1 89 123 VAL B CA 1
ATOM 3136 C C . VAL B 1 123 ? -18.375 7.832 20.844 1 89 123 VAL B C 1
ATOM 3138 O O . VAL B 1 123 ? -19.516 7.93 21.281 1 89 123 VAL B O 1
ATOM 3141 N N . THR B 1 124 ? -17.562 6.82 21.094 1 90.88 124 THR B N 1
ATOM 3142 C CA . THR B 1 124 ? -18.016 5.711 21.938 1 90.88 124 THR B CA 1
ATOM 3143 C C . THR B 1 124 ? -17.094 5.527 23.141 1 90.88 124 THR B C 1
ATOM 3145 O O . THR B 1 124 ? -15.969 6.027 23.141 1 90.88 124 THR B O 1
ATOM 3148 N N . PRO B 1 125 ? -17.656 4.836 24.172 1 92.31 125 PRO B N 1
ATOM 3149 C CA . PRO B 1 125 ? -16.812 4.605 25.344 1 92.31 125 PRO B CA 1
ATOM 3150 C C . PRO B 1 125 ? -15.695 3.6 25.094 1 92.31 125 PRO B C 1
ATOM 3152 O O . PRO B 1 125 ? -15.695 2.92 24.062 1 92.31 125 PRO B O 1
ATOM 3155 N N . ARG B 1 126 ? -14.781 3.473 25.969 1 94.38 126 ARG B N 1
ATOM 3156 C CA . ARG B 1 126 ? -13.547 2.689 25.859 1 94.38 126 ARG B CA 1
ATOM 3157 C C . ARG B 1 126 ? -13.859 1.213 25.641 1 94.38 126 ARG B C 1
ATOM 3159 O O . ARG B 1 126 ? -13.141 0.523 24.922 1 94.38 126 ARG B O 1
ATOM 3166 N N . ILE B 1 127 ? -14.852 0.717 26.172 1 95.38 127 ILE B N 1
ATOM 3167 C CA . ILE B 1 127 ? -15.203 -0.697 26.109 1 95.38 127 ILE B CA 1
ATOM 3168 C C . ILE B 1 127 ? -15.609 -1.058 24.688 1 95.38 127 ILE B C 1
ATOM 3170 O O . ILE B 1 127 ? -15.492 -2.215 24.266 1 95.38 127 ILE B O 1
ATOM 3174 N N . VAL B 1 128 ? -15.992 0.014 23.938 1 94.44 128 VAL B N 1
ATOM 3175 C CA . VAL B 1 128 ? -16.453 -0.232 22.578 1 94.44 128 VAL B CA 1
ATOM 3176 C C . VAL B 1 128 ? -15.328 0.086 21.594 1 94.44 128 VAL B C 1
ATOM 3178 O O . VAL B 1 128 ? -14.961 -0.754 20.766 1 94.44 128 VAL B O 1
ATOM 3181 N N . TYR B 1 129 ? -14.727 1.267 21.719 1 94.44 129 TYR B N 1
ATOM 3182 C CA . TYR B 1 129 ? -13.797 1.684 20.672 1 94.44 129 TYR B CA 1
ATOM 3183 C C . TYR B 1 129 ? -12.5 0.887 20.75 1 94.44 129 TYR B C 1
ATOM 3185 O O . TYR B 1 129 ? -11.836 0.662 19.734 1 94.44 129 TYR B O 1
ATOM 3193 N N . THR B 1 130 ? -12.094 0.373 21.906 1 95.44 130 THR B N 1
ATOM 3194 C CA . THR B 1 130 ? -10.82 -0.324 22.031 1 95.44 130 THR B CA 1
ATOM 3195 C C . THR B 1 130 ? -10.852 -1.652 21.281 1 95.44 130 THR B C 1
ATOM 3197 O O . THR B 1 130 ? -9.984 -1.919 20.453 1 95.44 130 THR B O 1
ATOM 3200 N N . PRO B 1 131 ? -11.852 -2.449 21.547 1 96.12 131 PRO B N 1
ATOM 3201 C CA . PRO B 1 131 ? -11.906 -3.695 20.781 1 96.12 131 PRO B CA 1
ATOM 3202 C C . PRO B 1 131 ? -12.094 -3.457 19.281 1 96.12 131 PRO B C 1
ATOM 3204 O O . PRO B 1 131 ? -11.578 -4.223 18.469 1 96.12 131 PRO B O 1
ATOM 3207 N N . LEU B 1 132 ? -12.797 -2.436 18.953 1 96.12 132 LEU B N 1
ATOM 3208 C CA . LEU B 1 132 ? -13.023 -2.143 17.531 1 96.12 132 LEU B CA 1
ATOM 3209 C C . LEU B 1 132 ? -11.734 -1.686 16.859 1 96.12 132 LEU B C 1
ATOM 3211 O O . LEU B 1 132 ? -11.469 -2.047 15.711 1 96.12 132 LEU B O 1
ATOM 3215 N N . ARG B 1 133 ? -10.977 -1.007 17.5 1 94.94 133 ARG B N 1
ATOM 3216 C CA . ARG B 1 133 ? -9.688 -0.583 16.969 1 94.94 133 ARG B CA 1
ATOM 3217 C C . ARG B 1 133 ? -8.75 -1.774 16.781 1 94.94 133 ARG B C 1
ATOM 3219 O O . ARG B 1 133 ? -8.016 -1.846 15.797 1 94.94 133 ARG B O 1
ATOM 3226 N N . LEU B 1 134 ? -8.805 -2.607 17.766 1 92.5 134 LEU B N 1
ATOM 3227 C CA . LEU B 1 134 ? -8 -3.82 17.672 1 92.5 134 LEU B CA 1
ATOM 3228 C C . LEU B 1 134 ? -8.461 -4.676 16.484 1 92.5 134 LEU B C 1
ATOM 3230 O O . LEU B 1 134 ? -7.629 -5.254 15.781 1 92.5 134 LEU B O 1
ATOM 3234 N N . PHE B 1 135 ? -9.742 -4.762 16.359 1 95.25 135 PHE B N 1
ATOM 3235 C CA . PHE B 1 135 ? -10.312 -5.516 15.258 1 95.25 135 PHE B CA 1
ATOM 3236 C C . PHE B 1 135 ? -9.891 -4.922 13.922 1 95.25 135 PHE B C 1
ATOM 3238 O O . PHE B 1 135 ? -9.43 -5.641 13.031 1 95.25 135 PHE B O 1
ATOM 3245 N N . LEU B 1 136 ? -9.977 -3.594 13.75 1 95.69 136 LEU B N 1
ATOM 3246 C CA . LEU B 1 136 ? -9.578 -2.912 12.523 1 95.69 136 LEU B CA 1
ATOM 3247 C C . LEU B 1 136 ? -8.086 -3.08 12.273 1 95.69 136 LEU B C 1
ATOM 3249 O O . LEU B 1 136 ? -7.664 -3.279 11.133 1 95.69 136 LEU B O 1
ATOM 3253 N N . GLY B 1 137 ? -7.34 -3.092 13.32 1 91.94 137 GLY B N 1
ATOM 3254 C CA . GLY B 1 137 ? -5.91 -3.328 13.211 1 91.94 137 GLY B CA 1
ATOM 3255 C C . GLY B 1 137 ? -5.57 -4.727 12.734 1 91.94 137 GLY B C 1
ATOM 3256 O O . GLY B 1 137 ? -4.68 -4.906 11.898 1 91.94 137 GLY B O 1
ATOM 3257 N N . GLY B 1 138 ? -6.273 -5.648 13.258 1 92.19 138 GLY B N 1
ATOM 3258 C CA . GLY B 1 138 ? -6.082 -7.023 12.828 1 92.19 138 GLY B CA 1
ATOM 3259 C C . GLY B 1 138 ? -6.43 -7.246 11.367 1 92.19 138 GLY B C 1
ATOM 3260 O O . GLY B 1 138 ? -5.711 -7.941 10.648 1 92.19 138 GLY B O 1
ATOM 3261 N N . VAL B 1 139 ? -7.484 -6.648 10.961 1 94.19 139 VAL B N 1
ATOM 3262 C CA . VAL B 1 139 ? -7.918 -6.762 9.578 1 94.19 139 VAL B CA 1
ATOM 3263 C C . VAL B 1 139 ? -6.891 -6.109 8.656 1 94.19 139 VAL B C 1
ATOM 3265 O O . VAL B 1 139 ? -6.578 -6.641 7.586 1 94.19 139 VAL B O 1
ATOM 3268 N N . ARG B 1 140 ? -6.375 -5.02 9.094 1 92.31 140 ARG B N 1
ATOM 3269 C CA . ARG B 1 140 ? -5.426 -4.262 8.281 1 92.31 140 ARG B CA 1
ATOM 3270 C C . ARG B 1 140 ? -4.086 -4.984 8.188 1 92.31 140 ARG B C 1
ATOM 3272 O O . ARG B 1 140 ? -3.338 -4.793 7.227 1 92.31 140 ARG B O 1
ATOM 3279 N N . ALA B 1 141 ? -3.822 -5.844 9.156 1 91.06 141 ALA B N 1
ATOM 3280 C CA . ALA B 1 141 ? -2.541 -6.539 9.219 1 91.06 141 ALA B CA 1
ATOM 3281 C C . ALA B 1 141 ? -2.451 -7.621 8.141 1 91.06 141 ALA B C 1
ATOM 3283 O O . ALA B 1 141 ? -1.355 -7.984 7.707 1 91.06 141 ALA B O 1
ATOM 3284 N N . VAL B 1 142 ? -3.547 -8.07 7.684 1 93.69 142 VAL B N 1
ATOM 3285 C CA . VAL B 1 142 ? -3.576 -9.094 6.645 1 93.69 142 VAL B CA 1
ATOM 3286 C C . VAL B 1 142 ? -3.471 -8.438 5.27 1 93.69 142 VAL B C 1
ATOM 3288 O O . VAL B 1 142 ? -4.34 -7.66 4.879 1 93.69 142 VAL B O 1
ATOM 3291 N N . PRO B 1 143 ? -2.434 -8.828 4.535 1 94.81 143 PRO B N 1
ATOM 3292 C CA . PRO B 1 143 ? -2.303 -8.25 3.193 1 94.81 143 PRO B CA 1
ATOM 3293 C C . PRO B 1 143 ? -3.439 -8.664 2.262 1 94.81 143 PRO B C 1
ATOM 3295 O O . PRO B 1 143 ? -3.967 -9.773 2.375 1 94.81 143 PRO B O 1
ATOM 3298 N N . SER B 1 144 ? -3.766 -7.809 1.369 1 94.81 144 SER B N 1
ATOM 3299 C CA . SER B 1 144 ? -4.887 -8.039 0.463 1 94.81 144 SER B CA 1
ATOM 3300 C C . SER B 1 144 ? -4.699 -9.312 -0.343 1 94.81 144 SER B C 1
ATOM 3302 O O . SER B 1 144 ? -5.664 -10.023 -0.629 1 94.81 144 SER B O 1
ATOM 3304 N N . MET B 1 145 ? -3.486 -9.57 -0.714 1 96.06 145 MET B N 1
ATOM 3305 C CA . MET B 1 145 ? -3.193 -10.781 -1.476 1 96.06 145 MET B CA 1
ATOM 3306 C C . MET B 1 145 ? -3.555 -12.031 -0.677 1 96.06 145 MET B C 1
ATOM 3308 O O . MET B 1 145 ? -4.004 -13.031 -1.245 1 96.06 145 MET B O 1
ATOM 3312 N N . VAL B 1 146 ? -3.328 -11.961 0.623 1 95.88 146 VAL B N 1
ATOM 3313 C CA . VAL B 1 146 ? -3.682 -13.07 1.496 1 95.88 146 VAL B CA 1
ATOM 3314 C C . VAL B 1 146 ? -5.199 -13.227 1.553 1 95.88 146 VAL B C 1
ATOM 3316 O O . VAL B 1 146 ? -5.723 -14.336 1.501 1 95.88 146 VAL B O 1
ATOM 3319 N N . TYR B 1 147 ? -5.914 -12.133 1.628 1 95.88 147 TYR B N 1
ATOM 3320 C CA . TYR B 1 147 ? -7.367 -12.18 1.545 1 95.88 147 TYR B CA 1
ATOM 3321 C C . TYR B 1 147 ? -7.816 -12.789 0.22 1 95.88 147 TYR B C 1
ATOM 3323 O O . TYR B 1 147 ? -8.789 -13.547 0.174 1 95.88 147 TYR B O 1
ATOM 3331 N N . ALA B 1 148 ? -7.141 -12.422 -0.844 1 96.56 148 ALA B N 1
ATOM 3332 C CA . ALA B 1 148 ? -7.492 -12.953 -2.158 1 96.56 148 ALA B CA 1
ATOM 3333 C C . ALA B 1 148 ? -7.395 -14.477 -2.174 1 96.56 148 ALA B C 1
ATOM 3335 O O . ALA B 1 148 ? -8.297 -15.156 -2.67 1 96.56 148 ALA B O 1
ATOM 3336 N N . LEU B 1 149 ? -6.324 -14.969 -1.616 1 94.88 149 LEU B N 1
ATOM 3337 C CA . LEU B 1 149 ? -6.156 -16.422 -1.55 1 94.88 149 LEU B CA 1
ATOM 3338 C C . LEU B 1 149 ? -7.281 -17.062 -0.744 1 94.88 149 LEU B C 1
ATOM 3340 O O . LEU B 1 149 ? -7.859 -18.062 -1.165 1 94.88 149 LEU B O 1
ATOM 3344 N N . LEU B 1 150 ? -7.602 -16.438 0.4 1 92.06 150 LEU B N 1
ATOM 3345 C CA . LEU B 1 150 ? -8.656 -16.969 1.258 1 92.06 150 LEU B CA 1
ATOM 3346 C C . LEU B 1 150 ? -9.992 -16.969 0.528 1 92.06 150 LEU B C 1
ATOM 3348 O O . LEU B 1 150 ? -10.727 -17.969 0.589 1 92.06 150 LEU B O 1
ATOM 3352 N N . PHE B 1 151 ? -10.273 -15.992 -0.199 1 93.19 151 PHE B N 1
ATOM 3353 C CA . PHE B 1 151 ? -11.578 -15.898 -0.842 1 93.19 151 PHE B CA 1
ATOM 3354 C C . PHE B 1 151 ? -11.625 -16.75 -2.105 1 93.19 151 PHE B C 1
ATOM 3356 O O . PHE B 1 151 ? -12.695 -17.172 -2.543 1 93.19 151 PHE B O 1
ATOM 3363 N N . VAL B 1 152 ? -10.484 -16.969 -2.725 1 92.94 152 VAL B N 1
ATOM 3364 C CA . VAL B 1 152 ? -10.445 -17.922 -3.828 1 92.94 152 VAL B CA 1
ATOM 3365 C C . VAL B 1 152 ? -10.773 -19.312 -3.316 1 92.94 152 VAL B C 1
ATOM 3367 O O . VAL B 1 152 ? -11.477 -20.078 -3.988 1 92.94 152 VAL B O 1
ATOM 3370 N N . ILE B 1 153 ? -10.227 -19.594 -2.127 1 87.94 153 ILE B N 1
ATOM 3371 C CA . ILE B 1 153 ? -10.516 -20.875 -1.508 1 87.94 153 ILE B CA 1
ATOM 3372 C C . ILE B 1 153 ? -12 -20.969 -1.159 1 87.94 153 ILE B C 1
ATOM 3374 O O . ILE B 1 153 ? -12.633 -22 -1.384 1 87.94 153 ILE B O 1
ATOM 3378 N N . LEU B 1 154 ? -12.594 -19.906 -0.729 1 84.69 154 LEU B N 1
ATOM 3379 C CA . LEU B 1 154 ? -13.945 -19.906 -0.169 1 84.69 154 LEU B CA 1
ATOM 3380 C C . LEU B 1 154 ? -14.992 -19.719 -1.264 1 84.69 154 LEU B C 1
ATOM 3382 O O . LEU B 1 154 ? -16.047 -20.344 -1.228 1 84.69 154 LEU B O 1
ATOM 3386 N N . ALA B 1 155 ? -14.664 -18.844 -2.201 1 84.56 155 ALA B N 1
ATOM 3387 C CA . ALA B 1 155 ? -15.688 -18.438 -3.16 1 84.56 155 ALA B CA 1
ATOM 3388 C C . ALA B 1 155 ? -15.344 -18.922 -4.566 1 84.56 155 ALA B C 1
ATOM 3390 O O . ALA B 1 155 ? -16.172 -18.844 -5.477 1 84.56 155 ALA B O 1
ATOM 3391 N N . GLY B 1 156 ? -14.203 -19.469 -4.73 1 87.44 156 GLY B N 1
ATOM 3392 C CA . GLY B 1 156 ? -13.781 -19.922 -6.051 1 87.44 156 GLY B CA 1
ATOM 3393 C C . GLY B 1 156 ? -12.953 -18.906 -6.797 1 87.44 156 GLY B C 1
ATOM 3394 O O . GLY B 1 156 ? -12.883 -17.734 -6.387 1 87.44 156 GLY B O 1
ATOM 3395 N N . LEU B 1 157 ? -12.367 -19.375 -7.855 1 92.25 157 LEU B N 1
ATOM 3396 C CA . LEU B 1 157 ? -11.57 -18.5 -8.719 1 92.25 157 LEU B CA 1
ATOM 3397 C C . LEU B 1 157 ? -12.445 -17.453 -9.383 1 92.25 157 LEU B C 1
ATOM 3399 O O . LEU B 1 157 ? -13.625 -17.688 -9.648 1 92.25 157 LEU B O 1
ATOM 3403 N N . GLY B 1 158 ? -11.875 -16.234 -9.578 1 94.44 158 GLY B N 1
ATOM 3404 C CA . GLY B 1 158 ? -12.633 -15.234 -10.32 1 94.44 158 GLY B CA 1
ATOM 3405 C C . GLY B 1 158 ? -12.656 -13.875 -9.641 1 94.44 158 GLY B C 1
ATOM 3406 O O . GLY B 1 158 ? -12.141 -13.719 -8.531 1 94.44 158 GLY B O 1
ATOM 3407 N N . PRO B 1 159 ? -13.227 -12.914 -10.281 1 95.62 159 PRO B N 1
ATOM 3408 C CA . PRO B 1 159 ? -13.172 -11.516 -9.844 1 95.62 159 PRO B CA 1
ATOM 3409 C C . PRO B 1 159 ? -13.938 -11.266 -8.547 1 95.62 159 PRO B C 1
ATOM 3411 O O . PRO B 1 159 ? -13.648 -10.312 -7.828 1 95.62 159 PRO B O 1
ATOM 3414 N N . VAL B 1 160 ? -14.922 -12.109 -8.234 1 94.19 160 VAL B N 1
ATOM 3415 C CA . VAL B 1 160 ? -15.672 -11.938 -6.988 1 94.19 160 VAL B CA 1
ATOM 3416 C C . VAL B 1 160 ? -14.727 -12.094 -5.797 1 94.19 160 VAL B C 1
ATOM 3418 O O . VAL B 1 160 ? -14.789 -11.312 -4.844 1 94.19 160 VAL B O 1
ATOM 3421 N N . ALA B 1 161 ? -13.867 -13.117 -5.871 1 94.44 161 ALA B N 1
ATOM 3422 C CA . ALA B 1 161 ? -12.867 -13.305 -4.82 1 94.44 161 ALA B CA 1
ATOM 3423 C C . ALA B 1 161 ? -12 -12.062 -4.664 1 94.44 161 ALA B C 1
ATOM 3425 O O . ALA B 1 161 ? -11.703 -11.641 -3.543 1 94.44 161 ALA B O 1
ATOM 3426 N N . GLY B 1 162 ? -11.594 -11.461 -5.797 1 96.56 162 GLY B N 1
ATOM 3427 C CA . GLY B 1 162 ? -10.797 -10.25 -5.77 1 96.56 162 GLY B CA 1
ATOM 3428 C C . GLY B 1 162 ? -11.523 -9.07 -5.141 1 96.56 162 GLY B C 1
ATOM 3429 O O . GLY B 1 162 ? -10.961 -8.352 -4.316 1 96.56 162 GLY B O 1
ATOM 3430 N N . ALA B 1 163 ? -12.766 -8.922 -5.488 1 96.69 163 ALA B N 1
ATOM 3431 C CA . ALA B 1 163 ? -13.555 -7.809 -4.961 1 96.69 163 ALA B CA 1
ATOM 3432 C C . ALA B 1 163 ? -13.734 -7.934 -3.453 1 96.69 163 ALA B C 1
ATOM 3434 O O . ALA B 1 163 ? -13.664 -6.938 -2.729 1 96.69 163 ALA B O 1
ATOM 3435 N N . LEU B 1 164 ? -13.93 -9.086 -3.014 1 95.12 164 LEU B N 1
ATOM 3436 C CA . LEU B 1 164 ? -14.102 -9.305 -1.582 1 95.12 164 LEU B CA 1
ATOM 3437 C C . LEU B 1 164 ? -12.805 -9.047 -0.83 1 95.12 164 LEU B C 1
ATOM 3439 O O . LEU B 1 164 ? -12.82 -8.539 0.291 1 95.12 164 LEU B O 1
ATOM 3443 N N . ALA B 1 165 ? -11.711 -9.523 -1.445 1 96.94 165 ALA B N 1
ATOM 3444 C CA . ALA B 1 165 ? -10.398 -9.242 -0.852 1 96.94 165 ALA B CA 1
ATOM 3445 C C . ALA B 1 165 ? -10.188 -7.742 -0.682 1 96.94 165 ALA B C 1
ATOM 3447 O O . ALA B 1 165 ? -9.758 -7.289 0.382 1 96.94 165 ALA B O 1
ATOM 3448 N N . ILE B 1 166 ? -10.484 -6.949 -1.714 1 97.75 166 ILE B N 1
ATOM 3449 C CA . ILE B 1 166 ? -10.359 -5.496 -1.678 1 97.75 166 ILE B CA 1
ATOM 3450 C C . ILE B 1 166 ? -11.305 -4.918 -0.629 1 97.75 166 ILE B C 1
ATOM 3452 O O . ILE B 1 166 ? -10.945 -3.988 0.096 1 97.75 166 ILE B O 1
ATOM 3456 N N . ALA B 1 167 ? -12.492 -5.465 -0.537 1 97.19 167 ALA B N 1
ATOM 3457 C CA . ALA B 1 167 ? -13.469 -5.004 0.446 1 97.19 167 ALA B CA 1
ATOM 3458 C C . ALA B 1 167 ? -12.93 -5.148 1.865 1 97.19 167 ALA B C 1
ATOM 3460 O O . ALA B 1 167 ? -13.008 -4.211 2.662 1 97.19 167 ALA B O 1
ATOM 3461 N N . MET B 1 168 ? -12.375 -6.262 2.119 1 96.69 168 MET B N 1
ATOM 3462 C CA . MET B 1 168 ? -11.852 -6.512 3.459 1 96.69 168 MET B CA 1
ATOM 3463 C C . MET B 1 168 ? -10.688 -5.57 3.771 1 96.69 168 MET B C 1
ATOM 3465 O O . MET B 1 168 ? -10.609 -5.02 4.871 1 96.69 168 MET B O 1
ATOM 3469 N N . GLY B 1 169 ? -9.812 -5.488 2.814 1 96.62 169 GLY B N 1
ATOM 3470 C CA . GLY B 1 169 ? -8.734 -4.531 2.996 1 96.62 169 GLY B CA 1
ATOM 3471 C C . GLY B 1 169 ? -9.227 -3.115 3.236 1 96.62 169 GLY B C 1
ATOM 3472 O O . GLY B 1 169 ? -8.688 -2.398 4.082 1 96.62 169 GLY B O 1
ATOM 3473 N N . THR B 1 170 ? -10.219 -2.75 2.529 1 97.44 170 THR B N 1
ATOM 3474 C CA . THR B 1 170 ? -10.805 -1.419 2.65 1 97.44 170 THR B CA 1
ATOM 3475 C C . THR B 1 170 ? -11.383 -1.207 4.047 1 97.44 170 THR B C 1
ATOM 3477 O O . THR B 1 170 ? -11.203 -0.141 4.641 1 97.44 170 THR B O 1
ATOM 3480 N N . VAL B 1 171 ? -12.008 -2.191 4.57 1 97.56 171 VAL B N 1
ATOM 3481 C CA . VAL B 1 171 ? -12.602 -2.1 5.898 1 97.56 171 VAL B CA 1
ATOM 3482 C C . VAL B 1 171 ? -11.516 -1.774 6.926 1 97.56 171 VAL B C 1
ATOM 3484 O O . VAL B 1 171 ? -11.68 -0.863 7.738 1 97.56 171 VAL B O 1
ATOM 3487 N N . GLY B 1 172 ? -10.477 -2.496 6.883 1 96.12 172 GLY B N 1
ATOM 3488 C CA . GLY B 1 172 ? -9.414 -2.289 7.848 1 96.12 172 GLY B CA 1
ATOM 3489 C C . GLY B 1 172 ? -8.695 -0.964 7.668 1 96.12 172 GLY B C 1
ATOM 3490 O O . GLY B 1 172 ? -8.586 -0.18 8.617 1 96.12 172 GLY B O 1
ATOM 3491 N N . ASP B 1 173 ? -8.266 -0.663 6.512 1 95.12 173 ASP B N 1
ATOM 3492 C CA . ASP B 1 173 ? -7.434 0.504 6.234 1 95.12 173 ASP B CA 1
ATOM 3493 C C . ASP B 1 173 ? -8.242 1.795 6.352 1 95.12 173 ASP B C 1
ATOM 3495 O O . ASP B 1 173 ? -7.859 2.709 7.086 1 95.12 173 ASP B O 1
ATOM 3499 N N . LEU B 1 174 ? -9.328 1.858 5.664 1 96.31 174 LEU B N 1
ATOM 3500 C CA . LEU B 1 174 ? -10.148 3.066 5.695 1 96.31 174 LEU B CA 1
ATOM 3501 C C . LEU B 1 174 ? -10.828 3.227 7.051 1 96.31 174 LEU B C 1
ATOM 3503 O O . LEU B 1 174 ? -11.023 4.352 7.523 1 96.31 174 LEU B O 1
ATOM 3507 N N . GLY B 1 175 ? -11.211 2.088 7.645 1 97.06 175 GLY B N 1
ATOM 3508 C CA . GLY B 1 175 ? -11.797 2.16 8.977 1 97.06 175 GLY B CA 1
ATOM 3509 C C . GLY B 1 175 ? -10.898 2.859 9.984 1 97.06 175 GLY B C 1
ATOM 3510 O O . GLY B 1 175 ? -11.352 3.734 10.719 1 97.06 175 GLY B O 1
ATOM 3511 N N . ARG B 1 176 ? -9.719 2.461 9.898 1 94.94 176 ARG B N 1
ATOM 3512 C CA . ARG B 1 176 ? -8.766 3.072 10.812 1 94.94 176 ARG B CA 1
ATOM 3513 C C . ARG B 1 176 ? -8.562 4.547 10.492 1 94.94 176 ARG B C 1
ATOM 3515 O O . ARG B 1 176 ? -8.492 5.387 11.391 1 94.94 176 ARG B O 1
ATOM 3522 N N . LEU B 1 177 ? -8.484 4.93 9.312 1 94.38 177 LEU B N 1
ATOM 3523 C CA . LEU B 1 177 ? -8.289 6.316 8.898 1 94.38 177 LEU B CA 1
ATOM 3524 C C . LEU B 1 177 ? -9.484 7.172 9.281 1 94.38 177 LEU B C 1
ATOM 3526 O O . LEU B 1 177 ? -9.328 8.305 9.742 1 94.38 177 LEU B O 1
ATOM 3530 N N . PHE B 1 178 ? -10.641 6.578 9.109 1 95.94 178 PHE B N 1
ATOM 3531 C CA . PHE B 1 178 ? -11.859 7.293 9.469 1 95.94 178 PHE B CA 1
ATOM 3532 C C . PHE B 1 178 ? -11.93 7.523 10.969 1 95.94 178 PHE B C 1
ATOM 3534 O O . PHE B 1 178 ? -12.336 8.594 11.422 1 95.94 178 PHE B O 1
ATOM 3541 N N . ALA B 1 179 ? -11.547 6.535 11.688 1 95.88 179 ALA B N 1
ATOM 3542 C CA . ALA B 1 179 ? -11.523 6.688 13.141 1 95.88 179 ALA B CA 1
ATOM 3543 C C . ALA B 1 179 ? -10.562 7.797 13.562 1 95.88 179 ALA B C 1
ATOM 3545 O O . ALA B 1 179 ? -10.906 8.641 14.391 1 95.88 179 ALA B O 1
ATOM 3546 N N . ASP B 1 180 ? -9.43 7.801 12.992 1 93.38 180 ASP B N 1
ATOM 3547 C CA . ASP B 1 180 ? -8.43 8.812 13.305 1 93.38 180 ASP B CA 1
ATOM 3548 C C . ASP B 1 180 ? -8.93 10.211 12.953 1 93.38 180 ASP B C 1
ATOM 3550 O O . ASP B 1 180 ? -8.75 11.156 13.734 1 93.38 180 ASP B O 1
ATOM 3554 N N . GLU B 1 181 ? -9.508 10.32 11.766 1 91.94 181 GLU B N 1
ATOM 3555 C CA . GLU B 1 181 ? -10.055 11.602 11.344 1 91.94 181 GLU B CA 1
ATOM 3556 C C . GLU B 1 181 ? -11.148 12.078 12.289 1 91.94 181 GLU B C 1
ATOM 3558 O O . GLU B 1 181 ? -11.25 13.273 12.586 1 91.94 181 GLU B O 1
ATOM 3563 N N . MET B 1 182 ? -11.961 11.219 12.711 1 92.88 182 MET B N 1
ATOM 3564 C CA . MET B 1 182 ? -13.07 11.523 13.617 1 92.88 182 MET B CA 1
ATOM 3565 C C . MET B 1 182 ? -12.555 12.023 14.961 1 92.88 182 MET B C 1
ATOM 3567 O O . MET B 1 182 ? -13.188 12.867 15.602 1 92.88 182 MET B O 1
ATOM 3571 N N . GLU B 1 183 ? -11.453 11.562 15.344 1 93.62 183 GLU B N 1
ATOM 3572 C CA . GLU B 1 183 ? -10.883 11.938 16.641 1 93.62 183 GLU B CA 1
ATOM 3573 C C . GLU B 1 183 ? -10.258 13.328 16.578 1 93.62 183 GLU B C 1
ATOM 3575 O O . GLU B 1 183 ? -9.992 13.938 17.625 1 93.62 183 GLU B O 1
ATOM 3580 N N . GLU B 1 184 ? -10.086 13.805 15.422 1 90.12 184 GLU B N 1
ATOM 3581 C CA . GLU B 1 184 ? -9.391 15.078 15.258 1 90.12 184 GLU B CA 1
ATOM 3582 C C . GLU B 1 184 ? -10.375 16.234 15.117 1 90.12 184 GLU B C 1
ATOM 3584 O O . GLU B 1 184 ? -9.969 17.375 14.945 1 90.12 184 GLU B O 1
ATOM 3589 N N . ILE B 1 185 ? -11.625 16.031 15.273 1 88.75 185 ILE B N 1
ATOM 3590 C CA . ILE B 1 185 ? -12.633 17.062 15.047 1 88.75 185 ILE B CA 1
ATOM 3591 C C . ILE B 1 185 ? -12.625 18.062 16.203 1 88.75 185 ILE B C 1
ATOM 3593 O O . ILE B 1 185 ? -12.141 17.734 17.297 1 88.75 185 ILE B O 1
ATOM 3597 N N . ASP B 1 186 ? -13.172 19.25 15.961 1 85.88 186 ASP B N 1
ATOM 3598 C CA . ASP B 1 186 ? -13.352 20.266 16.984 1 85.88 186 ASP B CA 1
ATOM 3599 C C . ASP B 1 186 ? -14.484 19.891 17.938 1 85.88 186 ASP B C 1
ATOM 3601 O O . ASP B 1 186 ? -15.578 19.516 17.5 1 85.88 186 ASP B O 1
ATOM 3605 N N . ARG B 1 187 ? -14.258 20.047 19.141 1 87.81 187 ARG B N 1
ATOM 3606 C CA . ARG B 1 187 ? -15.219 19.656 20.172 1 87.81 187 ARG B CA 1
ATOM 3607 C C . ARG B 1 187 ? -16.312 20.703 20.328 1 87.81 187 ARG B C 1
ATOM 3609 O O . ARG B 1 187 ? -17.406 20.406 20.828 1 87.81 187 ARG B O 1
ATOM 3616 N N . ALA B 1 188 ? -15.969 21.891 19.891 1 84.25 188 ALA B N 1
ATOM 3617 C CA . ALA B 1 188 ? -16.859 23.016 20.172 1 84.25 188 ALA B CA 1
ATOM 3618 C C . ALA B 1 188 ? -18.25 22.781 19.594 1 84.25 188 ALA B C 1
ATOM 3620 O O . ALA B 1 188 ? -19.25 22.828 20.312 1 84.25 188 ALA B O 1
ATOM 3621 N N . PRO B 1 189 ? -18.359 22.453 18.328 1 82.81 189 PRO B N 1
ATOM 3622 C CA . PRO B 1 189 ? -19.688 22.188 17.781 1 82.81 189 PRO B CA 1
ATOM 3623 C C . PRO B 1 189 ? -20.359 20.984 18.422 1 82.81 189 PRO B C 1
ATOM 3625 O O . PRO B 1 189 ? -21.594 20.969 18.547 1 82.81 189 PRO B O 1
ATOM 3628 N N . VAL B 1 190 ? -19.625 20.062 18.828 1 81.75 190 VAL B N 1
ATOM 3629 C CA . VAL B 1 190 ? -20.172 18.859 19.469 1 81.75 190 VAL B CA 1
ATOM 3630 C C . VAL B 1 190 ? -20.766 19.219 20.828 1 81.75 190 VAL B C 1
ATOM 3632 O O . VAL B 1 190 ? -21.891 18.812 21.141 1 81.75 190 VAL B O 1
ATOM 3635 N N . ASP B 1 191 ? -20 19.969 21.531 1 84.44 191 ASP B N 1
ATOM 3636 C CA . ASP B 1 191 ? -20.453 20.406 22.844 1 84.44 191 ASP B CA 1
ATOM 3637 C C . ASP B 1 191 ? -21.734 21.219 22.75 1 84.44 191 ASP B C 1
ATOM 3639 O O . ASP B 1 191 ? -22.625 21.109 23.594 1 84.44 191 ASP B O 1
ATOM 3643 N N . ALA B 1 192 ? -21.766 22.016 21.734 1 81.56 192 ALA B N 1
ATOM 3644 C CA . ALA B 1 192 ? -22.938 22.859 21.516 1 81.56 192 ALA B CA 1
ATOM 3645 C C . ALA B 1 192 ? -24.188 22 21.266 1 81.56 192 ALA B C 1
ATOM 3647 O O . ALA B 1 192 ? -25.25 22.297 21.797 1 81.56 192 ALA B O 1
ATOM 3648 N N . VAL B 1 193 ? -24.094 21 20.516 1 81.69 193 VAL B N 1
ATOM 3649 C CA . VAL B 1 193 ? -25.219 20.125 20.172 1 81.69 193 VAL B CA 1
ATOM 3650 C C . VAL B 1 193 ? -25.594 19.281 21.391 1 81.69 193 VAL B C 1
ATOM 3652 O O . VAL B 1 193 ? -26.781 19.094 21.688 1 81.69 193 VAL B O 1
ATOM 3655 N N . VAL B 1 194 ? -24.641 18.828 22.141 1 81.94 194 VAL B N 1
ATOM 3656 C CA . VAL B 1 194 ? -24.875 18.016 23.328 1 81.94 194 VAL B CA 1
ATOM 3657 C C . VAL B 1 194 ? -25.578 18.859 24.406 1 81.94 194 VAL B C 1
ATOM 3659 O O . VAL B 1 194 ? -26.469 18.359 25.109 1 81.94 194 VAL B O 1
ATOM 3662 N N . SER B 1 195 ? -25.188 20.031 24.469 1 86.19 195 SER B N 1
ATOM 3663 C CA . SER B 1 195 ? -25.781 20.938 25.469 1 86.19 195 SER B CA 1
ATOM 3664 C C . SER B 1 195 ? -27.25 21.172 25.188 1 86.19 195 SER B C 1
ATOM 3666 O O . SER B 1 195 ? -28.016 21.547 26.078 1 86.19 195 SER B O 1
ATOM 3668 N N . SER B 1 196 ? -27.641 20.938 23.953 1 86.69 196 SER B N 1
ATOM 3669 C CA . SER B 1 196 ? -29.047 21.094 23.578 1 86.69 196 SER B CA 1
ATOM 3670 C C . SER B 1 196 ? -29.844 19.828 23.891 1 86.69 196 SER B C 1
ATOM 3672 O O . SER B 1 196 ? -31.062 19.781 23.672 1 86.69 196 SER B O 1
ATOM 3674 N N . GLY B 1 197 ? -29.219 18.781 24.375 1 83.81 197 GLY B N 1
ATOM 3675 C CA . GLY B 1 197 ? -29.875 17.547 24.781 1 83.81 197 GLY B CA 1
ATOM 3676 C C . GLY B 1 197 ? -29.938 16.516 23.688 1 83.81 197 GLY B C 1
ATOM 3677 O O . GLY B 1 197 ? -30.719 15.562 23.766 1 83.81 197 GLY B O 1
ATOM 3678 N N . ALA B 1 198 ? -29.203 16.734 22.625 1 80.44 198 ALA B N 1
ATOM 3679 C CA . ALA B 1 198 ? -29.234 15.812 21.5 1 80.44 198 ALA B CA 1
ATOM 3680 C C . ALA B 1 198 ? -28.562 14.492 21.859 1 80.44 198 ALA B C 1
ATOM 3682 O O . ALA B 1 198 ? -27.578 14.469 22.594 1 80.44 198 ALA B O 1
ATOM 3683 N N . GLY B 1 199 ? -29.078 13.391 21.344 1 80.62 199 GLY B N 1
ATOM 3684 C CA . GLY B 1 199 ? -28.516 12.07 21.547 1 80.62 199 GLY B CA 1
ATOM 3685 C C . GLY B 1 199 ? -27.297 11.805 20.703 1 80.62 199 GLY B C 1
ATOM 3686 O O . GLY B 1 199 ? -26.828 12.688 19.969 1 80.62 199 GLY B O 1
ATOM 3687 N N . LEU B 1 200 ? -26.781 10.656 20.859 1 78.06 200 LEU B N 1
ATOM 3688 C CA . LEU B 1 200 ? -25.531 10.266 20.203 1 78.06 200 LEU B CA 1
ATOM 3689 C C . LEU B 1 200 ? -25.672 10.305 18.688 1 78.06 200 LEU B C 1
ATOM 3691 O O . LEU B 1 200 ? -24.797 10.836 18 1 78.06 200 LEU B O 1
ATOM 3695 N N . LEU B 1 201 ? -26.703 9.766 18.219 1 82.31 201 LEU B N 1
ATOM 3696 C CA . LEU B 1 201 ? -26.906 9.688 16.766 1 82.31 201 LEU B CA 1
ATOM 3697 C C . LEU B 1 201 ? -27.094 11.07 16.172 1 82.31 201 LEU B C 1
ATOM 3699 O O . LEU B 1 201 ? -26.547 11.375 15.102 1 82.31 201 LEU B O 1
ATOM 3703 N N . ALA B 1 202 ? -27.859 11.891 16.875 1 79.94 202 ALA B N 1
ATOM 3704 C CA . ALA B 1 202 ? -28.094 13.25 16.406 1 79.94 202 ALA B CA 1
ATOM 3705 C C . ALA B 1 202 ? -26.812 14.086 16.453 1 79.94 202 ALA B C 1
ATOM 3707 O O . ALA B 1 202 ? -26.516 14.844 15.539 1 79.94 202 ALA B O 1
ATOM 3708 N N . THR B 1 203 ? -26.109 13.922 17.5 1 82.12 203 THR B N 1
ATOM 3709 C CA . THR B 1 203 ? -24.859 14.656 17.656 1 82.12 203 THR B CA 1
ATOM 3710 C C . THR B 1 203 ? -23.844 14.242 16.594 1 82.12 203 THR B C 1
ATOM 3712 O O . THR B 1 203 ? -23.156 15.094 16.016 1 82.12 203 THR B O 1
ATOM 3715 N N . THR B 1 204 ? -23.828 12.953 16.406 1 82.56 204 THR B N 1
ATOM 3716 C CA . THR B 1 204 ? -22.875 12.453 15.406 1 82.56 204 THR B CA 1
ATOM 3717 C C . THR B 1 204 ? -23.25 12.945 14.008 1 82.56 204 THR B C 1
ATOM 3719 O O . THR B 1 204 ? -22.391 13.414 13.266 1 82.56 204 THR B O 1
ATOM 3722 N N . SER B 1 205 ? -24.375 12.898 13.672 1 82.81 205 SER B N 1
ATOM 3723 C CA . SER B 1 205 ? -24.812 13.273 12.336 1 82.81 205 SER B CA 1
ATOM 3724 C C . SER B 1 205 ? -24.766 14.781 12.141 1 82.81 205 SER B C 1
ATOM 3726 O O . SER B 1 205 ? -24.375 15.266 11.07 1 82.81 205 SER B O 1
ATOM 3728 N N . ALA B 1 206 ? -25.078 15.508 13.211 1 77.88 206 ALA B N 1
ATOM 3729 C CA . ALA B 1 206 ? -25.234 16.953 13.078 1 77.88 206 ALA B CA 1
ATOM 3730 C C . ALA B 1 206 ? -23.922 17.688 13.32 1 77.88 206 ALA B C 1
ATOM 3732 O O . ALA B 1 206 ? -23.656 18.719 12.711 1 77.88 206 ALA B O 1
ATOM 3733 N N . ALA B 1 207 ? -23.109 17.094 14.172 1 79.69 207 ALA B N 1
ATOM 3734 C CA . ALA B 1 207 ? -21.953 17.891 14.602 1 79.69 207 ALA B CA 1
ATOM 3735 C C . ALA B 1 207 ? -20.641 17.219 14.164 1 79.69 207 ALA B C 1
ATOM 3737 O O . ALA B 1 207 ? -19.688 17.906 13.805 1 79.69 207 ALA B O 1
ATOM 3738 N N . ARG B 1 208 ? -20.656 15.938 14.141 1 84.25 208 ARG B N 1
ATOM 3739 C CA . ARG B 1 208 ? -19.391 15.258 13.906 1 84.25 208 ARG B CA 1
ATOM 3740 C C . ARG B 1 208 ? -19.156 15.008 12.422 1 84.25 208 ARG B C 1
ATOM 3742 O O . ARG B 1 208 ? -18.125 15.391 11.867 1 84.25 208 ARG B O 1
ATOM 3749 N N . ILE B 1 209 ? -20.141 14.508 11.773 1 85.12 209 ILE B N 1
ATOM 3750 C CA . ILE B 1 209 ? -20 14.023 10.398 1 85.12 209 ILE B CA 1
ATOM 3751 C C . ILE B 1 209 ? -19.703 15.195 9.469 1 85.12 209 ILE B C 1
ATOM 3753 O O . ILE B 1 209 ? -18.828 15.102 8.602 1 85.12 209 ILE B O 1
ATOM 3757 N N . PRO B 1 210 ? -20.375 16.344 9.68 1 82.75 210 PRO B N 1
ATOM 3758 C CA . PRO B 1 210 ? -20.094 17.469 8.797 1 82.75 210 PRO B CA 1
ATOM 3759 C C . PRO B 1 210 ? -18.641 17.922 8.852 1 82.75 210 PRO B C 1
ATOM 3761 O O . PRO B 1 210 ? -18.125 18.453 7.867 1 82.75 210 PRO B O 1
ATOM 3764 N N . GLN B 1 211 ? -17.984 17.656 9.922 1 84.5 211 GLN B N 1
ATOM 3765 C CA . GLN B 1 211 ? -16.609 18.094 10.086 1 84.5 211 GLN B CA 1
ATOM 3766 C C . GLN B 1 211 ? -15.641 17.188 9.352 1 84.5 211 GLN B C 1
ATOM 3768 O O . GLN B 1 211 ? -14.539 17.594 9 1 84.5 211 GLN B O 1
ATOM 3773 N N . VAL B 1 212 ? -16.109 15.984 9.078 1 89.44 212 VAL B N 1
ATOM 3774 C CA . VAL B 1 212 ? -15.141 15.031 8.562 1 89.44 212 VAL B CA 1
ATOM 3775 C C . VAL B 1 212 ? -15.555 14.586 7.156 1 89.44 212 VAL B C 1
ATOM 3777 O O . VAL B 1 212 ? -14.852 13.805 6.516 1 89.44 212 VAL B O 1
ATOM 3780 N N . SER B 1 213 ? -16.625 15.086 6.648 1 87.88 213 SER B N 1
ATOM 3781 C CA . SER B 1 213 ? -17.188 14.617 5.387 1 87.88 213 SER B CA 1
ATOM 3782 C C . SER B 1 213 ? -16.203 14.805 4.238 1 87.88 213 SER B C 1
ATOM 3784 O O . SER B 1 213 ? -15.977 13.883 3.453 1 87.88 213 SER B O 1
ATOM 3786 N N . THR B 1 214 ? -15.633 15.945 4.117 1 84.81 214 THR B N 1
ATOM 3787 C CA . THR B 1 214 ? -14.695 16.219 3.041 1 84.81 214 THR B CA 1
ATOM 3788 C C . THR B 1 214 ? -13.461 15.336 3.152 1 84.81 214 THR B C 1
ATOM 3790 O O . THR B 1 214 ? -12.992 14.789 2.152 1 84.81 214 THR B O 1
ATOM 3793 N N . ALA B 1 215 ? -13 15.164 4.367 1 89.19 215 ALA B N 1
ATOM 3794 C CA . ALA B 1 215 ? -11.844 14.312 4.594 1 89.19 215 ALA B CA 1
ATOM 3795 C C . ALA B 1 215 ? -12.156 12.859 4.27 1 89.19 215 ALA B C 1
ATOM 3797 O O . ALA B 1 215 ? -11.312 12.133 3.73 1 89.19 215 ALA B O 1
ATOM 3798 N N . TYR B 1 216 ? -13.328 12.461 4.625 1 92.88 216 TYR B N 1
ATOM 3799 C CA . TYR B 1 216 ? -13.742 11.086 4.352 1 92.88 216 TYR B CA 1
ATOM 3800 C C . TYR B 1 216 ? -13.789 10.82 2.852 1 92.88 216 TYR B C 1
ATOM 3802 O O . TYR B 1 216 ? -13.359 9.766 2.387 1 92.88 216 TYR B O 1
ATOM 3810 N N . VAL B 1 217 ? -14.258 11.758 2.129 1 89.75 217 VAL B N 1
ATOM 3811 C CA . VAL B 1 217 ? -14.328 11.617 0.679 1 89.75 217 VAL B CA 1
ATOM 3812 C C . VAL B 1 217 ? -12.922 11.594 0.091 1 89.75 217 VAL B C 1
ATOM 3814 O O . VAL B 1 217 ? -12.625 10.789 -0.796 1 89.75 217 VAL B O 1
ATOM 3817 N N . ALA B 1 218 ? -12.086 12.43 0.565 1 88.88 218 ALA B N 1
ATOM 3818 C CA . ALA B 1 218 ? -10.703 12.477 0.099 1 88.88 218 ALA B CA 1
ATOM 3819 C C . ALA B 1 218 ? -9.992 11.156 0.356 1 88.88 218 ALA B C 1
ATOM 3821 O O . ALA B 1 218 ? -9.297 10.641 -0.52 1 88.88 218 ALA B O 1
ATOM 3822 N N . TRP B 1 219 ? -10.25 10.594 1.521 1 93.12 219 TRP B N 1
ATOM 3823 C CA . TRP B 1 219 ? -9.648 9.312 1.87 1 93.12 219 TRP B CA 1
ATOM 3824 C C . TRP B 1 219 ? -10.188 8.195 0.981 1 93.12 219 TRP B C 1
ATOM 3826 O O . TRP B 1 219 ? -9.438 7.301 0.578 1 93.12 219 TRP B O 1
ATOM 3836 N N . THR B 1 220 ? -11.422 8.281 0.735 1 93.88 220 THR B N 1
ATOM 3837 C CA . THR B 1 220 ? -12.039 7.258 -0.106 1 93.88 220 THR B CA 1
ATOM 3838 C C . THR B 1 220 ? -11.453 7.289 -1.513 1 93.88 220 THR B C 1
ATOM 3840 O O . THR B 1 220 ? -11.141 6.238 -2.084 1 93.88 220 THR B O 1
ATOM 3843 N N . LEU B 1 221 ? -11.281 8.461 -2.092 1 89.69 221 LEU B N 1
ATOM 3844 C CA . LEU B 1 221 ? -10.695 8.594 -3.422 1 89.69 221 LEU B CA 1
ATOM 3845 C C . LEU B 1 221 ? -9.242 8.133 -3.43 1 89.69 221 LEU B C 1
ATOM 3847 O O . LEU B 1 221 ? -8.812 7.445 -4.355 1 89.69 221 LEU B O 1
ATOM 3851 N N . PHE B 1 222 ? -8.547 8.523 -2.436 1 90.12 222 PHE B N 1
ATOM 3852 C CA . PHE B 1 222 ? -7.16 8.102 -2.293 1 90.12 222 PHE B CA 1
ATOM 3853 C C . PHE B 1 222 ? -7.062 6.586 -2.229 1 90.12 222 PHE B C 1
ATOM 3855 O O . PHE B 1 222 ? -6.203 5.988 -2.883 1 90.12 222 PHE B O 1
ATOM 3862 N N . TYR B 1 223 ? -7.949 5.98 -1.518 1 94.12 223 TYR B N 1
ATOM 3863 C CA . TYR B 1 223 ? -7.871 4.535 -1.328 1 94.12 223 TYR B CA 1
ATOM 3864 C C . TYR B 1 223 ? -8.359 3.797 -2.566 1 94.12 223 TYR B C 1
ATOM 3866 O O . TYR B 1 223 ? -7.953 2.66 -2.82 1 94.12 223 TYR B O 1
ATOM 3874 N N . LEU B 1 224 ? -9.242 4.43 -3.285 1 93.31 224 LEU B N 1
ATOM 3875 C CA . LEU B 1 224 ? -9.625 3.84 -4.562 1 93.31 224 LEU B CA 1
ATOM 3876 C C . LEU B 1 224 ? -8.414 3.691 -5.477 1 93.31 224 LEU B C 1
ATOM 3878 O O . LEU B 1 224 ? -8.281 2.689 -6.184 1 93.31 224 LEU B O 1
ATOM 3882 N N . GLU B 1 225 ? -7.605 4.719 -5.496 1 92.62 225 GLU B N 1
ATOM 3883 C CA . GLU B 1 225 ? -6.367 4.652 -6.27 1 92.62 225 GLU B CA 1
ATOM 3884 C C . GLU B 1 225 ? -5.477 3.514 -5.781 1 92.62 225 GLU B C 1
ATOM 3886 O O . GLU B 1 225 ? -4.938 2.754 -6.59 1 92.62 225 GLU B O 1
ATOM 3891 N N . ILE B 1 226 ? -5.344 3.369 -4.508 1 94 226 ILE B N 1
ATOM 3892 C CA . ILE B 1 226 ? -4.527 2.314 -3.912 1 94 226 ILE B CA 1
ATOM 3893 C C . ILE B 1 226 ? -5.125 0.95 -4.25 1 94 226 ILE B C 1
ATOM 3895 O O . ILE B 1 226 ? -4.395 0.016 -4.598 1 94 226 ILE B O 1
ATOM 3899 N N . ASN B 1 227 ? -6.438 0.849 -4.195 1 97.06 227 ASN B N 1
ATOM 3900 C CA . ASN B 1 227 ? -7.113 -0.419 -4.449 1 97.06 227 ASN B CA 1
ATOM 3901 C C . ASN B 1 227 ? -7.008 -0.825 -5.918 1 97.06 227 ASN B C 1
ATOM 3903 O O . ASN B 1 227 ? -6.969 -2.016 -6.234 1 97.06 227 ASN B O 1
ATOM 3907 N N . ALA B 1 228 ? -6.98 0.189 -6.762 1 96.06 228 ALA B N 1
ATOM 3908 C CA . ALA B 1 228 ? -6.742 -0.121 -8.172 1 96.06 228 ALA B CA 1
ATOM 3909 C C . ALA B 1 228 ? -5.371 -0.757 -8.367 1 96.06 228 ALA B C 1
ATOM 3911 O O . ALA B 1 228 ? -5.23 -1.725 -9.117 1 96.06 228 ALA B O 1
ATOM 3912 N N . ARG B 1 229 ? -4.453 -0.261 -7.703 1 95.31 229 ARG B N 1
ATOM 3913 C CA . ARG B 1 229 ? -3.104 -0.815 -7.77 1 95.31 229 ARG B CA 1
ATOM 3914 C C . ARG B 1 229 ? -3.059 -2.219 -7.176 1 95.31 229 ARG B C 1
ATOM 3916 O O . ARG B 1 229 ? -2.467 -3.127 -7.762 1 95.31 229 ARG B O 1
ATOM 3923 N N . LYS B 1 230 ? -3.688 -2.441 -6.051 1 96.31 230 LYS B N 1
ATOM 3924 C CA . LYS B 1 230 ? -3.738 -3.754 -5.41 1 96.31 230 LYS B CA 1
ATOM 3925 C C . LYS B 1 230 ? -4.434 -4.777 -6.309 1 96.31 230 LYS B C 1
ATOM 3927 O O . LYS B 1 230 ? -3.957 -5.902 -6.453 1 96.31 230 LYS B O 1
ATOM 3932 N N . SER B 1 231 ? -5.535 -4.332 -6.867 1 97.56 231 SER B N 1
ATOM 3933 C CA . SER B 1 231 ? -6.352 -5.242 -7.664 1 97.56 231 SER B CA 1
ATOM 3934 C C . SER B 1 231 ? -5.613 -5.695 -8.914 1 97.56 231 SER B C 1
ATOM 3936 O O . SER B 1 231 ? -5.887 -6.773 -9.445 1 97.56 231 SER B O 1
ATOM 3938 N N . SER B 1 232 ? -4.652 -4.887 -9.375 1 97.25 232 SER B N 1
ATOM 3939 C CA . SER B 1 232 ? -3.945 -5.176 -10.617 1 97.25 232 SER B CA 1
ATOM 3940 C C . SER B 1 232 ? -3.088 -6.43 -10.492 1 97.25 232 SER B C 1
ATOM 3942 O O . SER B 1 232 ? -2.686 -7.02 -11.492 1 97.25 232 SER B O 1
ATOM 3944 N N . VAL B 1 233 ? -2.836 -6.855 -9.273 1 97.25 233 VAL B N 1
ATOM 3945 C CA . VAL B 1 233 ? -1.932 -7.988 -9.125 1 97.25 233 VAL B CA 1
ATOM 3946 C C . VAL B 1 233 ? -2.668 -9.156 -8.477 1 97.25 233 VAL B C 1
ATOM 3948 O O . VAL B 1 233 ? -2.115 -10.25 -8.344 1 97.25 233 VAL B O 1
ATOM 3951 N N . LEU B 1 234 ? -3.914 -8.992 -8.047 1 97.56 234 LEU B N 1
ATOM 3952 C CA . LEU B 1 234 ? -4.652 -10.039 -7.355 1 97.56 234 LEU B CA 1
ATOM 3953 C C . LEU B 1 234 ? -4.91 -11.227 -8.281 1 97.56 234 LEU B C 1
ATOM 3955 O O . LEU B 1 234 ? -5.09 -12.352 -7.816 1 97.56 234 LEU B O 1
ATOM 3959 N N . GLY B 1 235 ? -4.941 -10.984 -9.57 1 97.12 235 GLY B N 1
ATOM 3960 C CA . GLY B 1 235 ? -5.188 -12.031 -10.539 1 97.12 235 GLY B CA 1
ATOM 3961 C C . GLY B 1 235 ? -4.113 -13.102 -10.547 1 97.12 235 GLY B C 1
ATOM 3962 O O . GLY B 1 235 ? -4.324 -14.195 -11.078 1 97.12 235 GLY B O 1
ATOM 3963 N N . ILE B 1 236 ? -3.02 -12.766 -9.984 1 96.62 236 ILE B N 1
ATOM 3964 C CA . ILE B 1 236 ? -1.896 -13.695 -9.93 1 96.62 236 ILE B CA 1
ATOM 3965 C C . ILE B 1 236 ? -2.303 -14.953 -9.164 1 96.62 236 ILE B C 1
ATOM 3967 O O . ILE B 1 236 ? -1.836 -16.047 -9.469 1 96.62 236 ILE B O 1
ATOM 3971 N N . VAL B 1 237 ? -3.285 -14.836 -8.227 1 96.88 237 VAL B N 1
ATOM 3972 C CA . VAL B 1 237 ? -3.707 -15.992 -7.441 1 96.88 237 VAL B CA 1
ATOM 3973 C C . VAL B 1 237 ? -5.078 -16.469 -7.918 1 96.88 237 VAL B C 1
ATOM 3975 O O . VAL B 1 237 ? -5.738 -17.25 -7.234 1 96.88 237 VAL B O 1
ATOM 3978 N N . GLY B 1 238 ? -5.508 -15.906 -8.969 1 96.5 238 GLY B N 1
ATOM 3979 C CA . GLY B 1 238 ? -6.754 -16.391 -9.547 1 96.5 238 GLY B CA 1
ATOM 3980 C C . GLY B 1 238 ? -7.949 -15.531 -9.18 1 96.5 238 GLY B C 1
ATOM 3981 O O . GLY B 1 238 ? -9.094 -15.969 -9.312 1 96.5 238 GLY B O 1
ATOM 3982 N N . ALA B 1 239 ? -7.695 -14.336 -8.766 1 96.19 239 ALA B N 1
ATOM 3983 C CA . ALA B 1 239 ? -8.781 -13.484 -8.289 1 96.19 239 ALA B CA 1
ATOM 3984 C C . ALA B 1 239 ? -9.312 -12.602 -9.406 1 96.19 239 ALA B C 1
ATOM 3986 O O . ALA B 1 239 ? -10.078 -11.664 -9.156 1 96.19 239 ALA B O 1
ATOM 3987 N N . GLY B 1 240 ? -8.875 -12.883 -10.602 1 95.81 240 GLY B N 1
ATOM 3988 C CA . GLY B 1 240 ? -9.398 -12.164 -11.75 1 95.81 240 GLY B CA 1
ATOM 3989 C C . GLY B 1 240 ? -8.648 -10.883 -12.047 1 95.81 240 GLY B C 1
ATOM 3990 O O . GLY B 1 240 ? -7.73 -10.508 -11.312 1 95.81 240 GLY B O 1
ATOM 3991 N N . GLY B 1 241 ? -9.047 -10.242 -13.227 1 97.31 241 GLY B N 1
ATOM 3992 C CA . GLY B 1 241 ? -8.43 -8.984 -13.617 1 97.31 241 GLY B CA 1
ATOM 3993 C C . GLY B 1 241 ? -7.176 -9.164 -14.453 1 97.31 241 GLY B C 1
ATOM 3994 O O . GLY B 1 241 ? -6.887 -10.273 -14.914 1 97.31 241 GLY B O 1
ATOM 3995 N N . ILE B 1 242 ? -6.461 -8.117 -14.609 1 97.69 242 ILE B N 1
ATOM 3996 C CA . ILE B 1 242 ? -5.316 -8.07 -15.516 1 97.69 242 ILE B CA 1
ATOM 3997 C C . ILE B 1 242 ? -4.172 -8.906 -14.945 1 97.69 242 ILE B C 1
ATOM 3999 O O . ILE B 1 242 ? -3.279 -9.328 -15.68 1 97.69 242 ILE B O 1
ATOM 4003 N N . GLY B 1 243 ? -4.219 -9.172 -13.688 1 97.06 243 GLY B N 1
ATOM 4004 C CA . GLY B 1 243 ? -3.205 -10.023 -13.086 1 97.06 243 GLY B CA 1
ATOM 4005 C C . GLY B 1 243 ? -3.215 -11.445 -13.617 1 97.06 243 GLY B C 1
ATOM 4006 O O . GLY B 1 243 ? -2.188 -12.125 -13.609 1 97.06 243 GLY B O 1
ATOM 4007 N N . TYR B 1 244 ? -4.359 -11.883 -14.07 1 96.06 244 TYR B N 1
ATOM 4008 C CA . TYR B 1 244 ? -4.484 -13.25 -14.555 1 96.06 244 TYR B CA 1
ATOM 4009 C C . TYR B 1 244 ? -3.736 -13.445 -15.867 1 96.06 244 TYR B C 1
ATOM 4011 O O . TYR B 1 244 ? -2.885 -14.328 -15.977 1 96.06 244 TYR B O 1
ATOM 4019 N N . PRO B 1 245 ? -4.066 -12.617 -16.906 1 96.25 245 PRO B N 1
ATOM 4020 C CA . PRO B 1 245 ? -3.258 -12.773 -18.109 1 96.25 245 PRO B CA 1
ATOM 4021 C C . PRO B 1 245 ? -1.771 -12.523 -17.859 1 96.25 245 PRO B C 1
ATOM 4023 O O . PRO B 1 245 ? -0.922 -13.141 -18.516 1 96.25 245 PRO B O 1
ATOM 4026 N N . LEU B 1 246 ? -1.391 -11.711 -16.938 1 96.25 246 LEU B N 1
ATOM 4027 C CA . LEU B 1 246 ? 0.011 -11.461 -16.609 1 96.25 246 LEU B CA 1
ATOM 4028 C C . LEU B 1 246 ? 0.682 -12.734 -16.109 1 96.25 246 LEU B C 1
ATOM 4030 O O . LEU B 1 246 ? 1.738 -13.125 -16.609 1 96.25 246 LEU B O 1
ATOM 4034 N N . ILE B 1 247 ? 0.063 -13.422 -15.133 1 96.56 247 ILE B N 1
ATOM 4035 C CA . ILE B 1 247 ? 0.69 -14.594 -14.539 1 96.56 247 ILE B CA 1
ATOM 4036 C C . ILE B 1 247 ? 0.702 -15.742 -15.547 1 96.56 247 ILE B C 1
ATOM 4038 O O . ILE B 1 247 ? 1.64 -16.547 -15.578 1 96.56 247 ILE B O 1
ATOM 4042 N N . MET B 1 248 ? -0.293 -15.844 -16.406 1 95.56 248 MET B N 1
ATOM 4043 C CA . MET B 1 248 ? -0.317 -16.859 -17.438 1 95.56 248 MET B CA 1
ATOM 4044 C C . MET B 1 248 ? 0.83 -16.656 -18.422 1 95.56 248 MET B C 1
ATOM 4046 O O . MET B 1 248 ? 1.492 -17.625 -18.828 1 95.56 248 MET B O 1
ATOM 4050 N N . ALA B 1 249 ? 1.004 -15.414 -18.828 1 93.94 249 ALA B N 1
ATOM 4051 C CA . ALA B 1 249 ? 2.113 -15.094 -19.719 1 93.94 249 ALA B CA 1
ATOM 4052 C C . ALA B 1 249 ? 3.455 -15.406 -19.062 1 93.94 249 ALA B C 1
ATOM 4054 O O . ALA B 1 249 ? 4.367 -15.922 -19.703 1 93.94 249 ALA B O 1
ATOM 4055 N N . PHE B 1 250 ? 3.564 -15.125 -17.797 1 94.19 250 PHE B N 1
ATOM 4056 C CA . PHE B 1 250 ? 4.781 -15.383 -17.031 1 94.19 250 PHE B CA 1
ATOM 4057 C C . PHE B 1 250 ? 5.078 -16.875 -16.969 1 94.19 250 PHE B C 1
ATOM 4059 O O . PHE B 1 250 ? 6.207 -17.297 -17.219 1 94.19 250 PHE B O 1
ATOM 4066 N N . ARG B 1 251 ? 4.062 -17.625 -16.656 1 94.31 251 ARG B N 1
ATOM 4067 C CA . ARG B 1 251 ? 4.23 -19.062 -16.547 1 94.31 251 ARG B CA 1
ATOM 4068 C C . ARG B 1 251 ? 4.562 -19.688 -17.891 1 94.31 251 ARG B C 1
ATOM 4070 O O . ARG B 1 251 ? 5.297 -20.672 -17.969 1 94.31 251 ARG B O 1
ATOM 4077 N N . ALA B 1 252 ? 4.078 -19.109 -18.938 1 94.12 252 ALA B N 1
ATOM 4078 C CA . ALA B 1 252 ? 4.336 -19.594 -20.297 1 94.12 252 ALA B CA 1
ATOM 4079 C C . ALA B 1 252 ? 5.684 -19.078 -20.812 1 94.12 252 ALA B C 1
ATOM 4081 O O . ALA B 1 252 ? 6.098 -19.422 -21.922 1 94.12 252 ALA B O 1
ATOM 4082 N N . ARG B 1 253 ? 6.281 -18.203 -20.047 1 91.25 253 ARG B N 1
ATOM 4083 C CA . ARG B 1 253 ? 7.562 -17.609 -20.406 1 91.25 253 ARG B CA 1
ATOM 4084 C C . ARG B 1 253 ? 7.461 -16.828 -21.703 1 91.25 253 ARG B C 1
ATOM 4086 O O . ARG B 1 253 ? 8.375 -16.859 -22.531 1 91.25 253 ARG B O 1
ATOM 4093 N N . ASN B 1 254 ? 6.316 -16.328 -21.938 1 90.06 254 ASN B N 1
ATOM 4094 C CA . ASN B 1 254 ? 6.105 -15.391 -23.031 1 90.06 254 ASN B CA 1
ATOM 4095 C C . ASN B 1 254 ? 6.316 -13.945 -22.594 1 90.06 254 ASN B C 1
ATOM 4097 O O . ASN B 1 254 ? 5.359 -13.258 -22.219 1 90.06 254 ASN B O 1
ATOM 4101 N N . TYR B 1 255 ? 7.488 -13.469 -22.75 1 86.94 255 TYR B N 1
ATOM 4102 C CA . TYR B 1 255 ? 7.902 -12.211 -22.141 1 86.94 255 TYR B CA 1
ATOM 4103 C C . TYR B 1 255 ? 7.277 -11.023 -22.875 1 86.94 255 TYR B C 1
ATOM 4105 O O . TYR B 1 255 ? 7.062 -9.969 -22.281 1 86.94 255 TYR B O 1
ATOM 4113 N N . THR B 1 256 ? 7.004 -11.156 -24.109 1 87.75 256 THR B N 1
ATOM 4114 C CA . THR B 1 256 ? 6.312 -10.094 -24.844 1 87.75 256 THR B CA 1
ATOM 4115 C C . THR B 1 256 ? 4.918 -9.867 -24.266 1 87.75 256 THR B C 1
ATOM 4117 O O . THR B 1 256 ? 4.488 -8.727 -24.109 1 87.75 256 THR B O 1
ATOM 4120 N N . ARG B 1 257 ? 4.246 -10.977 -23.984 1 91 257 ARG B N 1
ATOM 4121 C CA . ARG B 1 257 ? 2.914 -10.883 -23.391 1 91 257 ARG B CA 1
ATOM 4122 C C . ARG B 1 257 ? 2.979 -10.352 -21.969 1 91 257 ARG B C 1
ATOM 4124 O O . ARG B 1 257 ? 2.084 -9.625 -21.531 1 91 257 ARG B O 1
ATOM 4131 N N . VAL B 1 258 ? 4.031 -10.727 -21.266 1 92.81 258 VAL B N 1
ATOM 4132 C CA . VAL B 1 258 ? 4.242 -10.188 -19.922 1 92.81 258 VAL B CA 1
ATOM 4133 C C . VAL B 1 258 ? 4.352 -8.664 -20 1 92.81 258 VAL B C 1
ATOM 4135 O O . VAL B 1 258 ? 3.682 -7.953 -19.234 1 92.81 258 VAL B O 1
ATOM 4138 N N . MET B 1 259 ? 5.133 -8.203 -20.922 1 91.5 259 MET B N 1
ATOM 4139 C CA . MET B 1 259 ? 5.348 -6.766 -21.047 1 91.5 259 MET B CA 1
ATOM 4140 C C . MET B 1 259 ? 4.066 -6.059 -21.469 1 91.5 259 MET B C 1
ATOM 4142 O O . MET B 1 259 ? 3.771 -4.957 -21 1 91.5 259 MET B O 1
ATOM 4146 N N . ALA B 1 260 ? 3.365 -6.672 -22.344 1 92.06 260 ALA B N 1
ATOM 4147 C CA . ALA B 1 260 ? 2.094 -6.09 -22.766 1 92.06 260 ALA B CA 1
ATOM 4148 C C . ALA B 1 260 ? 1.151 -5.91 -21.578 1 92.06 260 ALA B C 1
ATOM 4150 O O . ALA B 1 260 ? 0.501 -4.871 -21.438 1 92.06 260 ALA B O 1
ATOM 4151 N N . ALA B 1 261 ? 1.062 -6.949 -20.734 1 94.31 261 ALA B N 1
ATOM 4152 C CA . ALA B 1 261 ? 0.224 -6.883 -19.547 1 94.31 261 ALA B CA 1
ATOM 4153 C C . ALA B 1 261 ? 0.713 -5.793 -18.594 1 94.31 261 ALA B C 1
ATOM 4155 O O . ALA B 1 261 ? -0.092 -5.078 -18 1 94.31 261 ALA B O 1
ATOM 4156 N N . ILE B 1 262 ? 2 -5.656 -18.469 1 93.94 262 ILE B N 1
ATOM 4157 C CA . ILE B 1 262 ? 2.588 -4.656 -17.594 1 93.94 262 ILE B CA 1
ATOM 4158 C C . ILE B 1 262 ? 2.252 -3.258 -18.094 1 93.94 262 ILE B C 1
ATOM 4160 O O . ILE B 1 262 ? 1.906 -2.373 -17.312 1 93.94 262 ILE B O 1
ATOM 4164 N N . VAL B 1 263 ? 2.383 -3.039 -19.344 1 92.56 263 VAL B N 1
ATOM 4165 C CA . VAL B 1 263 ? 2.035 -1.75 -19.938 1 92.56 263 VAL B CA 1
ATOM 4166 C C . VAL B 1 263 ? 0.569 -1.431 -19.656 1 92.56 263 VAL B C 1
ATOM 4168 O O . VAL B 1 263 ? 0.23 -0.298 -19.312 1 92.56 263 VAL B O 1
ATOM 4171 N N . ALA B 1 264 ? -0.286 -2.441 -19.828 1 94.69 264 ALA B N 1
ATOM 4172 C CA . ALA B 1 264 ? -1.703 -2.252 -19.531 1 94.69 264 ALA B CA 1
ATOM 4173 C C . ALA B 1 264 ? -1.912 -1.87 -18.078 1 94.69 264 ALA B C 1
ATOM 4175 O O . ALA B 1 264 ? -2.738 -1.009 -17.766 1 94.69 264 ALA B O 1
ATOM 4176 N N . ILE B 1 265 ? -1.166 -2.486 -17.172 1 96.31 265 ILE B N 1
ATOM 4177 C CA . ILE B 1 265 ? -1.237 -2.189 -15.742 1 96.31 265 ILE B CA 1
ATOM 4178 C C . ILE B 1 265 ? -0.805 -0.747 -15.492 1 96.31 265 ILE B C 1
ATOM 4180 O O . ILE B 1 265 ? -1.462 -0.016 -14.75 1 96.31 265 ILE B O 1
ATOM 4184 N N . LEU B 1 266 ? 0.254 -0.364 -16.141 1 93.75 266 LEU B N 1
ATOM 4185 C CA . LEU B 1 266 ? 0.763 0.994 -15.977 1 93.75 266 LEU B CA 1
ATOM 4186 C C . LEU B 1 266 ? -0.264 2.02 -16.453 1 93.75 266 LEU B C 1
ATOM 4188 O O . LEU B 1 266 ? -0.498 3.023 -15.773 1 93.75 266 LEU B O 1
ATOM 4192 N N . VAL B 1 267 ? -0.809 1.763 -17.578 1 94 267 VAL B N 1
ATOM 4193 C CA . VAL B 1 267 ? -1.821 2.668 -18.109 1 94 267 VAL B CA 1
ATOM 4194 C C . VAL B 1 267 ? -2.996 2.76 -17.141 1 94 267 VAL B C 1
ATOM 4196 O O . VAL B 1 267 ? -3.504 3.852 -16.875 1 94 267 VAL B O 1
ATOM 4199 N N . LEU B 1 268 ? -3.4 1.671 -16.609 1 95.38 268 LEU B N 1
ATOM 4200 C CA . LEU B 1 268 ? -4.512 1.622 -15.664 1 95.38 268 LEU B CA 1
ATOM 4201 C C . LEU B 1 268 ? -4.191 2.434 -14.414 1 95.38 268 LEU B C 1
ATOM 4203 O O . LEU B 1 268 ? -4.969 3.305 -14.016 1 95.38 268 LEU B O 1
ATOM 4207 N N . VAL B 1 269 ? -3.076 2.162 -13.82 1 94 269 VAL B N 1
ATOM 4208 C CA . VAL B 1 269 ? -2.717 2.768 -12.539 1 94 269 VAL B CA 1
ATOM 4209 C C . VAL B 1 269 ? -2.52 4.27 -12.719 1 94 269 VAL B C 1
ATOM 4211 O O . VAL B 1 269 ? -3.012 5.066 -11.914 1 94 269 VAL B O 1
ATOM 4214 N N . VAL B 1 270 ? -1.874 4.676 -13.766 1 92.12 270 VAL B N 1
ATOM 4215 C CA . VAL B 1 270 ? -1.618 6.09 -14.023 1 92.12 270 VAL B CA 1
ATOM 4216 C C . VAL B 1 270 ? -2.934 6.809 -14.32 1 92.12 270 VAL B C 1
ATOM 4218 O O . VAL B 1 270 ? -3.146 7.938 -13.867 1 92.12 270 VAL B O 1
ATOM 4221 N N . SER B 1 271 ? -3.781 6.199 -15.094 1 94.38 271 SER B N 1
ATOM 4222 C CA . SER B 1 271 ? -5.074 6.793 -15.414 1 94.38 271 SER B CA 1
ATOM 4223 C C . SER B 1 271 ? -5.914 7.008 -14.156 1 94.38 271 SER B C 1
ATOM 4225 O O . SER B 1 271 ? -6.516 8.07 -13.984 1 94.38 271 SER B O 1
ATOM 4227 N N . VAL B 1 272 ? -5.938 6.012 -13.305 1 93.69 272 VAL B N 1
ATOM 4228 C CA . VAL B 1 272 ? -6.707 6.113 -12.07 1 93.69 272 VAL B CA 1
ATOM 4229 C C . VAL B 1 272 ? -6.109 7.199 -11.18 1 93.69 272 VAL B C 1
ATOM 4231 O O . VAL B 1 272 ? -6.844 7.973 -10.555 1 93.69 272 VAL B O 1
ATOM 4234 N N . GLU B 1 273 ? -4.816 7.195 -11.117 1 88.88 273 GLU B N 1
ATOM 4235 C CA . GLU B 1 273 ? -4.141 8.234 -10.344 1 88.88 273 GLU B CA 1
ATOM 4236 C C . GLU B 1 273 ? -4.496 9.625 -10.852 1 88.88 273 GLU B C 1
ATOM 4238 O O . GLU B 1 273 ? -4.738 10.539 -10.062 1 88.88 273 GLU B O 1
ATOM 4243 N N . PHE B 1 274 ? -4.504 9.797 -12.117 1 89.38 274 PHE B N 1
ATOM 4244 C CA . PHE B 1 274 ? -4.824 11.078 -12.734 1 89.38 274 PHE B CA 1
ATOM 4245 C C . PHE B 1 274 ? -6.246 11.508 -12.391 1 89.38 274 PHE B C 1
ATOM 4247 O O . PHE B 1 274 ? -6.48 12.656 -12.008 1 89.38 274 PHE B O 1
ATOM 4254 N N . VAL B 1 275 ? -7.125 10.617 -12.461 1 90.69 275 VAL B N 1
ATOM 4255 C CA . VAL B 1 275 ? -8.531 10.898 -12.18 1 90.69 275 VAL B CA 1
ATOM 4256 C C . VAL B 1 275 ? -8.703 11.227 -10.695 1 90.69 275 VAL B C 1
ATOM 4258 O O . VAL B 1 275 ? -9.398 12.18 -10.344 1 90.69 275 VAL B O 1
ATOM 4261 N N . ALA B 1 276 ? -8.086 10.391 -9.898 1 86.88 276 ALA B N 1
ATOM 4262 C CA . ALA B 1 276 ? -8.188 10.609 -8.461 1 86.88 276 ALA B CA 1
ATOM 4263 C C . ALA B 1 276 ? -7.629 11.977 -8.07 1 86.88 276 ALA B C 1
ATOM 4265 O O . ALA B 1 276 ? -8.234 12.695 -7.273 1 86.88 276 ALA B O 1
ATOM 4266 N N . ASN B 1 277 ? -6.512 12.391 -8.617 1 83.94 277 ASN B N 1
ATOM 4267 C CA . ASN B 1 277 ? -5.895 13.68 -8.336 1 83.94 277 ASN B CA 1
ATOM 4268 C C . ASN B 1 277 ? -6.773 14.836 -8.812 1 83.94 277 ASN B C 1
ATOM 4270 O O . ASN B 1 277 ? -6.887 15.859 -8.133 1 83.94 277 ASN B O 1
ATOM 4274 N N . ARG B 1 278 ? -7.371 14.711 -9.891 1 87.19 278 ARG B N 1
ATOM 4275 C CA . ARG B 1 278 ? -8.25 15.742 -10.43 1 87.19 278 ARG B CA 1
ATOM 4276 C C . ARG B 1 278 ? -9.484 15.922 -9.547 1 87.19 278 ARG B C 1
ATOM 4278 O O . ARG B 1 278 ? -9.906 17.047 -9.289 1 87.19 278 ARG B O 1
ATOM 4285 N N . LEU B 1 279 ? -10.023 14.859 -9.125 1 86 279 LEU B N 1
ATOM 4286 C CA . LEU B 1 279 ? -11.203 14.906 -8.266 1 86 279 LEU B CA 1
ATOM 4287 C C . LEU B 1 279 ? -10.867 15.508 -6.906 1 86 279 LEU B C 1
ATOM 4289 O O . LEU B 1 279 ? -11.656 16.266 -6.348 1 86 279 LEU B O 1
ATOM 4293 N N . ARG B 1 280 ? -9.742 15.172 -6.414 1 82.81 280 ARG B N 1
ATOM 4294 C CA . ARG B 1 280 ? -9.305 15.719 -5.137 1 82.81 280 ARG B CA 1
ATOM 4295 C C . ARG B 1 280 ? -9.086 17.234 -5.234 1 82.81 280 ARG B C 1
ATOM 4297 O O . ARG B 1 280 ? -9.445 17.969 -4.324 1 82.81 280 ARG B O 1
ATOM 4304 N N . SER B 1 281 ? -8.578 17.703 -6.293 1 85 281 SER B N 1
ATOM 4305 C CA . SER B 1 281 ? -8.359 19.125 -6.512 1 85 281 SER B CA 1
ATOM 4306 C C . SER B 1 281 ? -9.672 19.891 -6.586 1 85 281 SER B C 1
ATOM 4308 O O . SER B 1 281 ? -9.781 21.016 -6.094 1 85 281 SER B O 1
ATOM 4310 N N . LEU B 1 282 ? -10.625 19.266 -7.129 1 81.94 282 LEU B N 1
ATOM 4311 C CA . LEU B 1 282 ? -11.945 19.875 -7.223 1 81.94 282 LEU B CA 1
ATOM 4312 C C . LEU B 1 282 ? -12.594 19.984 -5.848 1 81.94 282 LEU B C 1
ATOM 4314 O O . LEU B 1 282 ? -13.227 21 -5.539 1 81.94 282 LEU B O 1
ATOM 4318 N N . LEU B 1 283 ? -12.383 19 -5.066 1 78.88 283 LEU B N 1
ATOM 4319 C CA . LEU B 1 283 ? -12.945 18.984 -3.721 1 78.88 283 LEU B CA 1
ATOM 4320 C C . LEU B 1 283 ? -12.25 20.016 -2.836 1 78.88 283 LEU B C 1
ATOM 4322 O O . LEU B 1 283 ? -12.891 20.688 -2.021 1 78.88 283 LEU B O 1
ATOM 4326 N N . ASP B 1 284 ? -10.984 20.094 -2.996 1 76.19 284 ASP B N 1
ATOM 4327 C CA . ASP B 1 284 ? -10.227 21.078 -2.24 1 76.19 284 ASP B CA 1
ATOM 4328 C C . ASP B 1 284 ? -10.641 22.5 -2.631 1 76.19 284 ASP B C 1
ATOM 4330 O O . ASP B 1 284 ? -10.719 23.391 -1.776 1 76.19 284 ASP B O 1
ATOM 4334 N N . ALA B 1 285 ? -10.953 22.766 -3.795 1 74.62 285 ALA B N 1
ATOM 4335 C CA . ALA B 1 285 ? -11.406 24.062 -4.277 1 74.62 285 ALA B CA 1
ATOM 4336 C C . ALA B 1 285 ? -12.758 24.438 -3.672 1 74.62 285 ALA B C 1
ATOM 4338 O O . ALA B 1 285 ? -12.984 25.578 -3.299 1 74.62 285 ALA B O 1
ATOM 4339 N N . GLU B 1 286 ? -13.477 23.438 -3.543 1 68.31 286 GLU B N 1
ATOM 4340 C CA . GLU B 1 286 ? -14.789 23.672 -2.947 1 68.31 286 GLU B CA 1
ATOM 4341 C C . GLU B 1 286 ? -14.68 23.984 -1.459 1 68.31 286 GLU B C 1
ATOM 4343 O O . GLU B 1 286 ? -15.398 24.828 -0.943 1 68.31 286 GLU B O 1
ATOM 4348 N N . ARG B 1 287 ? -13.727 23.25 -0.884 1 69.81 287 ARG B N 1
ATOM 4349 C CA . ARG B 1 287 ? -13.492 23.484 0.538 1 69.81 287 ARG B CA 1
ATOM 4350 C C . ARG B 1 287 ? -12.945 24.891 0.78 1 69.81 287 ARG B C 1
ATOM 4352 O O . ARG B 1 287 ? -13.344 25.562 1.734 1 69.81 287 ARG B O 1
ATOM 4359 N N . ARG B 1 288 ? -12.102 25.266 0.001 1 66.5 288 ARG B N 1
ATOM 4360 C CA . ARG B 1 288 ? -11.531 26.594 0.114 1 66.5 288 ARG B CA 1
ATOM 4361 C C . ARG B 1 288 ? -12.586 27.672 -0.157 1 66.5 288 ARG B C 1
ATOM 4363 O O . ARG B 1 288 ? -12.609 28.703 0.507 1 66.5 288 ARG B O 1
ATOM 4370 N N . ALA B 1 289 ? -13.5 27.438 -0.987 1 65.06 289 ALA B N 1
ATOM 4371 C CA . ALA B 1 289 ? -14.562 28.375 -1.327 1 65.06 289 ALA B CA 1
ATOM 4372 C C . ALA B 1 289 ? -15.578 28.484 -0.193 1 65.06 289 ALA B C 1
ATOM 4374 O O . ALA B 1 289 ? -16.125 29.578 0.058 1 65.06 289 ALA B O 1
ATOM 4375 N N . ALA B 1 290 ? -15.672 27.422 0.403 1 60.06 290 ALA B N 1
ATOM 4376 C CA . ALA B 1 290 ? -16.625 27.422 1.509 1 60.06 290 ALA B CA 1
ATOM 4377 C C . ALA B 1 290 ? -16.062 28.156 2.723 1 60.06 290 ALA B C 1
ATOM 4379 O O . ALA B 1 290 ? -16.828 28.719 3.516 1 60.06 290 ALA B O 1
ATOM 4380 N N . ARG B 1 291 ? -14.812 28.156 2.832 1 59.5 291 ARG B N 1
ATOM 4381 C CA . ARG B 1 291 ? -14.172 28.812 3.975 1 59.5 291 ARG B CA 1
ATOM 4382 C C . ARG B 1 291 ? -13.992 30.297 3.725 1 59.5 291 ARG B C 1
ATOM 4384 O O . ARG B 1 291 ? -13.711 31.062 4.652 1 59.5 291 ARG B O 1
ATOM 4391 N N . SER B 1 292 ? -14 30.766 2.479 1 54.59 292 SER B N 1
ATOM 4392 C CA . SER B 1 292 ? -13.922 32.188 2.207 1 54.59 292 SER B CA 1
ATOM 4393 C C . SER B 1 292 ? -15.297 32.844 2.275 1 54.59 292 SER B C 1
ATOM 4395 O O . SER B 1 292 ? -16.297 32.219 1.929 1 54.59 292 SER B O 1
#

Nearest PDB structures (foldseek):
  7ahd-assembly1_B  TM=7.571E-01  e=8.503E-05  Lactococcus lactis subsp. lactis
  7ahc-assembly1_B  TM=6.848E-01  e=4.737E-05  Lactococcus lactis subsp. lactis
  7ahh-assembly1_B  TM=6.701E-01  e=1.395E-04  Lactococcus lactis subsp. lactis
  7ahd-assembly1_A  TM=6.958E-01  e=1.114E-04  Lactococcus lactis subsp. lactis
  7ahh-assembly1_A  TM=6.273E-01  e=3.589E-04  Lactococcus lactis subsp. lactis

Secondary structure (DSSP, 8-state):
--HHHHHHHHHHHHHHHHHHHHHHHHHHHHHHHHHHHHHHHHHHHHHHHHHT--HHHHHHTHHHHHIIIIIIIS-HHHHHHHHHHSHHHHHHHHHHHHHHHHHHHHHHHHHHHHHHHHT-TTTS-HHHHHHHHHHHHHHHHS-HHHHHHHHHHHH-SSHHHHHHHHHHHHHHHHHHHHHHHHHTS-HHHHHHHHHTT--HHHHIIIIIHHHHHHHHHHHHHHHHHHHHHHHHHHGGGT--STHHHHHHHHHTT-HHHHHHHHHHHHHHHHHHHHHHHHHHHHHHHHHHHHH-/--HHHHHHHHHHHHHHHHHHHHHHHHHHHHHHHHHHHHHHHHHHHHHHHHHT--HHHHHHTHHHHHIIIIIIIS-HHHHHHHHHHSHHHHHHHHHHHHHHHHHHHHHHHHHHHHHHHHT-TTTS-HHHHHHHHHHHHHHHHS-HHHHHHHHHHHH-SSHHHHHHHHHHHHHHHHHHHHHHHHHTS-HHHHHHHHHTT--HHHHIIIIIHHHHHHHHHHHHHHHHHHHHHHHHHHGGGT--STHHHHHHHHHTT-HHHHHHHHHHHHHHHHHHHHHHHHHHHHHHHHHHHHH-

Radius of gyration: 28.6 Å; Cα contacts (8 Å, |Δi|>4): 730; chains: 2; bounding box: 92×86×79 Å

pLDDT: mean 85.45, std 12.02, range [47.53, 97.75]

Solvent-accessible surface area (backbone atoms only — not comparable to full-atom values): 28065 Å² total; per-residue (Å²): 136,62,76,66,62,54,51,55,52,50,51,48,50,50,50,50,49,50,50,47,50,52,47,48,50,50,46,48,51,45,48,52,51,51,50,50,50,50,51,50,50,50,48,36,51,51,41,34,54,71,52,56,61,46,64,63,55,55,58,70,42,39,63,59,36,47,44,45,45,50,62,48,36,51,26,62,69,62,33,51,53,46,40,62,74,42,34,65,61,50,50,51,21,45,50,43,15,48,37,27,19,49,32,5,39,60,64,11,43,63,55,8,50,54,50,4,51,45,28,9,71,84,70,31,57,68,86,52,9,51,58,43,45,50,51,29,49,54,43,45,47,47,50,47,63,57,39,21,49,52,27,25,72,61,71,32,72,30,38,49,15,27,14,51,13,41,12,48,35,33,25,11,51,48,10,48,52,42,12,55,52,60,54,66,56,73,59,66,60,41,51,56,39,46,74,72,67,47,52,71,68,54,35,40,62,69,37,48,42,70,72,36,47,67,57,51,51,50,51,50,45,54,46,45,42,52,34,36,50,55,28,41,52,35,5,60,75,37,12,24,27,38,11,31,62,26,43,52,21,54,75,66,65,35,49,42,53,28,38,40,38,48,50,52,48,39,53,50,38,50,51,43,43,52,51,41,53,53,52,47,52,53,52,50,51,50,52,55,53,67,72,99,135,62,74,67,63,53,51,53,52,51,51,50,48,49,51,52,49,51,49,48,49,52,47,47,51,49,47,48,51,45,49,52,50,50,49,52,50,49,48,50,50,50,48,36,50,53,41,34,54,71,51,55,60,46,63,62,54,55,60,70,41,38,63,58,37,47,44,44,44,49,62,49,36,50,24,61,70,60,34,52,52,47,40,62,72,43,34,67,61,50,49,52,22,44,49,44,13,49,36,28,20,48,32,6,39,60,64,10,43,62,53,8,50,53,50,4,51,45,27,8,69,83,71,31,58,69,86,51,10,50,58,42,42,51,50,30,49,55,43,46,46,47,50,45,65,58,39,22,49,53,27,26,73,61,69,32,73,28,36,48,14,27,14,51,13,42,11,48,34,33,24,11,50,48,10,49,52,44,12,56,53,60,55,67,56,74,58,64,59,41,51,56,41,45,74,71,67,47,50,70,68,55,33,40,61,69,37,48,43,70,72,37,46,67,57,52,50,50,50,50,44,53,45,46,41,53,33,36,49,53,29,43,52,37,5,60,73,36,14,25,28,39,10,32,62,26,43,53,20,53,75,68,67,35,50,42,53,30,39,40,39,48,53,53,48,40,52,50,38,49,51,43,44,51,50,40,53,53,52,46,52,54,51,51,52,50,51,53,54,67,72,99

Organism: NCBI:txid2691917

InterPro domains:
  IPR000515 ABC transporter type 1, transmembrane domain MetI-like [PF00528] (113-283)
  IPR000515 ABC transporter type 1, transmembrane domain MetI-like [PS50928] (94-276)
  IPR005769 ABC transporter, permease PhnE/PtxC [TIGR01097] (30-283)
  IPR035906 MetI-like superfamily [G3DSA:1.10.3720.10] (79-285)
  IPR035906 MetI-like superfamily [SSF161098] (89-277)

Foldseek 3Di:
DDPVVVVVVVVVVVVVVVVVVVVVVVVVVVCVVVVVVVVVVVVVVVVCVVVPPPVVVCVVCVVVVCCCCVVQQPPPVLLVVLCVVCVVVLVVLLVLLLVLLVLLLVLLLVLLQVLLQQLACVQHPPVGNVVSLVVLVVLLPDDLLNQLLVLCVVPNFEQVSSSNSSSSNNSSPSSNVSNVLLNPFDCVQLVVCVVVVDDSVCSCVPRRCVRCVLVSVLVSLVVSLVSSLVSLQSCLSRNTGLNVQLNVCVVVVNSSSNSSSVVSSVVSSVVSVVVSVVVNVVSVVVVVVVVD/DDPVVVVVVVVVVVVVVVVVVVVVVVVVVVCVVVVVVVVVVVVVVVVCVVVPPPVVVCVVCVVVVCCCCVVQQPPPVLLVVLCVVCVVVLVVLLVLLLVLLVLLLVLQLVLLQVLLQQLACVQHPPVGNVVSLVVLVVLLPDDLLNQLLVLCVVPNFEQVSSSNSSSSNNSSPSSNVSNVLLNPFDCVQLVVCVVVVDDSVCSCVPRRCVRCVLVSVLVSLVVSLVSSLVSLQSCLSRNTGLNVQLNVCVVVVNSSSNSSSVVSSVVSSVVSVVVSVVVNVVSVVVVVVVVD

Sequence (584 aa):
MSRRERRHSEDGIAVDDEFDQVQARWRRRFVVRTGAVVALVALVFAAARWLGFDLAYLYAHRGNLRDVLLEEMLAPGQLWAQLQADGSTLASATLETLAIAGVGTAIGLPLAFCLGVLAASNVTPRIVYTPLRLFLGGVRAVPSMVYALLFVILAGLGPVAGALAIAMGTVGDLGRLFADEMEEIDRAPVDAVVSSGAGLLATTSAARIPQVSTAYVAWTLFYLEINARKSSVLGIVGAGGIGYPLIMAFRARNYTRVMAAIVAILVLVVSVEFVANRLRSLLDAERRAARSMSRRERRHSEDGIAVDDEFDQVQARWRRRFVVRTGAVVALVALVFAAARWLGFDLAYLYAHRGNLRDVLLEEMLAPGQLWAQLQADGSTLASATLETLAIAGVGTAIGLPLAFCLGVLAASNVTPRIVYTPLRLFLGGVRAVPSMVYALLFVILAGLGPVAGALAIAMGTVGDLGRLFADEMEEIDRAPVDAVVSSGAGLLATTSAARIPQVSTAYVAWTLFYLEINARKSSVLGIVGAGGIGYPLIMAFRARNYTRVMAAIVAILVLVVSVEFVANRLRSLLDAERRAARS